Protein AF-0000000066491652 (afdb_homodimer)

Organism: Paracoccidioides lutzii (strain ATCC MYA-826 / Pb01) (NCBI:txid502779)

InterPro domains:
  IPR002347 Short-chain dehydrogenase/reductase SDR [PF00106] (52-243)
  IPR002347 Short-chain dehydrogenase/reductase SDR [PR00080] (127-138)
  IPR002347 Short-chain dehydrogenase/reductase SDR [PR00080] (186-194)
  IPR002347 Short-chain dehydrogenase/reductase SDR [PR00080] (205-224)
  IPR002347 Short-chain dehydrogenase/reductase SDR [PR00081] (51-68)
  IPR002347 Short-chain dehydrogenase/reductase SDR [PR00081] (127-138)
  IPR002347 Short-chain dehydrogenase/reductase SDR [PR00081] (180-196)
  IPR002347 Short-chain dehydrogenase/reductase SDR [PR00081] (205-224)
  IPR036291 NAD(P)-binding domain superfamily [SSF51735] (45-303)
  IPR051019 VLCFA Elongation and Steroid Dehydrogenase [PTHR43899] (6-314)

Nearest PDB structures (foldseek):
  3i1j-assembly1_B  TM=8.616E-01  e=1.661E-14  Pseudomonas syringae pv. tomato
  6jh7-assembly1_B-2  TM=7.502E-01  e=5.080E-13  Microcystis aeruginosa FACHB-905 = DIANCHI905
  6jhb-assembly1_B-2  TM=7.820E-01  e=2.144E-12  Microcystis aeruginosa FACHB-905 = DIANCHI905
  4clo-assembly1_B  TM=7.516E-01  e=6.315E-12  Trypanosoma brucei brucei
  2qq5-assembly1_A  TM=8.591E-01  e=3.519E-10  Homo sapiens

pLDDT: mean 89.42, std 11.62, range [34.72, 98.88]

Solvent-accessible surface area (backbone atoms only — not comparable to full-atom values): 32695 Å² total; per-residue (Å²): 133,60,65,65,58,52,51,48,47,51,20,24,52,47,12,46,53,50,50,51,49,50,50,51,53,50,51,51,50,48,37,50,68,71,64,48,72,46,48,55,66,71,40,54,42,83,86,81,50,21,26,32,38,28,31,39,25,62,49,54,46,22,33,29,39,52,53,53,42,41,72,77,65,31,22,39,33,42,18,34,67,49,69,68,52,43,51,52,48,49,52,55,48,40,71,77,38,72,86,51,53,77,45,76,46,79,53,56,44,57,50,84,65,85,60,46,58,60,53,45,53,75,70,47,66,88,53,52,37,14,34,38,36,46,52,40,54,58,69,53,80,56,87,55,66,77,61,38,52,66,65,71,51,50,74,65,55,53,47,24,30,45,20,25,42,32,50,36,49,52,53,50,51,30,62,41,43,69,55,29,67,74,30,65,44,19,39,37,39,36,63,32,34,65,44,23,67,29,27,50,30,33,23,70,60,13,9,36,26,17,18,48,49,6,29,31,46,2,44,28,47,32,25,55,73,69,69,45,61,45,49,36,29,29,40,38,36,64,61,53,40,34,92,88,35,66,65,61,90,41,97,64,29,48,51,27,56,57,50,29,51,32,42,52,40,39,33,76,64,80,58,52,66,40,50,42,45,65,62,47,33,52,54,50,49,52,55,69,69,44,56,66,70,56,41,52,51,50,50,53,53,52,44,51,52,51,39,52,51,46,52,50,50,54,50,49,58,68,67,49,67,87,120,132,61,66,65,56,52,52,48,48,50,20,25,51,47,13,47,52,51,51,51,50,51,49,50,53,51,51,50,51,50,36,49,68,72,64,48,71,46,46,56,67,70,40,56,41,83,87,81,48,21,27,31,38,28,29,37,25,62,49,55,46,22,34,29,38,52,53,53,41,42,73,77,64,31,21,39,32,43,18,34,67,49,68,66,52,42,50,53,47,49,52,54,48,38,71,76,37,72,85,51,52,75,44,78,45,80,52,58,45,58,50,84,66,87,59,45,58,60,52,45,53,75,71,47,68,90,53,52,36,15,33,37,36,47,51,41,55,60,70,51,78,57,87,54,68,76,62,39,53,67,66,72,49,50,74,65,57,54,47,24,29,45,20,25,41,33,50,37,50,52,53,50,50,31,62,41,43,68,54,30,67,74,32,64,45,17,40,37,38,37,64,31,33,65,44,23,68,30,27,50,29,32,23,70,59,13,8,34,26,18,17,47,50,7,29,30,44,2,46,29,48,33,25,55,74,69,69,45,62,45,48,37,28,30,40,39,36,64,62,52,41,34,92,87,37,66,64,62,90,42,95,66,28,49,51,26,56,58,50,29,53,32,43,52,40,39,32,76,64,80,58,51,66,42,49,41,45,65,64,48,33,52,53,50,49,53,54,69,69,44,56,67,70,56,42,54,51,50,51,53,53,52,45,52,52,51,39,52,51,46,51,49,50,53,49,50,55,69,68,48,66,86,120

Secondary structure (DSSP, 8-state):
--HHHHHHHHHHHHHHHHHHHHHHHHHHHHIIIIIPPP-GGGG--TTTT-EEEESSTTSHHHHHHHHHHHHHT-EEEEEES-HHHHHHHHHHHHHH-TT--EEEEE--TTS--TTHHHHHHHHHTTS-EEEEEE---SSTT-SS-S---GGG--HHHHHHHHIIIIIHHHHHHHHHHHHHHHSSSEEEEEEEEGGGG--TT-HHHHHHHHHHHHHHHHHHHHHHHTT--EEEEEEEE-----SS----S-TT---HHHHHHHHHHTTTSS-SEE--SHHHHHHHHHHHHS-HHHHHHHHHHHHHHHHHHHHHHHHHHHHS---/--HHHHHHHHHHHHHHHHHHHHHHHHHHHHIIIIIPPP-GGGG--TTTT-EEEESSTTSHHHHHHHHHHHHHT-EEEEEES-HHHHHHHHHHHHHH-TT--EEEEE--TTS--TTHHHHHHHHHTTS-EEEEEE---SSSS-SS-S---GGG--HHHHHHHHIIIIIHHHHHHHHHHHHHHHSSSEEEEEEEEGGGG--TT-HHHHHHHHHHHHHHHHHHHHHHHTT--EEEEEEEE-----SS----S-TT---HHHHHHHHHHTTTSS-SEE--SHHHHHHHHHHHHS-HHHHHHHHHHHHHHHHHHHHHHHHHHHHS---

Radius of gyration: 25.83 Å; Cα contacts (8 Å, |Δi|>4): 1169; chains: 2; bounding box: 71×71×79 Å

Structure (mmCIF, N/CA/C/O backbone):
data_AF-0000000066491652-model_v1
#
loop_
_entity.id
_entity.type
_entity.pdbx_description
1 polymer 'Estradiol 17-beta-dehydrogenase 12-A'
#
loop_
_atom_site.group_PDB
_atom_site.id
_atom_site.type_symbol
_atom_site.label_atom_id
_atom_site.label_alt_id
_atom_site.label_comp_id
_atom_site.label_asym_id
_atom_site.label_entity_id
_atom_site.label_seq_id
_atom_site.pdbx_PDB_ins_code
_atom_site.Cartn_x
_atom_site.Cartn_y
_atom_site.Cartn_z
_atom_site.occupancy
_atom_site.B_iso_or_equiv
_atom_site.auth_seq_id
_atom_site.auth_comp_id
_atom_site.auth_asym_id
_atom_site.auth_atom_id
_atom_site.pdbx_PDB_model_num
ATOM 1 N N . MET A 1 1 ? -16.25 13.594 -51.156 1 53.78 1 MET A N 1
ATOM 2 C CA . MET A 1 1 ? -15.414 14.172 -50.094 1 53.78 1 MET A CA 1
ATOM 3 C C . MET A 1 1 ? -14.25 13.25 -49.75 1 53.78 1 MET A C 1
ATOM 5 O O . MET A 1 1 ? -14.438 12.047 -49.562 1 53.78 1 MET A O 1
ATOM 9 N N . ASP A 1 2 ? -12.992 13.602 -50.062 1 73.94 2 ASP A N 1
ATOM 10 C CA . ASP A 1 2 ? -11.719 12.883 -50.156 1 73.94 2 ASP A CA 1
ATOM 11 C C . ASP A 1 2 ? -11.352 12.234 -48.844 1 73.94 2 ASP A C 1
ATOM 13 O O . ASP A 1 2 ? -11.336 12.898 -47.781 1 73.94 2 ASP A O 1
ATOM 17 N N . SER A 1 3 ? -11.609 10.945 -48.75 1 81.69 3 SER A N 1
ATOM 18 C CA . SER A 1 3 ? -11.266 10.094 -47.625 1 81.69 3 SER A CA 1
ATOM 19 C C . SER A 1 3 ? -10.031 10.617 -46.906 1 81.69 3 SER A C 1
ATOM 21 O O . SER A 1 3 ? -9.969 10.578 -45.688 1 81.69 3 SER A O 1
ATOM 23 N N . THR A 1 4 ? -9.188 11.07 -47.594 1 79.25 4 THR A N 1
ATOM 24 C CA . THR A 1 4 ? -7.953 11.609 -47.031 1 79.25 4 THR A CA 1
ATOM 25 C C . THR A 1 4 ? -8.234 12.867 -46.219 1 79.25 4 THR A C 1
ATOM 27 O O . THR A 1 4 ? -7.641 13.055 -45.156 1 79.25 4 THR A O 1
ATOM 30 N N . LYS A 1 5 ? -9.164 13.648 -46.719 1 79.69 5 LYS A N 1
ATOM 31 C CA . LYS A 1 5 ? -9.508 14.875 -46 1 79.69 5 LYS A CA 1
ATOM 32 C C . LYS A 1 5 ? -10.203 14.555 -44.656 1 79.69 5 LYS A C 1
ATOM 34 O O . LYS A 1 5 ? -9.969 15.219 -43.656 1 79.69 5 LYS A O 1
ATOM 39 N N . ILE A 1 6 ? -10.891 13.516 -44.688 1 79.5 6 ILE A N 1
ATOM 40 C CA . ILE A 1 6 ? -11.617 13.109 -43.5 1 79.5 6 ILE A CA 1
ATOM 41 C C . ILE A 1 6 ? -10.625 12.586 -42.469 1 79.5 6 ILE A C 1
ATOM 43 O O . ILE A 1 6 ? -10.703 12.969 -41.281 1 79.5 6 ILE A O 1
ATOM 47 N N . VAL A 1 7 ? -9.742 11.844 -42.875 1 79.25 7 VAL A N 1
ATOM 48 C CA . VAL A 1 7 ? -8.742 11.266 -42 1 79.25 7 VAL A CA 1
ATOM 49 C C . VAL A 1 7 ? -7.895 12.375 -41.375 1 79.25 7 VAL A C 1
ATOM 51 O O . VAL A 1 7 ? -7.66 12.391 -40.156 1 79.25 7 VAL A O 1
ATOM 54 N N . LEU A 1 8 ? -7.551 13.227 -42.125 1 80.69 8 LEU A N 1
ATOM 55 C CA . LEU A 1 8 ? -6.73 14.336 -41.656 1 80.69 8 LEU A CA 1
ATOM 56 C C . LEU A 1 8 ? -7.504 15.203 -40.656 1 80.69 8 LEU A C 1
ATOM 58 O O . LEU A 1 8 ? -6.941 15.695 -39.688 1 80.69 8 LEU A O 1
ATOM 62 N N . SER A 1 9 ? -8.781 15.297 -40.938 1 83.38 9 SER A N 1
ATOM 63 C CA . SER A 1 9 ? -9.625 16.078 -40.031 1 83.38 9 SER A CA 1
ATOM 64 C C . SER A 1 9 ? -9.758 15.391 -38.688 1 83.38 9 SER A C 1
ATOM 66 O O . SER A 1 9 ? -9.766 16.047 -37.625 1 83.38 9 SER A O 1
ATOM 68 N N . VAL A 1 10 ? -9.805 14.125 -38.75 1 83.62 10 VAL A N 1
ATOM 69 C CA . VAL A 1 10 ? -9.906 13.359 -37.5 1 83.62 10 VAL A CA 1
ATOM 70 C C . VAL A 1 10 ? -8.617 13.5 -36.688 1 83.62 10 VAL A C 1
ATOM 72 O O . VAL A 1 10 ? -8.656 13.766 -35.5 1 83.62 10 VAL A O 1
ATOM 75 N N . PHE A 1 11 ? -7.523 13.398 -37.312 1 83.25 11 PHE A N 1
ATOM 76 C CA . PHE A 1 11 ? -6.234 13.57 -36.625 1 83.25 11 PHE A CA 1
ATOM 77 C C . PHE A 1 11 ? -6.105 14.969 -36.062 1 83.25 11 PHE A C 1
ATOM 79 O O . PHE A 1 11 ? -5.609 15.133 -34.938 1 83.25 11 PHE A O 1
ATOM 86 N N . THR A 1 12 ? -6.582 15.891 -36.781 1 83.12 12 THR A N 1
ATOM 87 C CA . THR A 1 12 ? -6.516 17.266 -36.312 1 83.12 12 THR A CA 1
ATOM 88 C C . THR A 1 12 ? -7.379 17.469 -35.062 1 83.12 12 THR A C 1
ATOM 90 O O . THR A 1 12 ? -6.949 18.094 -34.094 1 83.12 12 THR A O 1
ATOM 93 N N . ALA A 1 13 ? -8.539 16.938 -35.188 1 85 13 ALA A N 1
ATOM 94 C CA . ALA A 1 13 ? -9.453 17.062 -34.031 1 85 13 ALA A CA 1
ATOM 95 C C . ALA A 1 13 ? -8.906 16.359 -32.812 1 85 13 ALA A C 1
ATOM 97 O O . ALA A 1 13 ? -8.922 16.922 -31.703 1 85 13 ALA A O 1
ATOM 98 N N . VAL A 1 14 ? -8.391 15.219 -32.969 1 82.62 14 VAL A N 1
ATOM 99 C CA . VAL A 1 14 ? -7.832 14.445 -31.859 1 82.62 14 VAL A CA 1
ATOM 100 C C . VAL A 1 14 ? -6.586 15.141 -31.312 1 82.62 14 VAL A C 1
ATOM 102 O O . VAL A 1 14 ? -6.379 15.188 -30.094 1 82.62 14 VAL A O 1
ATOM 105 N N . GLY A 1 15 ? -5.836 15.648 -32.125 1 82.38 15 GLY A N 1
ATOM 106 C CA . GLY A 1 15 ? -4.648 16.375 -31.719 1 82.38 15 GLY A CA 1
ATOM 107 C C . GLY A 1 15 ? -4.965 17.625 -30.922 1 82.38 15 GLY A C 1
ATOM 108 O O . GLY A 1 15 ? -4.336 17.906 -29.906 1 82.38 15 GLY A O 1
ATOM 109 N N . ALA A 1 16 ? -5.957 18.328 -31.453 1 85.56 16 ALA A N 1
ATOM 110 C CA . ALA A 1 16 ? -6.379 19.547 -30.75 1 85.56 16 ALA A CA 1
ATOM 111 C C . ALA A 1 16 ? -6.922 19.203 -29.359 1 85.56 16 ALA A C 1
ATOM 113 O O . ALA A 1 16 ? -6.59 19.891 -28.375 1 85.56 16 ALA A O 1
ATOM 114 N N . LEU A 1 17 ? -7.684 18.188 -29.281 1 83.5 17 LEU A N 1
ATOM 115 C CA . LEU A 1 17 ? -8.258 17.766 -28 1 83.5 17 LEU A CA 1
ATOM 116 C C . LEU A 1 17 ? -7.168 17.297 -27.047 1 83.5 17 LEU A C 1
ATOM 118 O O . LEU A 1 17 ? -7.219 17.594 -25.844 1 83.5 17 LEU A O 1
ATOM 122 N N . ALA A 1 18 ? -6.199 16.625 -27.547 1 80.62 18 ALA A N 1
ATOM 123 C CA . ALA A 1 18 ? -5.09 16.141 -26.734 1 80.62 18 ALA A CA 1
ATOM 124 C C . ALA A 1 18 ? -4.27 17.297 -26.188 1 80.62 18 ALA A C 1
ATOM 126 O O . ALA A 1 18 ? -3.914 17.312 -25 1 80.62 18 ALA A O 1
ATOM 127 N N . LEU A 1 19 ? -4.02 18.234 -27 1 82.81 19 LEU A N 1
ATOM 128 C CA . LEU A 1 19 ? -3.229 19.375 -26.562 1 82.81 19 LEU A CA 1
ATOM 129 C C . LEU A 1 19 ? -4.008 20.234 -25.562 1 82.81 19 LEU A C 1
ATOM 131 O O . LEU A 1 19 ? -3.432 20.766 -24.609 1 82.81 19 LEU A O 1
ATOM 135 N N . LEU A 1 20 ? -5.281 20.344 -25.812 1 85.56 20 LEU A N 1
ATOM 136 C CA . LEU A 1 20 ? -6.121 21.078 -24.859 1 85.56 20 LEU A CA 1
ATOM 137 C C . LEU A 1 20 ? -6.148 20.375 -23.516 1 85.56 20 LEU A C 1
ATOM 139 O O . LEU A 1 20 ? -6.117 21.031 -22.469 1 85.56 20 LEU A O 1
ATOM 143 N N . HIS A 1 21 ? -6.176 19.094 -23.5 1 81.81 21 HIS A N 1
ATOM 144 C CA . HIS A 1 21 ? -6.148 18.312 -22.281 1 81.81 21 HIS A CA 1
ATOM 145 C C . HIS A 1 21 ? -4.828 18.5 -21.531 1 81.81 21 HIS A C 1
ATOM 147 O O . HIS A 1 21 ? -4.816 18.703 -20.312 1 81.81 21 HIS A O 1
ATOM 153 N N . LEU A 1 22 ? -3.801 18.484 -22.234 1 81.38 22 LEU A N 1
ATOM 154 C CA . LEU A 1 22 ? -2.484 18.672 -21.641 1 81.38 22 LEU A CA 1
ATOM 155 C C . LEU A 1 22 ? -2.348 20.062 -21.047 1 81.38 22 LEU A C 1
ATOM 157 O O . LEU A 1 22 ? -1.773 20.234 -19.969 1 81.38 22 LEU A O 1
ATOM 161 N N . LEU A 1 23 ? -2.84 21 -21.797 1 85.06 23 LEU A N 1
ATOM 162 C CA . LEU A 1 23 ? -2.822 22.359 -21.297 1 85.06 23 LEU A CA 1
ATOM 163 C C . LEU A 1 23 ? -3.658 22.484 -20.031 1 85.06 23 LEU A C 1
ATOM 165 O O . LEU A 1 23 ? -3.262 23.172 -19.078 1 85.06 23 LEU A O 1
ATOM 169 N N . PHE A 1 24 ? -4.773 21.906 -20.031 1 83.62 24 PHE A N 1
ATOM 170 C CA . PHE A 1 24 ? -5.641 21.922 -18.844 1 83.62 24 PHE A CA 1
ATOM 171 C C . PHE A 1 24 ? -4.926 21.328 -17.641 1 83.62 24 PHE A C 1
ATOM 173 O O . PHE A 1 24 ? -4.945 21.891 -16.562 1 83.62 24 PHE A O 1
ATOM 180 N N . ILE A 1 25 ? -4.27 20.219 -17.781 1 80.12 25 ILE A N 1
ATOM 181 C CA . ILE A 1 25 ? -3.535 19.547 -16.703 1 80.12 25 ILE A CA 1
ATOM 182 C C . ILE A 1 25 ? -2.408 20.453 -16.203 1 80.12 25 ILE A C 1
ATOM 184 O O . ILE A 1 25 ? -2.203 20.578 -15 1 80.12 25 ILE A O 1
ATOM 188 N N . ALA A 1 26 ? -1.748 21.031 -17.141 1 83.5 26 ALA A N 1
ATOM 189 C CA . ALA A 1 26 ? -0.657 21.938 -16.766 1 83.5 26 ALA A CA 1
ATOM 190 C C . ALA A 1 26 ? -1.169 23.109 -15.953 1 83.5 26 ALA A C 1
ATOM 192 O O . ALA A 1 26 ? -0.574 23.469 -14.938 1 83.5 26 ALA A O 1
ATOM 193 N N . CYS A 1 27 ? -2.256 23.703 -16.359 1 86.81 27 CYS A N 1
ATOM 194 C CA . CYS A 1 27 ? -2.844 24.828 -15.648 1 86.81 27 CYS A CA 1
ATOM 195 C C . CYS A 1 27 ? -3.312 24.406 -14.258 1 86.81 27 CYS A C 1
ATOM 197 O O . CYS A 1 27 ? -3.174 25.172 -13.297 1 86.81 27 CYS A O 1
ATOM 199 N N . GLN A 1 28 ? -3.799 23.281 -14.148 1 82.38 28 GLN A N 1
ATOM 200 C CA . GLN A 1 28 ? -4.246 22.766 -12.859 1 82.38 28 GLN A CA 1
ATOM 201 C C . GLN A 1 28 ? -3.068 22.594 -11.898 1 82.38 28 GLN A C 1
ATOM 203 O O . GLN A 1 28 ? -3.172 22.906 -10.711 1 82.38 28 GLN A O 1
ATOM 208 N N . HIS A 1 29 ? -2.023 22.109 -12.461 1 83.81 29 HIS A N 1
ATOM 209 C CA . HIS A 1 29 ? -0.823 21.938 -11.648 1 83.81 29 HIS A CA 1
ATOM 210 C C . HIS A 1 29 ? -0.281 23.281 -11.18 1 83.81 29 HIS A C 1
ATOM 212 O O . HIS A 1 29 ? 0.071 23.438 -10.008 1 83.81 29 HIS A O 1
ATOM 218 N N . ILE A 1 30 ? -0.285 24.234 -12.047 1 86.69 30 ILE A N 1
ATOM 219 C CA . ILE A 1 30 ? 0.218 25.562 -11.719 1 86.69 30 ILE A CA 1
ATOM 220 C C . ILE A 1 30 ? -0.691 26.203 -10.68 1 86.69 30 ILE A C 1
ATOM 222 O O . ILE A 1 30 ? -0.213 26.781 -9.695 1 86.69 30 ILE A O 1
ATOM 226 N N . TYR A 1 31 ? -1.913 26.062 -10.844 1 86 31 TYR A N 1
ATOM 227 C CA . TYR A 1 31 ? -2.867 26.625 -9.898 1 86 31 TYR A CA 1
ATOM 228 C C . TYR A 1 31 ? -2.711 26 -8.523 1 86 31 TYR A C 1
ATOM 230 O O . TYR A 1 31 ? -2.623 26.703 -7.512 1 86 31 TYR A O 1
ATOM 238 N N . THR A 1 32 ? -2.613 24.719 -8.477 1 86.44 32 THR A N 1
ATOM 239 C CA . THR A 1 32 ? -2.535 23.984 -7.215 1 86.44 32 THR A CA 1
ATOM 240 C C . THR A 1 32 ? -1.239 24.312 -6.477 1 86.44 32 THR A C 1
ATOM 242 O O . THR A 1 32 ? -1.24 24.5 -5.258 1 86.44 32 THR A O 1
ATOM 245 N N . LEU A 1 33 ? -0.178 24.516 -7.234 1 86.12 33 LEU A N 1
ATOM 246 C CA . LEU A 1 33 ? 1.139 24.656 -6.625 1 86.12 33 LEU A CA 1
ATOM 247 C C . LEU A 1 33 ? 1.381 26.109 -6.207 1 86.12 33 LEU A C 1
ATOM 249 O O . LEU A 1 33 ? 2.041 26.359 -5.195 1 86.12 33 LEU A O 1
ATOM 253 N N . PHE A 1 34 ? 0.709 27.016 -6.949 1 84.69 34 PHE A N 1
ATOM 254 C CA . PHE A 1 34 ? 1.21 28.375 -6.742 1 84.69 34 PHE A CA 1
ATOM 255 C C . PHE A 1 34 ? 0.067 29.328 -6.43 1 84.69 34 PHE A C 1
ATOM 257 O O . PHE A 1 34 ? 0.285 30.406 -5.859 1 84.69 34 PHE A O 1
ATOM 264 N N . LEU A 1 35 ? -1.147 28.969 -6.734 1 83.88 35 LEU A N 1
ATOM 265 C CA . LEU A 1 35 ? -2.18 30 -6.695 1 83.88 35 LEU A CA 1
ATOM 266 C C . LEU A 1 35 ? -3.283 29.641 -5.711 1 83.88 35 LEU A C 1
ATOM 268 O O . LEU A 1 35 ? -4.004 30.5 -5.223 1 83.88 35 LEU A O 1
ATOM 272 N N . HIS A 1 36 ? -3.377 28.422 -5.32 1 86.62 36 HIS A N 1
ATOM 273 C CA . HIS A 1 36 ? -4.453 27.969 -4.445 1 86.62 36 HIS A CA 1
ATOM 274 C C . HIS A 1 36 ? -4.254 28.484 -3.021 1 86.62 36 HIS A C 1
ATOM 276 O O . HIS A 1 36 ? -3.193 28.281 -2.426 1 86.62 36 HIS A O 1
ATOM 282 N N . PRO A 1 37 ? -5.285 29.156 -2.492 1 88 37 PRO A N 1
ATOM 283 C CA . PRO A 1 37 ? -5.203 29.516 -1.075 1 88 37 PRO A CA 1
ATOM 284 C C . PRO A 1 37 ? -5.512 28.344 -0.15 1 88 37 PRO A C 1
ATOM 286 O O . PRO A 1 37 ? -6.461 27.594 -0.395 1 88 37 PRO A O 1
ATOM 289 N N . SER A 1 38 ? -4.766 28.188 0.904 1 93.44 38 SER A N 1
ATOM 290 C CA . SER A 1 38 ? -4.957 27.094 1.85 1 93.44 38 SER A CA 1
ATOM 291 C C . SER A 1 38 ? -6.277 27.234 2.602 1 93.44 38 SER A C 1
ATOM 293 O O . SER A 1 38 ? -6.648 28.344 3.008 1 93.44 38 SER A O 1
ATOM 295 N N . SER A 1 39 ? -7 26.188 2.748 1 95.06 39 SER A N 1
ATOM 296 C CA . SER A 1 39 ? -8.227 26.188 3.541 1 95.06 39 SER A CA 1
ATOM 297 C C . SER A 1 39 ? -7.949 25.766 4.98 1 95.06 39 SER A C 1
ATOM 299 O O . SER A 1 39 ? -8.875 25.469 5.734 1 95.06 39 SER A O 1
ATOM 301 N N . LEU A 1 40 ? -6.715 25.719 5.406 1 96.88 40 LEU A N 1
ATOM 302 C CA . LEU A 1 40 ? -6.32 25.281 6.742 1 96.88 40 LEU A CA 1
ATOM 303 C C . LEU A 1 40 ? -7.047 26.094 7.812 1 96.88 40 LEU A C 1
ATOM 305 O O . LEU A 1 40 ? -7.5 25.547 8.812 1 96.88 40 LEU A O 1
ATOM 309 N N . PRO A 1 41 ? -7.305 27.406 7.621 1 96.38 41 PRO A N 1
ATOM 310 C CA . PRO A 1 41 ? -7.961 28.203 8.656 1 96.38 41 PRO A CA 1
ATOM 311 C C . PRO A 1 41 ? -9.398 27.766 8.93 1 96.38 41 PRO A C 1
ATOM 313 O O . PRO A 1 41 ? -9.961 28.078 9.977 1 96.38 41 PRO A O 1
ATOM 316 N N . THR A 1 42 ? -9.984 27.031 7.977 1 96.38 42 THR A N 1
ATOM 317 C CA . THR A 1 42 ? -11.359 26.578 8.141 1 96.38 42 THR A CA 1
ATOM 318 C C . THR A 1 42 ? -11.461 25.562 9.281 1 96.38 42 THR A C 1
ATOM 320 O O . THR A 1 42 ? -12.547 25.344 9.82 1 96.38 42 THR A O 1
ATOM 323 N N . TYR A 1 43 ? -10.391 25 9.719 1 97.62 43 TYR A N 1
ATOM 324 C CA . TYR A 1 43 ? -10.383 23.969 10.75 1 97.62 43 TYR A CA 1
ATOM 325 C C . TYR A 1 43 ? -10.039 24.547 12.109 1 97.62 43 TYR A C 1
ATOM 327 O O . TYR A 1 43 ? -9.914 23.828 13.102 1 97.62 43 TYR A O 1
ATOM 335 N N . LEU A 1 44 ? -9.797 25.812 12.125 1 97.19 44 LEU A N 1
ATOM 336 C CA . LEU A 1 44 ? -9.445 26.547 13.344 1 97.19 44 LEU A CA 1
ATOM 337 C C . LEU A 1 44 ? -10.672 27.203 13.953 1 97.19 44 LEU A C 1
ATOM 339 O O . LEU A 1 44 ? -11.328 28.016 13.297 1 97.19 44 LEU A O 1
ATOM 343 N N . ASP A 1 45 ? -11 26.828 15.164 1 94.38 45 ASP A N 1
ATOM 344 C CA . ASP A 1 45 ? -11.984 27.531 15.977 1 94.38 45 ASP A CA 1
ATOM 345 C C . ASP A 1 45 ? -11.305 28.422 17.016 1 94.38 45 ASP A C 1
ATOM 347 O O . ASP A 1 45 ? -10.844 27.922 18.047 1 94.38 45 ASP A O 1
ATOM 351 N N . LYS A 1 46 ? -11.336 29.609 16.812 1 86.12 46 LYS A N 1
ATOM 352 C CA . LYS A 1 46 ? -10.625 30.547 17.672 1 86.12 46 LYS A CA 1
ATOM 353 C C . LYS A 1 46 ? -11.281 30.656 19.047 1 86.12 46 LYS A C 1
ATOM 355 O O . LYS A 1 46 ? -10.625 31.016 20.031 1 86.12 46 LYS A O 1
ATOM 360 N N . THR A 1 47 ? -12.516 30.344 19.094 1 89.44 47 THR A N 1
ATOM 361 C CA . THR A 1 47 ? -13.242 30.469 20.344 1 89.44 47 THR A CA 1
ATOM 362 C C . THR A 1 47 ? -12.938 29.281 21.266 1 89.44 47 THR A C 1
ATOM 364 O O . THR A 1 47 ? -12.617 29.453 22.438 1 89.44 47 THR A O 1
ATOM 367 N N . LYS A 1 48 ? -12.891 28.094 20.766 1 88.38 48 LYS A N 1
ATOM 368 C CA . LYS A 1 48 ? -12.703 26.859 21.531 1 88.38 48 LYS A CA 1
ATOM 369 C C . LYS A 1 48 ? -11.219 26.516 21.656 1 88.38 48 LYS A C 1
ATOM 371 O O . LYS A 1 48 ? -10.812 25.812 22.578 1 88.38 48 LYS A O 1
ATOM 376 N N . GLY A 1 49 ? -10.438 27.047 20.734 1 93.81 49 GLY A N 1
ATOM 377 C CA . GLY A 1 49 ? -9.031 26.672 20.703 1 93.81 49 GLY A CA 1
ATOM 378 C C . GLY A 1 49 ? -8.805 25.312 20.078 1 93.81 49 GLY A C 1
ATOM 379 O O . GLY A 1 49 ? -8.633 24.312 20.781 1 93.81 49 GLY A O 1
ATOM 380 N N . SER A 1 50 ? -8.57 25.203 18.859 1 96.94 50 SER A N 1
ATOM 381 C CA . SER A 1 50 ? -8.406 23.953 18.125 1 96.94 50 SER A CA 1
ATOM 382 C C . SER A 1 50 ? -7.012 23.375 18.312 1 96.94 50 SER A C 1
ATOM 384 O O . SER A 1 50 ? -6.023 24.125 18.328 1 96.94 50 SER A O 1
ATOM 386 N N . TYR A 1 51 ? -6.988 22.078 18.484 1 98.62 51 TYR A N 1
ATOM 387 C CA . TYR A 1 51 ? -5.715 21.375 18.609 1 98.62 51 TYR A CA 1
ATOM 388 C C . TYR A 1 51 ? -5.398 20.594 17.328 1 98.62 51 TYR A C 1
ATOM 390 O O . TYR A 1 51 ? -6.301 20.078 16.672 1 98.62 51 TYR A O 1
ATOM 398 N N . ALA A 1 52 ? -4.094 20.562 17.031 1 98.81 52 ALA A N 1
ATOM 399 C CA . ALA A 1 52 ? -3.545 19.672 16 1 98.81 52 ALA A CA 1
ATOM 400 C C . ALA A 1 52 ? -2.584 18.656 16.609 1 98.81 52 ALA A C 1
ATOM 402 O O . ALA A 1 52 ? -1.705 19.016 17.391 1 98.81 52 ALA A O 1
ATOM 403 N N . LEU A 1 53 ? -2.807 17.406 16.328 1 98.88 53 LEU A N 1
ATOM 404 C CA . LEU A 1 53 ? -1.87 16.359 16.719 1 98.88 53 LEU A CA 1
ATOM 405 C C . LEU A 1 53 ? -0.891 16.062 15.586 1 98.88 53 LEU A C 1
ATOM 407 O O . LEU A 1 53 ? -1.306 15.758 14.461 1 98.88 53 LEU A O 1
ATOM 411 N N . VAL A 1 54 ? 0.375 16.188 15.836 1 98.75 54 VAL A N 1
ATOM 412 C CA . VAL A 1 54 ? 1.427 15.828 14.891 1 98.75 54 VAL A CA 1
ATOM 413 C C . VAL A 1 54 ? 2.232 14.648 15.422 1 98.75 54 VAL A C 1
ATOM 415 O O . VAL A 1 54 ? 2.914 14.766 16.438 1 98.75 54 VAL A O 1
ATOM 418 N N . THR A 1 55 ? 2.15 13.547 14.727 1 98.19 55 THR A N 1
ATOM 419 C CA . THR A 1 55 ? 2.914 12.383 15.172 1 98.19 55 THR A CA 1
ATOM 420 C C . THR A 1 55 ? 4.367 12.484 14.719 1 98.19 55 THR A C 1
ATOM 422 O O . THR A 1 55 ? 4.648 12.992 13.633 1 98.19 55 THR A O 1
ATOM 425 N N . GLY A 1 56 ? 5.301 11.945 15.523 1 95.44 56 GLY A N 1
ATOM 426 C CA . GLY A 1 56 ? 6.715 12.07 15.219 1 95.44 56 GLY A CA 1
ATOM 427 C C . GLY A 1 56 ? 7.191 13.516 15.195 1 95.44 56 GLY A C 1
ATOM 428 O O . GLY A 1 56 ? 7.844 13.938 14.234 1 95.44 56 GLY A O 1
ATOM 429 N N . SER A 1 57 ? 6.938 14.266 16.219 1 95.12 57 SER A N 1
ATOM 430 C CA . SER A 1 57 ? 7.133 15.711 16.203 1 95.12 57 SER A CA 1
ATOM 431 C C . SER A 1 57 ? 8.461 16.094 16.844 1 95.12 57 SER A C 1
ATOM 433 O O . SER A 1 57 ? 8.727 17.281 17.078 1 95.12 57 SER A O 1
ATOM 435 N N . THR A 1 58 ? 9.336 15.133 17.125 1 92.25 58 THR A N 1
ATOM 436 C CA . THR A 1 58 ? 10.531 15.438 17.906 1 92.25 58 THR A CA 1
ATOM 437 C C . THR A 1 58 ? 11.688 15.82 17 1 92.25 58 THR A C 1
ATOM 439 O O . THR A 1 58 ? 12.742 16.25 17.469 1 92.25 58 THR A O 1
ATOM 442 N N . GLU A 1 59 ? 11.547 15.633 15.688 1 86.5 59 GLU A N 1
ATOM 443 C CA . GLU A 1 59 ? 12.609 16.016 14.773 1 86.5 59 GLU A CA 1
ATOM 444 C C . GLU A 1 59 ? 12.094 16.172 13.352 1 86.5 59 GLU A C 1
ATOM 446 O O . GLU A 1 59 ? 10.969 15.766 13.047 1 86.5 59 GLU A O 1
ATOM 451 N N . GLY A 1 60 ? 12.812 16.906 12.609 1 89.75 60 GLY A N 1
ATOM 452 C CA . GLY A 1 60 ? 12.633 16.938 11.172 1 89.75 60 GLY A CA 1
ATOM 453 C C . GLY A 1 60 ? 11.312 17.562 10.75 1 89.75 60 GLY A C 1
ATOM 454 O O . GLY A 1 60 ? 10.969 18.656 11.203 1 89.75 60 GLY A O 1
ATOM 455 N N . THR A 1 61 ? 10.711 16.891 9.867 1 92.12 61 THR A N 1
ATOM 456 C CA . THR A 1 61 ? 9.492 17.391 9.25 1 92.12 61 THR A CA 1
ATOM 457 C C . THR A 1 61 ? 8.367 17.516 10.273 1 92.12 61 THR A C 1
ATOM 459 O O . THR A 1 61 ? 7.551 18.422 10.203 1 92.12 61 THR A O 1
ATOM 462 N N . GLY A 1 62 ? 8.375 16.656 11.289 1 95.81 62 GLY A N 1
ATOM 463 C CA . GLY A 1 62 ? 7.344 16.688 12.312 1 95.81 62 GLY A CA 1
ATOM 464 C C . GLY A 1 62 ? 7.375 17.953 13.148 1 95.81 62 GLY A C 1
ATOM 465 O O . GLY A 1 62 ? 6.332 18.562 13.414 1 95.81 62 GLY A O 1
ATOM 466 N N . THR A 1 63 ? 8.562 18.328 13.531 1 96.75 63 THR A N 1
ATOM 467 C CA . THR A 1 63 ? 8.719 19.547 14.305 1 96.75 63 THR A CA 1
ATOM 468 C C . THR A 1 63 ? 8.273 20.766 13.492 1 96.75 63 THR A C 1
ATOM 470 O O . THR A 1 63 ? 7.609 21.656 14.016 1 96.75 63 THR A O 1
ATOM 473 N N . GLU A 1 64 ? 8.609 20.75 12.234 1 97.25 64 GLU A N 1
ATOM 474 C CA . GLU A 1 64 ? 8.289 21.891 11.375 1 97.25 64 GLU A CA 1
ATOM 475 C C . GLU A 1 64 ? 6.789 21.953 11.102 1 97.25 64 GLU A C 1
ATOM 477 O O . GLU A 1 64 ? 6.23 23.047 10.961 1 97.25 64 GLU A O 1
ATOM 482 N N . PHE A 1 65 ? 6.117 20.812 11 1 98.19 65 PHE A N 1
ATOM 483 C CA . PHE A 1 65 ? 4.66 20.812 10.906 1 98.19 65 PHE A CA 1
ATOM 484 C C . PHE A 1 65 ? 4.035 21.469 12.133 1 98.19 65 PHE A C 1
ATOM 486 O O . PHE A 1 65 ? 3.135 22.297 12.016 1 98.19 65 PHE A O 1
ATOM 493 N N . ALA A 1 66 ? 4.539 21.047 13.297 1 98.62 66 ALA A N 1
ATOM 494 C CA . ALA A 1 66 ? 4.031 21.609 14.539 1 98.62 66 ALA A CA 1
ATOM 495 C C . ALA A 1 66 ? 4.23 23.125 14.57 1 98.62 66 ALA A C 1
ATOM 497 O O . ALA A 1 66 ? 3.311 23.875 14.906 1 98.62 66 ALA A O 1
ATOM 498 N N . ARG A 1 67 ? 5.383 23.594 14.18 1 98.56 67 ARG A N 1
ATOM 499 C CA . ARG A 1 67 ? 5.723 25 14.164 1 98.56 67 ARG A CA 1
ATOM 500 C C . ARG A 1 67 ? 4.789 25.781 13.234 1 98.56 67 ARG A C 1
ATOM 502 O O . ARG A 1 67 ? 4.238 26.812 13.617 1 98.56 67 ARG A O 1
ATOM 509 N N . GLU A 1 68 ? 4.633 25.25 12.016 1 98.38 68 GLU A N 1
ATOM 510 C CA . GLU A 1 68 ? 3.797 25.938 11.023 1 98.38 68 GLU A CA 1
ATOM 511 C C . GLU A 1 68 ? 2.34 25.984 11.477 1 98.38 68 GLU A C 1
ATOM 513 O O . GLU A 1 68 ? 1.648 26.984 11.25 1 98.38 68 GLU A O 1
ATOM 518 N N . LEU A 1 69 ? 1.859 24.953 12.117 1 98.56 69 LEU A N 1
ATOM 519 C CA . LEU A 1 69 ? 0.491 24.922 12.625 1 98.56 69 LEU A CA 1
ATOM 520 C C . LEU A 1 69 ? 0.302 25.938 13.742 1 98.56 69 LEU A C 1
ATOM 522 O O . LEU A 1 69 ? -0.748 26.562 13.836 1 98.56 69 LEU A O 1
ATOM 526 N N . CYS A 1 70 ? 1.317 26.125 14.602 1 98 70 CYS A N 1
ATOM 527 C CA . CYS A 1 70 ? 1.289 27.188 15.602 1 98 70 CYS A CA 1
ATOM 528 C C . CYS A 1 70 ? 1.133 28.562 14.953 1 98 70 CYS A C 1
ATOM 530 O O . CYS A 1 70 ? 0.377 29.391 15.445 1 98 70 CYS A O 1
ATOM 532 N N . ARG A 1 71 ? 1.831 28.703 13.875 1 97.44 71 ARG A N 1
ATOM 533 C CA . ARG A 1 71 ? 1.78 29.984 13.164 1 97.44 71 ARG A CA 1
ATOM 534 C C . ARG A 1 71 ? 0.363 30.297 12.695 1 97.44 71 ARG A C 1
ATOM 536 O O . ARG A 1 71 ? -0.047 31.453 12.672 1 97.44 71 ARG A O 1
ATOM 543 N N . TYR A 1 72 ? -0.379 29.266 12.328 1 96.88 72 TYR A N 1
ATOM 544 C CA . TYR A 1 72 ? -1.757 29.438 11.875 1 96.88 72 TYR A CA 1
ATOM 545 C C . TYR A 1 72 ? -2.697 29.625 13.062 1 96.88 72 TYR A C 1
ATOM 547 O O . TYR A 1 72 ? -3.873 29.953 12.875 1 96.88 72 TYR A O 1
ATOM 555 N N . GLY A 1 73 ? -2.203 29.312 14.344 1 97.44 73 GLY A N 1
ATOM 556 C CA . GLY A 1 73 ? -2.998 29.609 15.523 1 97.44 73 GLY A CA 1
ATOM 557 C C . GLY A 1 73 ? -3.471 28.359 16.25 1 97.44 73 GLY A C 1
ATOM 558 O O . GLY A 1 73 ? -4.191 28.453 17.25 1 97.44 73 GLY A O 1
ATOM 559 N N . PHE A 1 74 ? -3.037 27.203 15.828 1 98.44 74 PHE A N 1
ATOM 560 C CA . PHE A 1 74 ? -3.473 25.953 16.469 1 98.44 74 PHE A CA 1
ATOM 561 C C . PHE A 1 74 ? -2.701 25.719 17.75 1 98.44 74 PHE A C 1
ATOM 563 O O . PHE A 1 74 ? -1.522 26.062 17.859 1 98.44 74 PHE A O 1
ATOM 570 N N . ASN A 1 75 ? -3.385 25.156 18.75 1 98.56 75 ASN A N 1
ATOM 571 C CA . ASN A 1 75 ? -2.684 24.438 19.828 1 98.56 75 ASN A CA 1
ATOM 572 C C . ASN A 1 75 ? -2.145 23.094 19.344 1 98.56 75 ASN A C 1
ATOM 57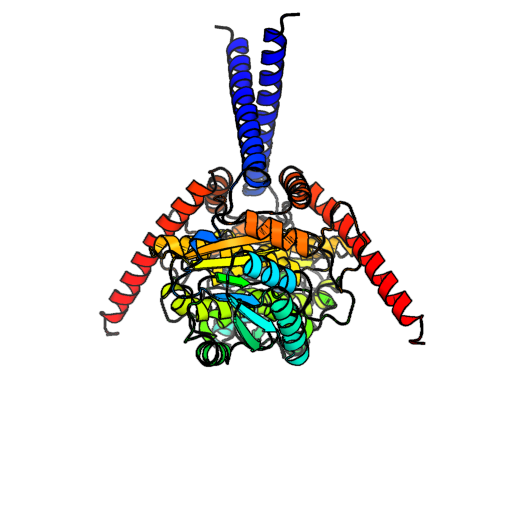4 O O . ASN A 1 75 ? -2.637 22.547 18.359 1 98.56 75 ASN A O 1
ATOM 578 N N . ILE A 1 76 ? -1.094 22.578 20.031 1 98.75 76 ILE A N 1
ATOM 579 C CA . ILE A 1 76 ? -0.413 21.438 19.422 1 98.75 76 ILE A CA 1
ATOM 580 C C . ILE A 1 76 ? -0.336 20.297 20.422 1 98.75 76 ILE A C 1
ATOM 582 O O . ILE A 1 76 ? -0.019 20.5 21.594 1 98.75 76 ILE A O 1
ATOM 586 N N . VAL A 1 77 ? -0.682 19.094 19.984 1 98.88 77 VAL A N 1
ATOM 587 C CA . VAL A 1 77 ? -0.304 17.859 20.656 1 98.88 77 VAL A CA 1
ATOM 588 C C . VAL A 1 77 ? 0.947 17.266 20 1 98.88 77 VAL A C 1
ATOM 590 O O . VAL A 1 77 ? 0.924 16.891 18.828 1 98.88 77 VAL A O 1
ATOM 593 N N . LEU A 1 78 ? 2.035 17.234 20.75 1 98.69 78 LEU A N 1
ATOM 594 C CA . LEU A 1 78 ? 3.307 16.688 20.266 1 98.69 78 LEU A CA 1
ATOM 595 C C . LEU A 1 78 ? 3.406 15.203 20.578 1 98.69 78 LEU A C 1
ATOM 597 O O . LEU A 1 78 ? 3.252 14.789 21.734 1 98.69 78 LEU A O 1
ATOM 601 N N . HIS A 1 79 ? 3.656 14.414 19.578 1 98.38 79 HIS A N 1
ATOM 602 C CA . HIS A 1 79 ? 3.785 12.977 19.781 1 98.38 79 HIS A CA 1
ATOM 603 C C . HIS A 1 79 ? 5.23 12.516 19.594 1 98.38 79 HIS A C 1
ATOM 605 O O . HIS A 1 79 ? 5.926 12.992 18.703 1 98.38 79 HIS A O 1
ATOM 611 N N . GLY A 1 80 ? 5.664 11.586 20.359 1 96 80 GLY A N 1
ATOM 612 C CA . GLY A 1 80 ? 6.945 10.906 20.281 1 96 80 GLY A CA 1
ATOM 613 C C . GLY A 1 80 ? 7.094 9.812 21.328 1 96 80 GLY A C 1
ATOM 614 O O . GLY A 1 80 ? 6.176 9.562 22.109 1 96 80 GLY A O 1
ATOM 615 N N . ARG A 1 81 ? 8.234 9.195 21.328 1 94.31 81 ARG A N 1
ATOM 616 C CA . ARG A 1 81 ? 8.453 8.109 22.266 1 94.31 81 ARG A CA 1
ATOM 617 C C . ARG A 1 81 ? 9.359 8.555 23.406 1 94.31 81 ARG A C 1
ATOM 619 O O . ARG A 1 81 ? 9.383 7.922 24.469 1 94.31 81 ARG A O 1
ATOM 626 N N . ASN A 1 82 ? 10.094 9.648 23.25 1 95 82 ASN A N 1
ATOM 627 C CA . ASN A 1 82 ? 11.062 10.141 24.234 1 95 82 ASN A CA 1
ATOM 628 C C . ASN A 1 82 ? 10.562 11.414 24.922 1 95 82 ASN A C 1
ATOM 630 O O . ASN A 1 82 ? 10.508 12.477 24.297 1 95 82 ASN A O 1
ATOM 634 N N . PRO A 1 83 ? 10.312 11.305 26.156 1 96.69 83 PRO A N 1
ATOM 635 C CA . PRO A 1 83 ? 9.75 12.461 26.844 1 96.69 83 PRO A CA 1
ATOM 636 C C . PRO A 1 83 ? 10.703 13.656 26.891 1 96.69 83 PRO A C 1
ATOM 638 O O . PRO A 1 83 ? 10.266 14.805 26.797 1 96.69 83 PRO A O 1
ATOM 641 N N . GLU A 1 84 ? 11.969 13.406 26.984 1 97.31 84 GLU A N 1
ATOM 642 C CA . GLU A 1 84 ? 12.945 14.492 27.047 1 97.31 84 GLU A CA 1
ATOM 643 C C . GLU A 1 84 ? 13 15.258 25.734 1 97.31 84 GLU A C 1
ATOM 645 O O . GLU A 1 84 ? 13.023 16.484 25.734 1 97.31 84 GLU A O 1
ATOM 650 N N . LYS A 1 85 ? 13.023 14.547 24.641 1 96.38 85 LYS A N 1
ATOM 651 C CA . LYS A 1 85 ? 13.031 15.195 23.344 1 96.38 85 LYS A CA 1
ATOM 652 C C . LYS A 1 85 ? 11.75 15.992 23.109 1 96.38 85 LYS A C 1
ATOM 654 O O . LYS A 1 85 ? 11.789 17.094 22.562 1 96.38 85 LYS A O 1
ATOM 659 N N . LEU A 1 86 ? 10.664 15.469 23.562 1 97.75 86 LEU A N 1
ATOM 660 C CA . LEU A 1 86 ? 9.383 16.156 23.438 1 97.75 86 LEU A CA 1
ATOM 661 C C . LEU A 1 86 ? 9.375 17.453 24.234 1 97.75 86 LEU A C 1
ATOM 663 O O . LEU A 1 86 ? 8.93 18.484 23.734 1 97.75 86 LEU A O 1
ATOM 667 N N . SER A 1 87 ? 9.883 17.438 25.406 1 97.88 87 SER A N 1
ATOM 668 C CA . SER A 1 87 ? 9.922 18.609 26.266 1 97.88 87 SER A CA 1
ATOM 669 C C . SER A 1 87 ? 10.805 19.703 25.672 1 97.88 87 SER A C 1
ATOM 671 O O . SER A 1 87 ? 10.484 20.891 25.766 1 97.88 87 SER A O 1
ATOM 673 N N . ASN A 1 88 ? 11.867 19.234 25.078 1 97.88 88 ASN A N 1
ATOM 674 C CA . ASN A 1 88 ? 12.766 20.203 24.438 1 97.88 88 ASN A CA 1
ATOM 675 C C . ASN A 1 88 ? 12.086 20.891 23.266 1 97.88 88 ASN A C 1
ATOM 677 O O . ASN A 1 88 ? 12.195 22.109 23.109 1 97.88 88 ASN A O 1
ATOM 681 N N . VAL A 1 89 ? 11.414 20.141 22.453 1 98 89 VAL A N 1
ATOM 682 C CA . VAL A 1 89 ? 10.703 20.688 21.297 1 98 89 VAL A CA 1
ATOM 683 C C . VAL A 1 89 ? 9.586 21.609 21.781 1 98 89 VAL A C 1
ATOM 685 O O . VAL A 1 89 ? 9.398 22.703 21.25 1 98 89 VAL A O 1
ATOM 688 N N . GLU A 1 90 ? 8.883 21.172 22.766 1 98.5 90 GLU A N 1
ATOM 689 C CA . GLU A 1 90 ? 7.809 21.984 23.328 1 98.5 90 GLU A CA 1
ATOM 690 C C . GLU A 1 90 ? 8.328 23.312 23.844 1 98.5 90 GLU A C 1
ATOM 692 O O . GLU A 1 90 ? 7.73 24.359 23.594 1 98.5 90 GLU A O 1
ATOM 697 N N . ALA A 1 91 ? 9.438 23.281 24.547 1 98.31 91 ALA A N 1
ATOM 698 C CA . ALA A 1 91 ? 10.023 24.5 25.094 1 98.31 91 ALA A CA 1
ATOM 699 C C . ALA A 1 91 ? 10.414 25.469 23.984 1 98.31 91 ALA A C 1
ATOM 701 O O . ALA A 1 91 ? 10.172 26.688 24.109 1 98.31 91 ALA A O 1
ATOM 702 N N . SER A 1 92 ? 10.992 24.922 23.016 1 97.94 92 SER A N 1
ATOM 703 C CA . SER A 1 92 ? 11.391 25.75 21.875 1 97.94 92 SER A CA 1
ATOM 704 C C . SER A 1 92 ? 10.188 26.391 21.203 1 97.94 92 SER A C 1
ATOM 706 O O . SER A 1 92 ? 10.203 27.594 20.922 1 97.94 92 SER A O 1
ATOM 708 N N . LEU A 1 93 ? 9.133 25.688 21 1 98.38 93 LEU A N 1
ATOM 709 C CA . LEU A 1 93 ? 7.93 26.188 20.344 1 98.38 93 LEU A CA 1
ATOM 710 C C . LEU A 1 93 ? 7.211 27.203 21.234 1 98.38 93 LEU A C 1
ATOM 712 O O . LEU A 1 93 ? 6.664 28.188 20.75 1 98.38 93 LEU A O 1
ATOM 716 N N . ARG A 1 94 ? 7.234 26.984 22.547 1 98.12 94 ARG A N 1
ATOM 717 C CA . ARG A 1 94 ? 6.598 27.891 23.484 1 98.12 94 ARG A CA 1
ATOM 718 C C . ARG A 1 94 ? 7.262 29.266 23.453 1 98.12 94 ARG A C 1
ATOM 720 O O . ARG A 1 94 ? 6.598 30.297 23.625 1 98.12 94 ARG A O 1
ATOM 727 N N . ARG A 1 95 ? 8.531 29.25 23.281 1 98.19 95 ARG A N 1
ATOM 728 C CA . ARG A 1 95 ? 9.258 30.5 23.172 1 98.19 95 ARG A CA 1
ATOM 729 C C . ARG A 1 95 ? 8.844 31.281 21.922 1 98.19 95 ARG A C 1
ATOM 731 O O . ARG A 1 95 ? 8.719 32.5 21.969 1 98.19 95 ARG A O 1
ATOM 738 N N . GLU A 1 96 ? 8.656 30.562 20.875 1 98 96 GLU A N 1
ATOM 739 C CA . GLU A 1 96 ? 8.305 31.172 19.609 1 98 96 GLU A CA 1
ATOM 740 C C . GLU A 1 96 ? 6.832 31.562 19.562 1 98 96 GLU A C 1
ATOM 742 O O . GLU A 1 96 ? 6.469 32.562 18.953 1 98 96 GLU A O 1
ATOM 747 N N . PHE A 1 97 ? 6.008 30.75 20.219 1 98.19 97 PHE A N 1
ATOM 748 C CA . PHE A 1 97 ? 4.562 30.938 20.203 1 98.19 97 PHE A CA 1
ATOM 749 C C . PHE A 1 97 ? 4 30.906 21.625 1 98.19 97 PHE A C 1
ATOM 751 O O . PHE A 1 97 ? 3.324 29.953 22 1 98.19 97 PHE A O 1
ATOM 758 N N . PRO A 1 98 ? 4.031 31.938 22.359 1 97.25 98 PRO A N 1
ATOM 759 C CA . PRO A 1 98 ? 3.703 31.953 23.797 1 97.25 98 PRO A CA 1
ATOM 760 C C . PRO A 1 98 ? 2.211 31.766 24.062 1 97.25 98 PRO A C 1
ATOM 762 O O . PRO A 1 98 ? 1.821 31.359 25.156 1 97.25 98 PRO A O 1
ATOM 765 N N . LEU A 1 99 ? 1.382 32.031 23.141 1 96.06 99 LEU A N 1
ATOM 766 C CA . LEU A 1 99 ? -0.059 31.938 23.344 1 96.06 99 LEU A CA 1
ATOM 767 C C . LEU A 1 99 ? -0.57 30.531 23.016 1 96.06 99 LEU A C 1
ATOM 769 O O . LEU A 1 99 ? -1.698 30.188 23.359 1 96.06 99 LEU A O 1
ATOM 773 N N . ALA A 1 100 ? 0.219 29.766 22.344 1 97.38 100 ALA A N 1
ATOM 774 C CA . ALA A 1 100 ? -0.185 28.406 21.953 1 97.38 100 ALA A CA 1
ATOM 775 C C . ALA A 1 100 ? -0.134 27.469 23.156 1 97.38 100 ALA A C 1
ATOM 777 O O . ALA A 1 100 ? 0.759 27.562 24 1 97.38 100 ALA A O 1
ATOM 778 N N . LYS A 1 101 ? -1.049 26.562 23.266 1 98.12 101 LYS A N 1
ATOM 779 C CA . LYS A 1 101 ? -1.035 25.5 24.281 1 98.12 101 LYS A CA 1
ATOM 780 C C . LYS A 1 101 ? -0.469 24.203 23.703 1 98.12 101 LYS A C 1
ATOM 782 O O . LYS A 1 101 ? -0.626 23.922 22.516 1 98.12 101 LYS A O 1
ATOM 787 N N . PHE A 1 102 ? 0.195 23.484 24.531 1 98.38 102 PHE A N 1
ATOM 788 C CA . PHE A 1 102 ? 0.846 22.266 24.094 1 98.38 102 PHE A CA 1
ATOM 789 C C . PHE A 1 102 ? 0.449 21.094 24.984 1 98.38 102 PHE A C 1
ATOM 791 O O . PHE A 1 102 ? 0.205 21.266 26.188 1 98.38 102 PHE A O 1
ATOM 798 N N . ARG A 1 103 ? 0.334 19.953 24.469 1 98.06 103 ARG A N 1
ATOM 799 C CA . ARG A 1 103 ? 0.16 18.656 25.125 1 98.06 103 ARG A CA 1
ATOM 800 C C . ARG A 1 103 ? 1.09 17.609 24.531 1 98.06 103 ARG A C 1
ATOM 802 O O . ARG A 1 103 ? 1.418 17.672 23.344 1 98.06 103 ARG A O 1
ATOM 809 N N . GLN A 1 104 ? 1.54 16.719 25.406 1 98.5 104 GLN A N 1
ATOM 810 C CA . GLN A 1 104 ? 2.404 15.641 24.938 1 98.5 104 GLN A CA 1
ATOM 811 C C . GLN A 1 104 ? 1.648 14.312 24.875 1 98.5 104 GLN A C 1
ATOM 813 O O . GLN A 1 104 ? 0.908 13.969 25.797 1 98.5 104 GLN A O 1
ATOM 818 N N . PHE A 1 105 ? 1.758 13.625 23.812 1 98.44 105 PHE A N 1
ATOM 819 C CA . PHE A 1 105 ? 1.24 12.281 23.625 1 98.44 105 PHE A CA 1
ATOM 820 C C . PHE A 1 105 ? 2.379 11.281 23.438 1 98.44 105 PHE A C 1
ATOM 822 O O . PHE A 1 105 ? 2.967 11.195 22.359 1 98.44 105 PHE A O 1
ATOM 829 N N . ILE A 1 106 ? 2.682 10.547 24.5 1 97.75 106 ILE A N 1
ATOM 830 C CA . ILE A 1 106 ? 3.826 9.641 24.5 1 97.75 106 ILE A CA 1
ATOM 831 C C . ILE A 1 106 ? 3.371 8.234 24.125 1 97.75 106 ILE A C 1
ATOM 833 O O . ILE A 1 106 ? 2.609 7.609 24.875 1 97.75 106 ILE A O 1
ATOM 837 N N . PHE A 1 107 ? 3.844 7.742 23 1 97 107 PHE A N 1
ATOM 838 C CA . PHE A 1 107 ? 3.541 6.398 22.516 1 97 107 PHE A CA 1
ATOM 839 C C . PHE A 1 107 ? 4.594 5.93 21.516 1 97 107 PHE A C 1
ATOM 841 O O . PHE A 1 107 ? 4.957 6.664 20.594 1 97 107 PHE A O 1
ATOM 848 N N . ASP A 1 108 ? 5.129 4.793 21.703 1 96 108 ASP A N 1
ATOM 849 C CA . ASP A 1 108 ? 6.094 4.227 20.766 1 96 108 ASP A CA 1
ATOM 850 C C . ASP A 1 108 ? 5.391 3.604 19.562 1 96 108 ASP A C 1
ATOM 852 O O . ASP A 1 108 ? 4.816 2.518 19.672 1 96 108 ASP A O 1
ATOM 856 N N . ALA A 1 109 ? 5.531 4.246 18.391 1 95.44 109 ALA A N 1
ATOM 857 C CA . ALA A 1 109 ? 4.82 3.857 17.188 1 95.44 109 ALA A CA 1
ATOM 858 C C . ALA A 1 109 ? 5.289 2.494 16.688 1 95.44 109 ALA A C 1
ATOM 860 O O . ALA A 1 109 ? 4.629 1.871 15.852 1 95.44 109 ALA A O 1
ATOM 861 N N . SER A 1 110 ? 6.441 2.006 17.125 1 93.19 110 SER A N 1
ATOM 862 C CA . SER A 1 110 ? 6.984 0.734 16.656 1 93.19 110 SER A CA 1
ATOM 863 C C . SER A 1 110 ? 6.367 -0.439 17.422 1 93.19 110 SER A C 1
ATOM 865 O O . SER A 1 110 ? 6.523 -1.594 17.016 1 93.19 110 SER A O 1
ATOM 867 N N . GLN A 1 111 ? 5.629 -0.153 18.453 1 90.88 111 GLN A N 1
ATOM 868 C CA . GLN A 1 111 ? 5.105 -1.188 19.344 1 90.88 111 GLN A CA 1
ATOM 869 C C . GLN A 1 111 ? 3.676 -1.562 18.969 1 90.88 111 GLN A C 1
ATOM 871 O O . GLN A 1 111 ? 3.02 -0.843 18.203 1 90.88 111 GLN A O 1
ATOM 876 N N . PRO A 1 112 ? 3.207 -2.717 19.531 1 91.12 112 PRO A N 1
ATOM 877 C CA . PRO A 1 112 ? 1.799 -3.061 19.312 1 91.12 112 PRO A CA 1
ATOM 878 C C . PRO A 1 112 ? 0.848 -1.967 19.797 1 91.12 112 PRO A C 1
ATOM 880 O O . PRO A 1 112 ? 1.178 -1.219 20.719 1 91.12 112 PRO A O 1
ATOM 883 N N . THR A 1 113 ? -0.317 -1.903 19.203 1 95.31 113 THR A N 1
ATOM 884 C CA . THR A 1 113 ? -1.21 -0.766 19.391 1 95.31 113 THR A CA 1
ATOM 885 C C . THR A 1 113 ? -2.365 -1.139 20.328 1 95.31 113 THR A C 1
ATOM 887 O O . THR A 1 113 ? -3.383 -0.442 20.359 1 95.31 113 THR A O 1
ATOM 890 N N . HIS A 1 114 ? -2.242 -2.176 21.125 1 94.62 114 HIS A N 1
ATOM 891 C CA . HIS A 1 114 ? -3.336 -2.646 21.953 1 94.62 114 HIS A CA 1
ATOM 892 C C . HIS A 1 114 ? -3.713 -1.606 23 1 94.62 114 HIS A C 1
ATOM 894 O O . HIS A 1 114 ? -4.875 -1.511 23.406 1 94.62 114 HIS A O 1
ATOM 900 N N . SER A 1 115 ? -2.779 -0.789 23.453 1 96.19 115 SER A N 1
ATOM 901 C CA . SER A 1 115 ? -3.027 0.182 24.516 1 96.19 115 SER A CA 1
ATOM 902 C C . SER A 1 115 ? -3.301 1.569 23.938 1 96.19 115 SER A C 1
ATOM 904 O O . SER A 1 115 ? -3.436 2.539 24.688 1 96.19 115 SER A O 1
ATOM 906 N N . LEU A 1 116 ? -3.395 1.662 22.672 1 97.06 116 LEU A N 1
ATOM 907 C CA . LEU A 1 116 ? -3.465 2.957 22 1 97.06 116 LEU A CA 1
ATOM 908 C C . LEU A 1 116 ? -4.77 3.672 22.344 1 97.06 116 LEU A C 1
ATOM 910 O O . LEU A 1 116 ? -4.77 4.875 22.609 1 97.06 116 LEU A O 1
ATOM 914 N N . GLU A 1 117 ? -5.859 2.973 22.328 1 96.88 117 GLU A N 1
ATOM 915 C CA . GLU A 1 117 ? -7.156 3.576 22.594 1 96.88 117 GLU A CA 1
ATOM 916 C C . GLU A 1 117 ? -7.195 4.18 24 1 96.88 117 GLU A C 1
ATOM 918 O O . GLU A 1 117 ? -7.691 5.293 24.188 1 96.88 117 GLU A O 1
ATOM 923 N N . GLU A 1 118 ? -6.719 3.461 24.922 1 97.12 118 GLU A N 1
ATOM 924 C CA . GLU A 1 118 ? -6.656 3.961 26.281 1 97.12 118 GLU A CA 1
ATOM 925 C C . GLU A 1 118 ? -5.758 5.191 26.391 1 97.12 118 GLU A C 1
ATOM 927 O O . GLU A 1 118 ? -6.094 6.156 27.078 1 97.12 118 GLU A O 1
ATOM 932 N N . ALA A 1 119 ? -4.633 5.137 25.766 1 97.62 119 ALA A N 1
ATOM 933 C CA . ALA A 1 119 ? -3.699 6.258 25.781 1 97.62 119 ALA A CA 1
ATOM 934 C C . ALA A 1 119 ? -4.344 7.516 25.203 1 97.62 119 ALA A C 1
ATOM 936 O O . ALA A 1 119 ? -4.195 8.609 25.75 1 97.62 119 ALA A O 1
ATOM 937 N N . VAL A 1 120 ? -5.066 7.359 24.109 1 97.94 120 VAL A N 1
ATOM 938 C CA . VAL A 1 120 ? -5.742 8.469 23.453 1 97.94 120 VAL A CA 1
ATOM 939 C C . VAL A 1 120 ? -6.824 9.039 24.359 1 97.94 120 VAL A C 1
ATOM 941 O O . VAL A 1 120 ? -6.902 10.258 24.547 1 97.94 120 VAL A O 1
ATOM 944 N N . THR A 1 121 ? -7.602 8.203 24.938 1 96.62 121 THR A N 1
ATOM 945 C CA . THR A 1 121 ? -8.68 8.641 25.812 1 96.62 121 THR A CA 1
ATOM 946 C C . THR A 1 121 ? -8.133 9.422 27 1 96.62 121 THR A C 1
ATOM 948 O O . THR A 1 121 ? -8.656 10.477 27.359 1 96.62 121 THR A O 1
ATOM 951 N N . ARG A 1 122 ? -7.113 8.93 27.531 1 97 122 ARG A N 1
ATOM 952 C CA . ARG A 1 122 ? -6.512 9.547 28.703 1 97 122 ARG A CA 1
ATOM 953 C C . ARG A 1 122 ? -5.902 10.906 28.375 1 97 122 ARG A C 1
ATOM 955 O O . ARG A 1 122 ? -5.957 11.828 29.188 1 97 122 ARG A O 1
ATOM 962 N N . THR A 1 123 ? -5.422 11.062 27.188 1 97.56 123 THR A N 1
ATOM 963 C CA . THR A 1 123 ? -4.578 12.219 26.891 1 97.56 123 THR A CA 1
ATOM 964 C C . THR A 1 123 ? -5.34 13.242 26.062 1 97.56 123 THR A C 1
ATOM 966 O O . THR A 1 123 ? -5.09 14.445 26.172 1 97.56 123 THR A O 1
ATOM 969 N N . LEU A 1 124 ? -6.367 12.82 25.266 1 97.88 124 LEU A N 1
ATOM 970 C CA . LEU A 1 124 ? -6.832 13.711 24.203 1 97.88 124 LEU A CA 1
ATOM 971 C C . LEU A 1 124 ? -8.336 13.922 24.297 1 97.88 124 LEU A C 1
ATOM 973 O O . LEU A 1 124 ? -8.891 14.781 23.609 1 97.88 124 LEU A O 1
ATOM 977 N N . ASN A 1 125 ? -8.984 13.25 25.156 1 96.12 125 ASN A N 1
ATOM 978 C CA . ASN A 1 125 ? -10.445 13.25 25.141 1 96.12 125 ASN A CA 1
ATOM 979 C C . ASN A 1 125 ? -11.008 14.609 25.562 1 96.12 125 ASN A C 1
ATOM 981 O O . ASN A 1 125 ? -12.156 14.93 25.25 1 96.12 125 ASN A O 1
ATOM 985 N N . ASP A 1 126 ? -10.281 15.453 26.234 1 96.38 126 ASP A N 1
ATOM 986 C CA . ASP A 1 126 ? -10.797 16.688 26.812 1 96.38 126 ASP A CA 1
ATOM 987 C C . ASP A 1 126 ? -10.406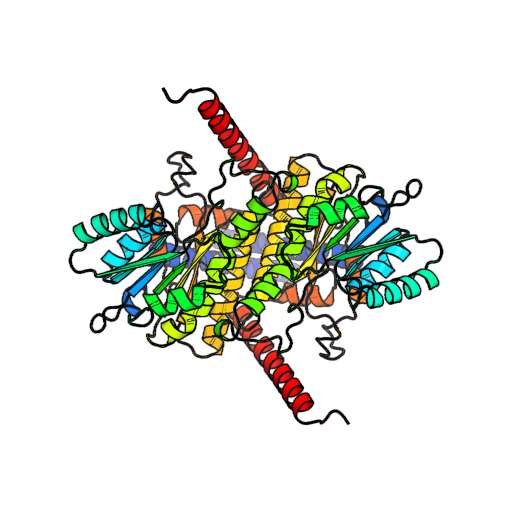 17.891 25.969 1 96.38 126 ASP A C 1
ATOM 989 O O . ASP A 1 126 ? -10.633 19.031 26.375 1 96.38 126 ASP A O 1
ATOM 993 N N . ILE A 1 127 ? -9.828 17.672 24.844 1 97.25 127 ILE A N 1
ATOM 994 C CA . ILE A 1 127 ? -9.414 18.812 24.031 1 97.25 127 ILE A CA 1
ATOM 995 C C . ILE A 1 127 ? -10.133 18.781 22.688 1 97.25 127 ILE A C 1
ATOM 997 O O . ILE A 1 127 ? -10.508 17.703 22.203 1 97.25 127 ILE A O 1
ATOM 1001 N N . PRO A 1 128 ? -10.336 19.906 22.094 1 97.62 128 PRO A N 1
ATOM 1002 C CA . PRO A 1 128 ? -10.984 19.984 20.797 1 97.62 128 PRO A CA 1
ATOM 1003 C C . PRO A 1 128 ? -10.023 19.719 19.641 1 97.62 128 PRO A C 1
ATOM 1005 O O . PRO A 1 128 ? -9.578 20.656 18.969 1 97.62 128 PRO A O 1
ATOM 1008 N N . LEU A 1 129 ? -9.82 18.469 19.344 1 98.31 129 LEU A N 1
ATOM 1009 C CA . LEU A 1 129 ? -8.938 18.062 18.266 1 98.31 129 LEU A CA 1
ATOM 1010 C C . LEU A 1 129 ? -9.617 18.234 16.922 1 98.31 129 LEU A C 1
ATOM 1012 O O . LEU A 1 129 ? -10.711 17.703 16.688 1 98.31 129 LEU A O 1
ATOM 1016 N N . SER A 1 130 ? -8.922 18.984 15.992 1 98.44 130 SER A N 1
ATOM 1017 C CA . SER A 1 130 ? -9.547 19.203 14.688 1 98.44 130 SER A CA 1
ATOM 1018 C C . SER A 1 130 ? -8.594 18.844 13.555 1 98.44 130 SER A C 1
ATOM 1020 O O . SER A 1 130 ? -9.016 18.703 12.406 1 98.44 130 SER A O 1
ATOM 1022 N N . VAL A 1 131 ? -7.277 18.641 13.852 1 98.81 131 VAL A N 1
ATOM 1023 C CA . VAL A 1 131 ? -6.312 18.297 12.812 1 98.81 131 VAL A CA 1
ATOM 1024 C C . VAL A 1 131 ? -5.426 17.141 13.289 1 98.81 131 VAL A C 1
ATOM 1026 O O . VAL A 1 131 ? -4.957 17.141 14.43 1 98.81 131 VAL A O 1
ATOM 1029 N N . LEU A 1 132 ? -5.273 16.172 12.508 1 98.88 132 LEU A N 1
ATOM 1030 C CA . LEU A 1 132 ? -4.32 15.086 12.703 1 98.88 132 LEU A CA 1
ATOM 1031 C C . LEU A 1 132 ? -3.314 15.031 11.555 1 98.88 132 LEU A C 1
ATOM 1033 O O . LEU A 1 132 ? -3.697 14.922 10.391 1 98.88 132 LEU A O 1
ATOM 1037 N N . VAL A 1 133 ? -2.035 15.219 11.875 1 98.75 133 VAL A N 1
ATOM 1038 C CA . VAL A 1 133 ? -0.958 15.008 10.914 1 98.75 133 VAL A CA 1
ATOM 1039 C C . VAL A 1 133 ? -0.206 13.727 11.242 1 98.75 133 VAL A C 1
ATOM 1041 O O . VAL A 1 133 ? 0.609 13.695 12.172 1 98.75 133 VAL A O 1
ATOM 1044 N N . ASN A 1 134 ? -0.508 12.695 10.508 1 98.44 134 ASN A N 1
ATOM 1045 C CA . ASN A 1 134 ? 0.251 11.453 10.594 1 98.44 134 ASN A CA 1
ATOM 1046 C C . ASN A 1 134 ? 1.591 11.562 9.875 1 98.44 134 ASN A C 1
ATOM 1048 O O . ASN A 1 134 ? 1.685 11.266 8.68 1 98.44 134 ASN A O 1
ATOM 1052 N N . ASN A 1 135 ? 2.619 11.883 10.648 1 96.25 135 ASN A N 1
ATOM 1053 C CA . ASN A 1 135 ? 3.924 12.18 10.062 1 96.25 135 ASN A CA 1
ATOM 1054 C C . ASN A 1 135 ? 4.957 11.125 10.43 1 96.25 135 ASN A C 1
ATOM 1056 O O . ASN A 1 135 ? 5.949 10.945 9.727 1 96.25 135 ASN A O 1
ATOM 1060 N N . VAL A 1 136 ? 4.684 10.453 11.578 1 92.38 136 VAL A N 1
ATOM 1061 C CA . VAL A 1 136 ? 5.695 9.523 12.062 1 92.38 136 VAL A CA 1
ATOM 1062 C C . VAL A 1 136 ? 5.961 8.453 11.008 1 92.38 136 VAL A C 1
ATOM 1064 O O . VAL A 1 136 ? 5.031 7.961 10.367 1 92.38 136 VAL A O 1
ATOM 1067 N N . GLY A 1 137 ? 7.125 8.211 10.672 1 87.31 137 GLY A N 1
ATOM 1068 C CA . GLY A 1 137 ? 7.531 7.199 9.711 1 87.31 137 GLY A CA 1
ATOM 1069 C C . GLY A 1 137 ? 9.039 7.051 9.602 1 87.31 137 GLY A C 1
ATOM 1070 O O . GLY A 1 137 ? 9.781 7.527 10.469 1 87.31 137 GLY A O 1
ATOM 1071 N N . GLY A 1 138 ? 9.43 6.402 8.57 1 76.75 138 GLY A N 1
ATOM 1072 C CA . GLY A 1 138 ? 10.852 6.195 8.312 1 76.75 138 GLY A CA 1
ATOM 1073 C C . GLY A 1 138 ? 11.289 4.754 8.5 1 76.75 138 GLY A C 1
ATOM 1074 O O . GLY A 1 138 ? 10.453 3.855 8.602 1 76.75 138 GLY A O 1
ATOM 1075 N N . THR A 1 139 ? 12.547 4.609 8.289 1 62.44 139 THR A N 1
ATOM 1076 C CA . THR A 1 139 ? 13.07 3.248 8.297 1 62.44 139 THR A CA 1
ATOM 1077 C C . THR A 1 139 ? 13.258 2.75 9.727 1 62.44 139 THR A C 1
ATOM 1079 O O . THR A 1 139 ? 13.914 1.732 9.953 1 62.44 139 THR A O 1
ATOM 1082 N N . GLY A 1 140 ? 12.266 3.252 10.742 1 51.88 140 GLY A N 1
ATOM 1083 C CA . GLY A 1 140 ? 11.969 2.684 12.047 1 51.88 140 GLY A CA 1
ATOM 1084 C C . GLY A 1 140 ? 13.18 2.611 12.961 1 51.88 140 GLY A C 1
ATOM 1085 O O . GLY A 1 140 ? 13.344 1.65 13.711 1 51.88 140 GLY A O 1
ATOM 1086 N N . GLY A 1 141 ? 14.062 3.588 12.812 1 49.69 141 GLY A N 1
ATOM 1087 C CA . GLY A 1 141 ? 15.203 3.453 13.703 1 49.69 141 GLY A CA 1
ATOM 1088 C C . GLY A 1 141 ? 16.234 2.461 13.195 1 49.69 141 GLY A C 1
ATOM 1089 O O . GLY A 1 141 ? 16.969 1.857 13.992 1 49.69 141 GLY A O 1
ATOM 1090 N N . GLN A 1 142 ? 16.109 2.08 11.922 1 51.25 142 GLN A N 1
ATOM 1091 C CA . GLN A 1 142 ? 17.047 1.1 11.367 1 51.25 142 GLN A CA 1
ATOM 1092 C C . GLN A 1 142 ? 18.484 1.508 11.617 1 51.25 142 GLN A C 1
ATOM 1094 O O . GLN A 1 142 ? 18.844 2.674 11.445 1 51.25 142 GLN A O 1
ATOM 1099 N N . ILE A 1 143 ? 19.172 0.782 12.445 1 47.56 143 ILE A N 1
ATOM 1100 C CA . ILE A 1 143 ? 20.562 0.902 12.875 1 47.56 143 ILE A CA 1
ATOM 1101 C C . ILE A 1 143 ? 21.484 0.791 11.664 1 47.56 143 ILE A C 1
ATOM 1103 O O . ILE A 1 143 ? 22.641 1.21 11.719 1 47.56 143 ILE A O 1
ATOM 1107 N N . ARG A 1 144 ? 21.047 0.005 10.758 1 56.59 144 ARG A N 1
ATOM 1108 C CA . ARG A 1 144 ? 21.891 -0.221 9.586 1 56.59 144 ARG A CA 1
ATOM 1109 C C . ARG A 1 144 ? 21.391 0.584 8.391 1 56.59 144 ARG A C 1
ATOM 1111 O O . ARG A 1 144 ? 20.391 1.311 8.492 1 56.59 144 ARG A O 1
ATOM 1118 N N . SER A 1 145 ? 22.125 0.467 7.309 1 62.28 145 SER A N 1
ATOM 1119 C CA . SER A 1 145 ? 21.766 1.12 6.055 1 62.28 145 SER A CA 1
ATOM 1120 C C . SER A 1 145 ? 20.266 0.959 5.758 1 62.28 145 SER A C 1
ATOM 1122 O O . SER A 1 145 ? 19.703 -0.113 5.973 1 62.28 145 SER A O 1
ATOM 1124 N N . GLN A 1 146 ? 19.719 2.057 5.387 1 72.25 146 GLN A N 1
ATOM 1125 C CA . GLN A 1 146 ? 18.281 2.086 5.074 1 72.25 146 GLN A CA 1
ATOM 1126 C C . GLN A 1 146 ? 17.969 1.233 3.848 1 72.25 146 GLN A C 1
ATOM 1128 O O . GLN A 1 146 ? 16.859 0.729 3.705 1 72.25 146 GLN A O 1
ATOM 1133 N N . TYR A 1 147 ? 19.016 1.082 3.031 1 83.5 147 TYR A N 1
ATOM 1134 C CA . TYR A 1 147 ? 18.844 0.297 1.817 1 83.5 147 TYR A CA 1
ATOM 1135 C C . TYR A 1 147 ? 19.281 -1.146 2.025 1 83.5 147 TYR A C 1
ATOM 1137 O O . TYR A 1 147 ? 20.484 -1.441 2.018 1 83.5 147 TYR A O 1
ATOM 1145 N N . THR A 1 148 ? 18.406 -2.021 2.227 1 89.31 148 THR A N 1
ATOM 1146 C CA . THR A 1 148 ? 18.656 -3.428 2.531 1 89.31 148 THR A CA 1
ATOM 1147 C C . THR A 1 148 ? 17.766 -4.328 1.677 1 89.31 148 THR A C 1
ATOM 1149 O O . THR A 1 148 ? 16.594 -4.016 1.447 1 89.31 148 THR A O 1
ATOM 1152 N N . THR A 1 149 ? 18.422 -5.383 1.168 1 93.31 149 THR A N 1
ATOM 1153 C CA . THR A 1 149 ? 17.609 -6.359 0.451 1 93.31 149 THR A CA 1
ATOM 1154 C C . THR A 1 149 ? 16.516 -6.93 1.356 1 93.31 149 THR A C 1
ATOM 1156 O O . THR A 1 149 ? 16.672 -6.934 2.58 1 93.31 149 THR A O 1
ATOM 1159 N N . LEU A 1 150 ? 15.398 -7.406 0.812 1 95.56 150 LEU A N 1
ATOM 1160 C CA . LEU A 1 150 ? 14.32 -7.98 1.607 1 95.56 150 LEU A CA 1
ATOM 1161 C C . LEU A 1 150 ? 14.828 -9.141 2.461 1 95.56 150 LEU A C 1
ATOM 1163 O O . LEU A 1 150 ? 14.523 -9.219 3.65 1 95.56 150 LEU A O 1
ATOM 1167 N N . LYS A 1 151 ? 15.664 -10.023 1.867 1 94.81 151 LYS A N 1
ATOM 1168 C CA . LYS A 1 151 ? 16.156 -11.195 2.58 1 94.81 151 LYS A CA 1
ATOM 1169 C C . LYS A 1 151 ? 17.125 -10.797 3.691 1 94.81 151 LYS A C 1
ATOM 1171 O O . LYS A 1 151 ? 17.406 -11.594 4.594 1 94.81 151 LYS A O 1
ATOM 1176 N N . GLY A 1 152 ? 17.609 -9.617 3.623 1 92.81 152 GLY A N 1
ATOM 1177 C CA . GLY A 1 152 ? 18.578 -9.148 4.605 1 92.81 152 GLY A CA 1
ATOM 1178 C C . GLY A 1 152 ? 17.922 -8.633 5.879 1 92.81 152 GLY A C 1
ATOM 1179 O O . GLY A 1 152 ? 18.594 -8.461 6.898 1 92.81 152 GLY A O 1
ATOM 1180 N N . HIS A 1 153 ? 16.641 -8.438 5.879 1 93.31 153 HIS A N 1
ATOM 1181 C CA . HIS A 1 153 ? 15.922 -7.98 7.059 1 93.31 153 HIS A CA 1
ATOM 1182 C C . HIS A 1 153 ? 15.695 -9.125 8.039 1 93.31 153 HIS A C 1
ATOM 1184 O O . HIS A 1 153 ? 15.508 -10.273 7.633 1 93.31 153 HIS A O 1
ATOM 1190 N N . THR A 1 154 ? 15.773 -8.781 9.344 1 93.12 154 THR A N 1
ATOM 1191 C CA . THR A 1 154 ? 15.219 -9.688 10.344 1 93.12 154 THR A CA 1
ATOM 1192 C C . THR A 1 154 ? 13.703 -9.508 10.445 1 93.12 154 THR A C 1
ATOM 1194 O O . THR A 1 154 ? 13.148 -8.539 9.922 1 93.12 154 THR A O 1
ATOM 1197 N N . ASN A 1 155 ? 13.078 -10.508 11.102 1 94.94 155 ASN A N 1
ATOM 1198 C CA . ASN A 1 155 ? 11.648 -10.391 11.352 1 94.94 155 ASN A CA 1
ATOM 1199 C C . ASN A 1 155 ? 11.305 -9.086 12.062 1 94.94 155 ASN A C 1
ATOM 1201 O O . ASN A 1 155 ? 10.398 -8.359 11.648 1 94.94 155 ASN A O 1
ATOM 1205 N N . ASP A 1 156 ? 12.078 -8.773 13.023 1 93.19 156 ASP A N 1
ATOM 1206 C CA . ASP A 1 156 ? 11.812 -7.602 13.852 1 93.19 156 ASP A CA 1
ATOM 1207 C C . ASP A 1 156 ? 12.023 -6.312 13.055 1 93.19 156 ASP A C 1
ATOM 1209 O O . ASP A 1 156 ? 11.273 -5.348 13.234 1 93.19 156 ASP A O 1
ATOM 1213 N N . GLU A 1 157 ? 13 -6.281 12.227 1 91.69 157 GLU A N 1
ATOM 1214 C CA . GLU A 1 157 ? 13.273 -5.09 11.43 1 91.69 157 GLU A CA 1
ATOM 1215 C C . GLU A 1 157 ? 12.133 -4.797 10.461 1 91.69 157 GLU A C 1
ATOM 1217 O O . GLU A 1 157 ? 11.664 -3.658 10.375 1 91.69 157 GLU A O 1
ATOM 1222 N N . ALA A 1 158 ? 11.711 -5.816 9.734 1 94.25 158 ALA A N 1
ATOM 1223 C CA . ALA A 1 158 ? 10.602 -5.641 8.805 1 94.25 158 ALA A CA 1
ATOM 1224 C C . ALA A 1 158 ? 9.328 -5.23 9.547 1 94.25 158 ALA A C 1
ATOM 1226 O O . ALA A 1 158 ? 8.602 -4.344 9.094 1 94.25 158 ALA A O 1
ATOM 1227 N N . ASP A 1 159 ? 9.102 -5.824 10.688 1 94.12 159 ASP A N 1
ATOM 1228 C CA . ASP A 1 159 ? 7.922 -5.508 11.484 1 94.12 159 ASP A CA 1
ATOM 1229 C C . ASP A 1 159 ? 7.965 -4.066 11.984 1 94.12 159 ASP A C 1
ATOM 1231 O O . ASP A 1 159 ? 6.934 -3.395 12.047 1 94.12 159 ASP A O 1
ATOM 1235 N N . ARG A 1 160 ? 9.078 -3.688 12.383 1 93.06 160 ARG A N 1
ATOM 1236 C CA . ARG A 1 160 ? 9.234 -2.322 12.875 1 93.06 160 ARG A CA 1
ATOM 1237 C C . ARG A 1 160 ? 8.875 -1.31 11.789 1 93.06 160 ARG A C 1
ATOM 1239 O O . ARG A 1 160 ? 8.203 -0.314 12.062 1 93.06 160 ARG A O 1
ATOM 1246 N N . ILE A 1 161 ? 9.32 -1.526 10.555 1 93.69 161 ILE A N 1
ATOM 1247 C CA . ILE A 1 161 ? 9 -0.647 9.438 1 93.69 161 ILE A CA 1
ATOM 1248 C C . ILE A 1 161 ? 7.488 -0.614 9.219 1 93.69 161 ILE A C 1
ATOM 1250 O O . ILE A 1 161 ? 6.902 0.459 9.062 1 93.69 161 ILE A O 1
ATOM 1254 N N . ILE A 1 162 ? 6.875 -1.771 9.305 1 95.5 162 ILE A N 1
ATOM 1255 C CA . ILE A 1 162 ? 5.438 -1.894 9.102 1 95.5 162 ILE A CA 1
ATOM 1256 C C . ILE A 1 162 ? 4.691 -1.182 10.227 1 95.5 162 ILE A C 1
ATOM 1258 O O . ILE A 1 162 ? 3.742 -0.437 9.984 1 95.5 162 ILE A O 1
ATOM 1262 N N . ASN A 1 163 ? 5.145 -1.357 11.422 1 95.31 163 ASN A N 1
ATOM 1263 C CA . ASN A 1 163 ? 4.465 -0.789 12.586 1 95.31 163 ASN A CA 1
ATOM 1264 C C . ASN A 1 163 ? 4.559 0.734 12.594 1 95.31 163 ASN A C 1
ATOM 1266 O O . ASN A 1 163 ? 3.541 1.422 12.711 1 95.31 163 ASN A O 1
ATOM 1270 N N . VAL A 1 164 ? 5.695 1.256 12.383 1 94.81 164 VAL A N 1
ATOM 1271 C CA . VAL A 1 164 ? 5.941 2.686 12.547 1 94.81 164 VAL A CA 1
ATOM 1272 C C . VAL A 1 164 ? 5.273 3.455 11.406 1 94.81 164 VAL A C 1
ATOM 1274 O O . VAL A 1 164 ? 4.715 4.531 11.625 1 94.81 164 VAL A O 1
ATOM 1277 N N . ASN A 1 165 ? 5.277 2.885 10.227 1 94.69 165 ASN A N 1
ATOM 1278 C CA . ASN A 1 165 ? 4.863 3.652 9.055 1 94.69 165 ASN A CA 1
ATOM 1279 C C . ASN A 1 165 ? 3.371 3.484 8.781 1 94.69 165 ASN A C 1
ATOM 1281 O O . ASN A 1 165 ? 2.742 4.363 8.188 1 94.69 165 ASN A O 1
ATOM 1285 N N . MET A 1 166 ? 2.832 2.398 9.18 1 95 166 MET A N 1
ATOM 1286 C CA . MET A 1 166 ? 1.485 2.191 8.656 1 95 166 MET A CA 1
ATOM 1287 C C . MET A 1 166 ? 0.541 1.714 9.758 1 95 166 MET A C 1
ATOM 1289 O O . MET A 1 166 ? -0.572 2.225 9.891 1 95 166 MET A O 1
ATOM 1293 N N . ARG A 1 167 ? 0.954 0.629 10.547 1 96.69 167 ARG A N 1
ATOM 1294 C CA . ARG A 1 167 ? 0.046 0.089 11.555 1 96.69 167 ARG A CA 1
ATOM 1295 C C . ARG A 1 167 ? -0.348 1.16 12.562 1 96.69 167 ARG A C 1
ATOM 1297 O O . ARG A 1 167 ? -1.532 1.335 12.859 1 96.69 167 ARG A O 1
ATOM 1304 N N . PHE A 1 168 ? 0.592 1.838 13.133 1 97.5 168 PHE A N 1
ATOM 1305 C CA . PHE A 1 168 ? 0.34 2.887 14.117 1 97.5 168 PHE A CA 1
ATOM 1306 C C . PHE A 1 168 ? -0.591 3.949 13.547 1 97.5 168 PHE A C 1
ATOM 1308 O O . PHE A 1 168 ? -1.591 4.309 14.172 1 97.5 168 PHE A O 1
ATOM 1315 N N . MET A 1 169 ? -0.298 4.445 12.352 1 97.88 169 MET A N 1
ATOM 1316 C CA . MET A 1 169 ? -1.123 5.457 11.695 1 97.88 169 MET A CA 1
ATOM 1317 C C . MET A 1 169 ? -2.559 4.973 11.539 1 97.88 169 MET A C 1
ATOM 1319 O O . MET A 1 169 ? -3.504 5.719 11.805 1 97.88 169 MET A O 1
ATOM 1323 N N . THR A 1 170 ? -2.727 3.734 11.086 1 98.44 170 THR A N 1
ATOM 1324 C CA . THR A 1 170 ? -4.043 3.15 10.867 1 98.44 170 THR A CA 1
ATOM 1325 C C . THR A 1 170 ? -4.848 3.123 12.164 1 98.44 170 THR A C 1
ATOM 1327 O O . THR A 1 170 ? -5.977 3.617 12.211 1 98.44 170 THR A O 1
ATOM 1330 N N . GLN A 1 171 ? -4.238 2.582 13.188 1 98.56 171 GLN A N 1
ATOM 1331 C CA . GLN A 1 171 ? -4.922 2.4 14.461 1 98.56 171 GLN A CA 1
ATOM 1332 C C . GLN A 1 171 ? -5.168 3.74 15.148 1 98.56 171 GLN A C 1
ATOM 1334 O O . GLN A 1 171 ? -6.227 3.953 15.742 1 98.56 171 GLN A O 1
ATOM 1339 N N . LEU A 1 172 ? -4.215 4.637 15.078 1 98.62 172 LEU A N 1
ATOM 1340 C CA . LEU A 1 172 ? -4.391 5.957 15.664 1 98.62 172 LEU A CA 1
ATOM 1341 C C . LEU A 1 172 ? -5.555 6.695 15.008 1 98.62 172 LEU A C 1
ATOM 1343 O O . LEU A 1 172 ? -6.391 7.281 15.695 1 98.62 172 LEU A O 1
ATOM 1347 N N . THR A 1 173 ? -5.566 6.703 13.656 1 98.75 173 THR A N 1
ATOM 1348 C CA . THR A 1 173 ? -6.648 7.348 12.922 1 98.75 173 THR A CA 1
ATOM 1349 C C . THR A 1 173 ? -7.996 6.754 13.305 1 98.75 173 THR A C 1
ATOM 1351 O O . THR A 1 173 ? -8.953 7.488 13.562 1 98.75 173 THR A O 1
ATOM 1354 N N . ARG A 1 174 ? -8.023 5.426 13.375 1 98.19 174 ARG A N 1
ATOM 1355 C CA . ARG A 1 174 ? -9.242 4.723 13.766 1 98.19 174 ARG A CA 1
ATOM 1356 C C . ARG A 1 174 ? -9.75 5.223 15.117 1 98.19 174 ARG A C 1
ATOM 1358 O O . ARG A 1 174 ? -10.93 5.562 15.25 1 98.19 174 ARG A O 1
ATOM 1365 N N . VAL A 1 175 ? -8.891 5.301 16.109 1 98.19 175 VAL A N 1
ATOM 1366 C CA . VAL A 1 175 ? -9.25 5.621 17.484 1 98.19 175 VAL A CA 1
ATOM 1367 C C . VAL A 1 175 ? -9.602 7.105 17.594 1 98.19 175 VAL A C 1
ATOM 1369 O O . VAL A 1 175 ? -10.422 7.492 18.422 1 98.19 175 VAL A O 1
ATOM 1372 N N . LEU A 1 176 ? -9.07 7.977 16.75 1 98.56 176 LEU A N 1
ATOM 1373 C CA . LEU A 1 176 ? -9.234 9.422 16.875 1 98.56 176 LEU A CA 1
ATOM 1374 C C . LEU A 1 176 ? -10.469 9.891 16.109 1 98.56 176 LEU A C 1
ATOM 1376 O O . LEU A 1 176 ? -10.922 11.023 16.297 1 98.56 176 LEU A O 1
ATOM 1380 N N . LEU A 1 177 ? -11.008 9.062 15.195 1 98.44 177 LEU A N 1
ATOM 1381 C CA . LEU A 1 177 ? -12.102 9.484 14.336 1 98.44 177 LEU A CA 1
ATOM 1382 C C . LEU A 1 177 ? -13.281 9.977 15.172 1 98.44 177 LEU A C 1
ATOM 1384 O O . LEU A 1 177 ? -13.82 11.055 14.914 1 98.44 177 LEU A O 1
ATOM 1388 N N . PRO A 1 178 ? -13.68 9.25 16.266 1 97.31 178 PRO A N 1
ATOM 1389 C CA . PRO A 1 178 ? -14.789 9.758 17.078 1 97.31 178 PRO A CA 1
ATOM 1390 C C . PRO A 1 178 ? -14.492 11.117 17.703 1 97.31 178 PRO A C 1
ATOM 1392 O O . PRO A 1 178 ? -15.391 11.953 17.828 1 97.31 178 PRO A O 1
ATOM 1395 N N . LEU A 1 179 ? -13.281 11.336 18.094 1 97.31 179 LEU A N 1
ATOM 1396 C CA . LEU A 1 179 ? -12.883 12.617 18.672 1 97.31 179 LEU A CA 1
ATOM 1397 C C . LEU A 1 179 ? -12.914 13.719 17.625 1 97.31 179 LEU A C 1
ATOM 1399 O O . LEU A 1 179 ? -13.391 14.82 17.891 1 97.31 179 LEU A O 1
ATOM 1403 N N . LEU A 1 180 ? -12.438 13.43 16.422 1 98.25 180 LEU A N 1
ATOM 1404 C CA . LEU A 1 180 ? -12.43 14.391 15.32 1 98.25 180 LEU A CA 1
ATOM 1405 C C . LEU A 1 180 ? -13.852 14.75 14.898 1 98.25 180 LEU A C 1
ATOM 1407 O O . LEU A 1 180 ? -14.125 15.891 14.523 1 98.25 180 LEU A O 1
ATOM 1411 N N . GLU A 1 181 ? -14.727 13.812 15.008 1 97.31 181 GLU A N 1
ATOM 1412 C CA . GLU A 1 181 ? -16.125 14.016 14.633 1 97.31 181 GLU A CA 1
ATOM 1413 C C . GLU A 1 181 ? -16.812 14.992 15.578 1 97.31 181 GLU A C 1
ATOM 1415 O O . GLU A 1 181 ? -17.797 15.641 15.203 1 97.31 181 GLU A O 1
ATOM 1420 N N . ARG A 1 182 ? -16.328 15.125 16.781 1 95.62 182 ARG A N 1
ATOM 1421 C CA . ARG A 1 182 ? -16.906 16.016 17.781 1 95.62 182 ARG A CA 1
ATOM 1422 C C . ARG A 1 182 ? -16.578 17.469 17.484 1 95.62 182 ARG A C 1
ATOM 1424 O O . ARG A 1 182 ? -17.25 18.391 17.953 1 95.62 182 ARG A O 1
ATOM 1431 N N . HIS A 1 183 ? -15.562 17.672 16.719 1 95.25 183 HIS A N 1
ATOM 1432 C CA . HIS A 1 183 ? -15.094 19.031 16.422 1 95.25 183 HIS A CA 1
ATOM 1433 C C . HIS A 1 183 ? -14.875 19.219 14.93 1 95.25 183 HIS A C 1
ATOM 1435 O O . HIS A 1 183 ? -13.727 19.266 14.469 1 95.25 183 HIS A O 1
ATOM 1441 N N . THR A 1 184 ? -15.93 19.375 14.234 1 95.94 184 THR A N 1
ATOM 1442 C CA . THR A 1 184 ? -15.867 19.5 12.781 1 95.94 184 THR A CA 1
ATOM 1443 C C . THR A 1 184 ? -16.016 20.953 12.352 1 95.94 184 THR A C 1
ATOM 1445 O O . THR A 1 184 ? -16.641 21.75 13.062 1 95.94 184 THR A O 1
ATOM 1448 N N . PRO A 1 185 ? -15.461 21.359 11.234 1 97.56 185 PRO A N 1
ATOM 1449 C CA . PRO A 1 185 ? -14.734 20.516 10.281 1 97.56 185 PRO A CA 1
ATOM 1450 C C . PRO A 1 185 ? -13.367 20.078 10.805 1 97.56 185 PRO A C 1
ATOM 1452 O O . PRO A 1 185 ? -12.727 20.797 11.562 1 97.56 185 PRO A O 1
ATOM 1455 N N . ALA A 1 186 ? -12.961 18.844 10.422 1 98.5 186 ALA A N 1
ATOM 1456 C CA . ALA A 1 186 ? -11.672 18.312 10.836 1 98.5 186 ALA A CA 1
ATOM 1457 C C . ALA A 1 186 ? -10.844 17.875 9.625 1 98.5 186 ALA A C 1
ATOM 1459 O O . ALA A 1 186 ? -11.367 17.766 8.516 1 98.5 186 ALA A O 1
ATOM 1460 N N . LEU A 1 187 ? -9.508 17.734 9.859 1 98.62 187 LEU A N 1
ATOM 1461 C CA . LEU A 1 187 ? -8.555 17.438 8.789 1 98.62 187 LEU A CA 1
ATOM 1462 C C . LEU A 1 187 ? -7.57 16.359 9.219 1 98.62 187 LEU A C 1
ATOM 1464 O O . LEU A 1 187 ? -7.055 16.391 10.344 1 98.62 187 LEU A O 1
ATOM 1468 N N . ILE A 1 188 ? -7.445 15.383 8.391 1 98.81 188 ILE A N 1
ATOM 1469 C CA . ILE A 1 188 ? -6.398 14.383 8.555 1 98.81 188 ILE A CA 1
ATOM 1470 C C . ILE A 1 188 ? -5.398 14.484 7.402 1 98.81 188 ILE A C 1
ATOM 1472 O O . ILE A 1 188 ? -5.785 14.445 6.23 1 98.81 188 ILE A O 1
ATOM 1476 N N . ILE A 1 189 ? -4.129 14.664 7.707 1 98.69 189 ILE A N 1
ATOM 1477 C CA . ILE A 1 189 ? -3.045 14.672 6.73 1 98.69 189 ILE A CA 1
ATOM 1478 C C . ILE A 1 189 ? -2.146 13.453 6.945 1 98.69 189 ILE A C 1
ATOM 1480 O O . ILE A 1 189 ? -1.592 13.273 8.031 1 98.69 189 ILE A O 1
ATOM 1484 N N . ASN A 1 190 ? -2.041 12.602 6 1 98.38 190 ASN A N 1
ATOM 1485 C CA . ASN A 1 190 ? -1.126 11.461 5.996 1 98.38 190 ASN A CA 1
ATOM 1486 C C . ASN A 1 190 ? 0.093 11.727 5.117 1 98.38 190 ASN A C 1
ATOM 1488 O O . ASN A 1 190 ? -0.045 12.125 3.961 1 98.38 190 ASN A O 1
ATOM 1492 N N . ILE A 1 191 ? 1.249 11.5 5.605 1 96.5 191 ILE A N 1
ATOM 1493 C CA . ILE A 1 191 ? 2.463 11.734 4.832 1 96.5 191 ILE A CA 1
ATOM 1494 C C . ILE A 1 191 ? 2.84 10.477 4.062 1 96.5 191 ILE A C 1
ATOM 1496 O O . ILE A 1 191 ? 3.107 9.43 4.664 1 96.5 191 ILE A O 1
ATOM 1500 N N . SER A 1 192 ? 2.789 10.547 2.795 1 95 192 SER A N 1
ATOM 1501 C CA . SER A 1 192 ? 3.201 9.469 1.9 1 95 192 SER A CA 1
ATOM 1502 C C . SER A 1 192 ? 4.461 9.852 1.124 1 95 192 SER A C 1
ATOM 1504 O O . SER A 1 192 ? 5.207 10.734 1.537 1 95 192 SER A O 1
ATOM 1506 N N . SER A 1 193 ? 4.789 9.039 0.071 1 90.81 193 SER A N 1
ATOM 1507 C CA . SER A 1 193 ? 6.039 9.227 -0.66 1 90.81 193 SER A CA 1
ATOM 1508 C C . SER A 1 193 ? 5.895 8.797 -2.117 1 90.81 193 SER A C 1
ATOM 1510 O O . SER A 1 193 ? 5.047 7.969 -2.447 1 90.81 193 SER A O 1
ATOM 1512 N N . VAL A 1 194 ? 6.781 9.344 -2.885 1 88.75 194 VAL A N 1
ATOM 1513 C CA . VAL A 1 194 ? 6.863 8.938 -4.285 1 88.75 194 VAL A CA 1
ATOM 1514 C C . VAL A 1 194 ? 7.332 7.484 -4.375 1 88.75 194 VAL A C 1
ATOM 1516 O O . VAL A 1 194 ? 7.156 6.832 -5.406 1 88.75 194 VAL A O 1
ATOM 1519 N N . THR A 1 195 ? 7.875 6.977 -3.357 1 87.25 195 THR A N 1
ATOM 1520 C CA . THR A 1 195 ? 8.383 5.609 -3.332 1 87.25 195 THR A CA 1
ATOM 1521 C C . THR A 1 195 ? 7.234 4.602 -3.377 1 87.25 195 THR A C 1
ATOM 1523 O O . THR A 1 195 ? 7.457 3.404 -3.553 1 87.25 195 THR A O 1
ATOM 1526 N N . SER A 1 196 ? 6.023 5.059 -3.334 1 90.31 196 SER A N 1
ATOM 1527 C CA . SER A 1 196 ? 4.852 4.188 -3.301 1 90.31 196 SER A CA 1
ATOM 1528 C C . SER A 1 196 ? 4.758 3.342 -4.566 1 90.31 196 SER A C 1
ATOM 1530 O O . SER A 1 196 ? 4.047 2.334 -4.594 1 90.31 196 SER A O 1
ATOM 1532 N N . VAL A 1 197 ? 5.496 3.721 -5.547 1 87.81 197 VAL A N 1
ATOM 1533 C CA . VAL A 1 197 ? 5.484 2.986 -6.809 1 87.81 197 VAL A CA 1
ATOM 1534 C C . VAL A 1 197 ? 6.254 1.679 -6.652 1 87.81 197 VAL A C 1
ATOM 1536 O O . VAL A 1 197 ? 6.145 0.782 -7.492 1 87.81 197 VAL A O 1
ATOM 1539 N N . GLY A 1 198 ? 7 1.565 -5.648 1 92.38 198 GLY A N 1
ATOM 1540 C CA . GLY A 1 198 ? 7.902 0.446 -5.434 1 92.38 198 GLY A CA 1
ATOM 1541 C C . GLY A 1 198 ? 9.367 0.815 -5.602 1 92.38 198 GLY A C 1
ATOM 1542 O O . GLY A 1 198 ? 9.727 1.551 -6.523 1 92.38 198 GLY A O 1
ATOM 1543 N N . MET A 1 199 ? 10.164 0.347 -4.668 1 92.44 199 MET A N 1
ATOM 1544 C CA . MET A 1 199 ? 11.594 0.657 -4.699 1 92.44 199 MET A CA 1
ATOM 1545 C C . MET A 1 199 ? 12.422 -0.56 -4.297 1 92.44 199 MET A C 1
ATOM 1547 O O . MET A 1 199 ? 12.141 -1.203 -3.285 1 92.44 199 MET A O 1
ATOM 1551 N N . PRO A 1 200 ? 13.445 -0.828 -5.121 1 95.06 200 PRO A N 1
ATOM 1552 C CA . PRO A 1 200 ? 14.367 -1.865 -4.652 1 95.06 200 PRO A CA 1
ATOM 1553 C C . PRO A 1 200 ? 15.117 -1.457 -3.389 1 95.06 200 PRO A C 1
ATOM 1555 O O . PRO A 1 200 ? 15.414 -0.275 -3.197 1 95.06 200 PRO A O 1
ATOM 1558 N N . TYR A 1 201 ? 15.398 -2.398 -2.443 1 92.81 201 TYR A N 1
ATOM 1559 C CA . TYR A 1 201 ? 16.156 -2.23 -1.21 1 92.81 201 TYR A CA 1
ATOM 1560 C C . TYR A 1 201 ? 15.352 -1.46 -0.172 1 92.81 201 TYR A C 1
ATOM 1562 O O . TYR A 1 201 ? 15.797 -1.283 0.964 1 92.81 201 TYR A O 1
ATOM 1570 N N . LEU A 1 202 ? 14.211 -0.97 -0.572 1 93.12 202 LEU A N 1
ATOM 1571 C CA . LEU A 1 202 ? 13.242 -0.325 0.303 1 93.12 202 LEU A CA 1
ATOM 1572 C C . LEU A 1 202 ? 11.852 -0.93 0.113 1 93.12 202 LEU A C 1
ATOM 1574 O O . LEU A 1 202 ? 10.844 -0.217 0.159 1 93.12 202 LEU A O 1
ATOM 1578 N N . THR A 1 203 ? 11.883 -2.162 -0.162 1 95.5 203 THR A N 1
ATOM 1579 C CA . THR A 1 203 ? 10.68 -2.855 -0.61 1 95.5 203 THR A CA 1
ATOM 1580 C C . THR A 1 203 ? 9.562 -2.734 0.427 1 95.5 203 THR A C 1
ATOM 1582 O O . THR A 1 203 ? 8.438 -2.371 0.093 1 95.5 203 THR A O 1
ATOM 1585 N N . VAL A 1 204 ? 9.867 -3 1.738 1 96.12 204 VAL A N 1
ATOM 1586 C CA . VAL A 1 204 ? 8.867 -2.945 2.799 1 96.12 204 VAL A CA 1
ATOM 1587 C C . VAL A 1 204 ? 8.43 -1.499 3.023 1 96.12 204 VAL A C 1
ATOM 1589 O O . VAL A 1 204 ? 7.23 -1.205 3.07 1 96.12 204 VAL A O 1
ATOM 1592 N N . TYR A 1 205 ? 9.336 -0.579 3.061 1 94.12 205 TYR A N 1
ATOM 1593 C CA . TYR A 1 205 ? 9.055 0.837 3.271 1 94.12 205 TYR A CA 1
ATOM 1594 C C . TYR A 1 205 ? 8.156 1.385 2.17 1 94.12 205 TYR A C 1
ATOM 1596 O O . TYR A 1 205 ? 7.133 2.016 2.449 1 94.12 205 TYR A O 1
ATOM 1604 N N . ALA A 1 206 ? 8.57 1.117 0.909 1 95.06 206 ALA A N 1
ATOM 1605 C CA . ALA A 1 206 ? 7.789 1.576 -0.235 1 95.06 206 ALA A CA 1
ATOM 1606 C C . ALA A 1 206 ? 6.371 1.019 -0.188 1 95.06 206 ALA A C 1
ATOM 1608 O O . ALA A 1 206 ? 5.41 1.725 -0.498 1 95.06 206 ALA A O 1
ATOM 1609 N N . GLY A 1 207 ? 6.285 -0.241 0.203 1 97.19 207 GLY A N 1
ATOM 1610 C CA . GLY A 1 207 ? 4.969 -0.835 0.377 1 97.19 207 GLY A CA 1
ATOM 1611 C C . GLY A 1 207 ? 4.098 -0.079 1.363 1 97.19 207 GLY A C 1
ATOM 1612 O O . GLY A 1 207 ? 2.914 0.147 1.108 1 97.19 207 GLY A O 1
ATOM 1613 N N . THR A 1 208 ? 4.633 0.345 2.479 1 97.06 208 THR A N 1
ATOM 1614 C CA . THR A 1 208 ? 3.865 1.062 3.49 1 97.06 208 THR A CA 1
ATOM 1615 C C . THR A 1 208 ? 3.385 2.406 2.953 1 97.06 208 THR A C 1
ATOM 1617 O O . THR A 1 208 ? 2.287 2.859 3.289 1 97.06 208 THR A O 1
ATOM 1620 N N . LYS A 1 209 ? 4.18 3.033 2.156 1 96.31 209 LYS A N 1
ATOM 1621 C CA . LYS A 1 209 ? 3.789 4.324 1.603 1 96.31 209 LYS A CA 1
ATOM 1622 C C . LYS A 1 209 ? 2.662 4.168 0.586 1 96.31 209 LYS A C 1
ATOM 1624 O O . LYS A 1 209 ? 1.79 5.035 0.479 1 96.31 209 LYS A O 1
ATOM 1629 N N . ALA A 1 210 ? 2.682 3.082 -0.153 1 97.44 210 ALA A N 1
ATOM 1630 C CA . ALA A 1 210 ? 1.553 2.775 -1.029 1 97.44 210 ALA A CA 1
ATOM 1631 C C . ALA A 1 210 ? 0.286 2.51 -0.219 1 97.44 210 ALA A C 1
ATOM 1633 O O . ALA A 1 210 ?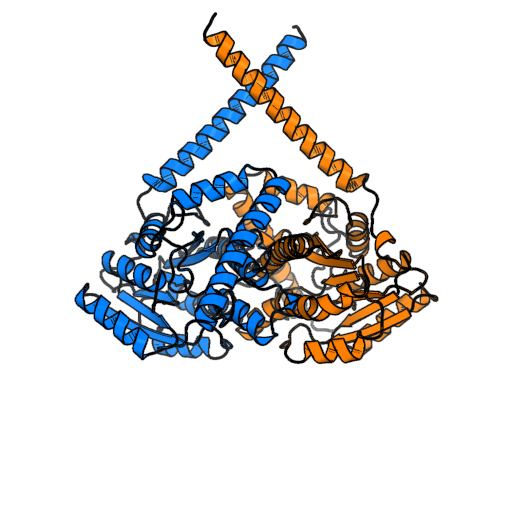 -0.803 2.943 -0.6 1 97.44 210 ALA A O 1
ATOM 1634 N N . TYR A 1 211 ? 0.461 1.78 0.898 1 98.06 211 TYR A N 1
ATOM 1635 C CA . TYR A 1 211 ? -0.649 1.552 1.815 1 98.06 211 TYR A CA 1
ATOM 1636 C C . TYR A 1 211 ? -1.277 2.871 2.252 1 98.06 211 TYR A C 1
ATOM 1638 O O . TYR A 1 211 ? -2.5 3.021 2.225 1 98.06 211 TYR A O 1
ATOM 1646 N N . ILE A 1 212 ? -0.499 3.818 2.57 1 98.25 212 ILE A N 1
ATOM 1647 C CA . ILE A 1 212 ? -0.941 5.109 3.084 1 98.25 212 ILE A CA 1
ATOM 1648 C C . ILE A 1 212 ? -1.777 5.828 2.025 1 98.25 212 ILE A C 1
ATOM 1650 O O . ILE A 1 212 ? -2.82 6.406 2.338 1 98.25 212 ILE A O 1
ATOM 1654 N N . GLN A 1 213 ? -1.365 5.773 0.833 1 96.88 213 GLN A N 1
ATOM 1655 C CA . GLN A 1 213 ? -2.094 6.445 -0.238 1 96.88 213 GLN A CA 1
ATOM 1656 C C . GLN A 1 213 ? -3.475 5.828 -0.436 1 96.88 213 GLN A C 1
ATOM 1658 O O . GLN A 1 213 ? -4.477 6.543 -0.508 1 96.88 213 GLN A O 1
ATOM 1663 N N . SER A 1 214 ? -3.521 4.531 -0.536 1 97.12 214 SER A N 1
ATOM 1664 C CA . SER A 1 214 ? -4.793 3.832 -0.704 1 97.12 214 SER A CA 1
ATOM 1665 C C . SER A 1 214 ? -5.711 4.059 0.494 1 97.12 214 SER A C 1
ATOM 1667 O O . SER A 1 214 ? -6.898 4.336 0.327 1 97.12 214 SER A O 1
ATOM 1669 N N . PHE A 1 215 ? -5.125 3.943 1.723 1 98.19 215 PHE A N 1
ATOM 1670 C CA . PHE A 1 215 ? -5.848 4.191 2.967 1 98.19 215 PHE A CA 1
ATOM 1671 C C . PHE A 1 215 ? -6.461 5.586 2.967 1 98.19 215 PHE A C 1
ATOM 1673 O O . PHE A 1 215 ? -7.629 5.754 3.328 1 98.19 215 PHE A O 1
ATOM 1680 N N . THR A 1 216 ? -5.699 6.562 2.49 1 98.31 216 THR A N 1
ATOM 1681 C CA . THR A 1 216 ? -6.145 7.949 2.438 1 98.31 216 THR A CA 1
ATOM 1682 C C . THR A 1 216 ? -7.332 8.102 1.491 1 98.31 216 THR A C 1
ATOM 1684 O O . THR A 1 216 ? -8.352 8.688 1.86 1 98.31 216 THR A O 1
ATOM 1687 N N . ASN A 1 217 ? -7.191 7.559 0.313 1 96.44 217 ASN A N 1
ATOM 1688 C CA . ASN A 1 217 ? -8.266 7.637 -0.676 1 96.44 217 ASN A CA 1
ATOM 1689 C C . ASN A 1 217 ? -9.547 6.977 -0.168 1 96.44 217 ASN A C 1
ATOM 1691 O O . ASN A 1 217 ? -10.625 7.555 -0.271 1 96.44 217 ASN A O 1
ATOM 1695 N N . GLY A 1 218 ? -9.367 5.781 0.378 1 96.88 218 GLY A N 1
ATOM 1696 C CA . GLY A 1 218 ? -10.516 5.051 0.898 1 96.88 218 GLY A CA 1
ATOM 1697 C C . GLY A 1 218 ? -11.211 5.77 2.037 1 96.88 218 GLY A C 1
ATOM 1698 O O . GLY A 1 218 ? -12.445 5.859 2.061 1 96.88 218 GLY A O 1
ATOM 1699 N N . LEU A 1 219 ? -10.461 6.277 2.943 1 98.06 219 LEU A N 1
ATOM 1700 C CA . LEU A 1 219 ? -11.039 6.953 4.102 1 98.06 219 LEU A CA 1
ATOM 1701 C C . LEU A 1 219 ? -11.727 8.258 3.688 1 98.06 219 LEU A C 1
ATOM 1703 O O . LEU A 1 219 ? -12.781 8.602 4.219 1 98.06 219 LEU A O 1
ATOM 1707 N N . ASN A 1 220 ? -11.078 9.016 2.762 1 97.44 220 ASN A N 1
ATOM 1708 C CA . ASN A 1 220 ? -11.711 10.227 2.25 1 97.44 220 ASN A CA 1
ATOM 1709 C C . ASN A 1 220 ? -13.094 9.93 1.662 1 97.44 220 ASN A C 1
ATOM 1711 O O . ASN A 1 220 ? -14.062 10.625 1.962 1 97.44 220 ASN A O 1
ATOM 1715 N N . MET A 1 221 ? -13.188 8.906 0.852 1 96.44 221 MET A N 1
ATOM 1716 C CA . MET A 1 221 ? -14.461 8.516 0.255 1 96.44 221 MET A CA 1
ATOM 1717 C C . MET A 1 221 ? -15.453 8.078 1.328 1 96.44 221 MET A C 1
ATOM 1719 O O . MET A 1 221 ? -16.641 8.367 1.23 1 96.44 221 MET A O 1
ATOM 1723 N N . GLU A 1 222 ? -14.938 7.367 2.32 1 96.56 222 GLU A N 1
ATOM 1724 C CA . GLU A 1 222 ? -15.797 6.91 3.412 1 96.56 222 GLU A CA 1
ATOM 1725 C C . GLU A 1 222 ? -16.391 8.086 4.18 1 96.56 222 GLU A C 1
ATOM 1727 O O . GLU A 1 222 ? -17.594 8.094 4.48 1 96.56 222 GLU A O 1
ATOM 1732 N N . MET A 1 223 ? -15.539 9.07 4.488 1 96.75 223 MET A N 1
ATOM 1733 C CA . MET A 1 223 ? -16.031 10.25 5.188 1 96.75 223 MET A CA 1
ATOM 1734 C C . MET A 1 223 ? -17.125 10.945 4.383 1 96.75 223 MET A C 1
ATOM 1736 O O . MET A 1 223 ? -18.141 11.359 4.938 1 96.75 223 MET A O 1
ATOM 1740 N N . LYS A 1 224 ? -16.906 11.039 3.117 1 93.56 224 LYS A N 1
ATOM 1741 C CA . LYS A 1 224 ? -17.891 11.672 2.244 1 93.56 224 LYS A CA 1
ATOM 1742 C C . LYS A 1 224 ? -19.172 10.844 2.174 1 93.56 224 LYS A C 1
ATOM 1744 O O . LYS A 1 224 ? -20.281 11.391 2.266 1 93.56 224 LYS A O 1
ATOM 1749 N N . ALA A 1 225 ? -19.016 9.586 2.039 1 93.12 225 ALA A N 1
ATOM 1750 C CA . ALA A 1 225 ? -20.156 8.688 1.943 1 93.12 225 ALA A CA 1
ATOM 1751 C C . ALA A 1 225 ? -20.984 8.727 3.221 1 93.12 225 ALA A C 1
ATOM 1753 O O . ALA A 1 225 ? -22.219 8.602 3.172 1 93.12 225 ALA A O 1
ATOM 1754 N N . GLU A 1 226 ? -20.328 8.93 4.359 1 94.38 226 GLU A N 1
ATOM 1755 C CA . GLU A 1 226 ? -21 8.945 5.66 1 94.38 226 GLU A CA 1
ATOM 1756 C C . GLU A 1 226 ? -21.5 10.344 5.996 1 94.38 226 GLU A C 1
ATOM 1758 O O . GLU A 1 226 ? -22.094 10.555 7.055 1 94.38 226 GLU A O 1
ATOM 1763 N N . GLY A 1 227 ? -21.188 11.312 5.156 1 94.81 227 GLY A N 1
ATOM 1764 C CA . GLY A 1 227 ? -21.625 12.688 5.383 1 94.81 227 GLY A CA 1
ATOM 1765 C C . GLY A 1 227 ? -20.859 13.375 6.504 1 94.81 227 GLY A C 1
ATOM 1766 O O . GLY A 1 227 ? -21.406 14.25 7.18 1 94.81 227 GLY A O 1
ATOM 1767 N N . LYS A 1 228 ? -19.672 12.852 6.781 1 97.12 228 LYS A N 1
ATOM 1768 C CA . LYS A 1 228 ? -18.844 13.461 7.82 1 97.12 228 LYS A CA 1
ATOM 1769 C C . LYS A 1 228 ? -18.016 14.625 7.258 1 97.12 228 LYS A C 1
ATOM 1771 O O . LYS A 1 228 ? -17.531 14.555 6.129 1 97.12 228 LYS A O 1
ATOM 1776 N N . LYS A 1 229 ? -17.891 15.688 8.008 1 97.5 229 LYS A N 1
ATOM 1777 C CA . LYS A 1 229 ? -17.094 16.844 7.605 1 97.5 229 LYS A CA 1
ATOM 1778 C C . LYS A 1 229 ? -15.641 16.688 8.031 1 97.5 229 LYS A C 1
ATOM 1780 O O . LYS A 1 229 ? -15.102 17.547 8.719 1 97.5 229 LYS A O 1
ATOM 1785 N N . ILE A 1 230 ? -15.07 15.648 7.676 1 98.19 230 ILE A N 1
ATOM 1786 C CA . ILE A 1 230 ? -13.656 15.352 7.891 1 98.19 230 ILE A CA 1
ATOM 1787 C C . ILE A 1 230 ? -12.953 15.18 6.547 1 98.19 230 ILE A C 1
ATOM 1789 O O . ILE A 1 230 ? -13.289 14.273 5.777 1 98.19 230 ILE A O 1
ATOM 1793 N N . ASP A 1 231 ? -12 16.062 6.242 1 97.88 231 ASP A N 1
ATOM 1794 C CA . ASP A 1 231 ? -11.188 15.938 5.035 1 97.88 231 ASP A CA 1
ATOM 1795 C C . ASP A 1 231 ? -9.953 15.078 5.293 1 97.88 231 ASP A C 1
ATOM 1797 O O . ASP A 1 231 ? -9.328 15.18 6.352 1 97.88 231 ASP A O 1
ATOM 1801 N N . VAL A 1 232 ? -9.703 14.18 4.426 1 98.19 232 VAL A N 1
ATOM 1802 C CA . VAL A 1 232 ? -8.539 13.305 4.512 1 98.19 232 VAL A CA 1
ATOM 1803 C C . VAL A 1 232 ? -7.66 13.484 3.275 1 98.19 232 VAL A C 1
ATOM 1805 O O . VAL A 1 232 ? -8.141 13.375 2.145 1 98.19 232 VAL A O 1
ATOM 1808 N N . MET A 1 233 ? -6.363 13.789 3.48 1 97.31 233 MET A N 1
ATOM 1809 C CA . MET A 1 233 ? -5.453 14.016 2.365 1 97.31 233 MET A CA 1
ATOM 1810 C C . MET A 1 233 ? -4.098 13.367 2.629 1 97.31 233 MET A C 1
ATOM 1812 O O . MET A 1 233 ? -3.762 13.062 3.775 1 97.31 233 MET A O 1
ATOM 1816 N N . SER A 1 234 ? -3.418 13.117 1.569 1 97.38 234 SER A N 1
ATOM 1817 C CA . SER A 1 234 ? -2.035 12.672 1.693 1 97.38 234 SER A CA 1
ATOM 1818 C C . SER A 1 234 ? -1.078 13.633 1.003 1 97.38 234 SER A C 1
ATOM 1820 O O . SER A 1 234 ? -1.422 14.234 -0.018 1 97.38 234 SER A O 1
ATOM 1822 N N . MET A 1 235 ? 0.041 13.891 1.597 1 97.06 235 MET A N 1
ATOM 1823 C CA . MET A 1 235 ? 1.15 14.641 1.009 1 97.06 235 MET A CA 1
ATOM 1824 C C . MET A 1 235 ? 2.238 13.688 0.511 1 97.06 235 MET A C 1
ATOM 1826 O O . MET A 1 235 ? 2.842 12.961 1.3 1 97.06 235 MET A O 1
ATOM 1830 N N . VAL A 1 236 ? 2.455 13.664 -0.746 1 95.5 236 VAL A N 1
ATOM 1831 C CA . VAL A 1 236 ? 3.422 12.773 -1.377 1 95.5 236 VAL A CA 1
ATOM 1832 C C . VAL A 1 236 ? 4.777 13.469 -1.473 1 95.5 236 VAL A C 1
ATOM 1834 O O . VAL A 1 236 ? 4.949 14.414 -2.252 1 95.5 236 VAL A O 1
ATOM 1837 N N . LEU A 1 237 ? 5.699 12.961 -0.701 1 92.56 237 LEU A N 1
ATOM 1838 C CA . LEU A 1 237 ? 7.02 13.578 -0.627 1 92.56 237 LEU A CA 1
ATOM 1839 C C . LEU A 1 237 ? 8.062 12.719 -1.34 1 92.56 237 LEU A C 1
ATOM 1841 O O . LEU A 1 237 ? 7.863 11.516 -1.513 1 92.56 237 LEU A O 1
ATOM 1845 N N . ALA A 1 238 ? 9.055 13.375 -1.809 1 88.88 238 ALA A N 1
ATOM 1846 C CA . ALA A 1 238 ? 10.281 12.688 -2.217 1 88.88 238 ALA A CA 1
ATOM 1847 C C . ALA A 1 238 ? 11.367 12.836 -1.16 1 88.88 238 ALA A C 1
ATOM 1849 O O . ALA A 1 238 ? 11.102 12.742 0.039 1 88.88 238 ALA A O 1
ATOM 1850 N N . SER A 1 239 ? 12.602 12.93 -1.554 1 82.31 239 SER A N 1
ATOM 1851 C CA . SER A 1 239 ? 13.703 13.023 -0.597 1 82.31 239 SER A CA 1
ATOM 1852 C C . SER A 1 239 ? 13.664 14.344 0.161 1 82.31 239 SER A C 1
ATOM 1854 O O . SER A 1 239 ? 13.5 15.406 -0.442 1 82.31 239 SER A O 1
ATOM 1856 N N . VAL A 1 240 ? 13.672 14.211 1.42 1 81 240 VAL A N 1
ATOM 1857 C CA . VAL A 1 240 ? 13.711 15.375 2.301 1 81 240 VAL A CA 1
ATOM 1858 C C . VAL A 1 240 ? 14.953 15.32 3.18 1 81 240 VAL A C 1
ATOM 1860 O O . VAL A 1 240 ? 15.414 14.242 3.557 1 81 240 VAL A O 1
ATOM 1863 N N . GLN A 1 241 ? 15.445 16.391 3.504 1 76.88 241 GLN A N 1
ATOM 1864 C CA . GLN A 1 241 ? 16.609 16.453 4.391 1 76.88 241 GLN A CA 1
ATOM 1865 C C . GLN A 1 241 ? 16.234 15.984 5.797 1 76.88 241 GLN A C 1
ATOM 1867 O O . GLN A 1 241 ? 15.227 16.406 6.359 1 76.88 241 GLN A O 1
ATOM 1872 N N . THR A 1 242 ? 16.844 14.922 6.215 1 68 242 THR A N 1
ATOM 1873 C CA . THR A 1 242 ? 16.625 14.445 7.574 1 68 242 THR A CA 1
ATOM 1874 C C . THR A 1 242 ? 17.953 14.148 8.258 1 68 242 THR A C 1
ATOM 1876 O O . THR A 1 242 ? 19.016 14.227 7.633 1 68 242 THR A O 1
ATOM 1879 N N . ALA A 1 243 ? 17.859 14.047 9.578 1 58.06 243 ALA A N 1
ATOM 1880 C CA . ALA A 1 243 ? 19.062 13.625 10.289 1 58.06 243 ALA A CA 1
ATOM 1881 C C . ALA A 1 243 ? 19.641 12.352 9.688 1 58.06 243 ALA A C 1
ATOM 1883 O O . ALA A 1 243 ? 20.859 12.18 9.617 1 58.06 243 ALA A O 1
ATOM 1884 N N . GLY A 1 244 ? 18.781 11.461 9.266 1 54.78 244 GLY A N 1
ATOM 1885 C CA . GLY A 1 244 ? 19.219 10.18 8.727 1 54.78 244 GLY A CA 1
ATOM 1886 C C . GLY A 1 244 ? 19.594 10.242 7.258 1 54.78 244 GLY A C 1
ATOM 1887 O O . GLY A 1 244 ? 20.156 9.289 6.715 1 54.78 244 GLY A O 1
ATOM 1888 N N . ASN A 1 245 ? 19.156 11.227 6.547 1 57.03 245 ASN A N 1
ATOM 1889 C CA . ASN A 1 245 ? 19.469 11.406 5.133 1 57.03 245 ASN A CA 1
ATOM 1890 C C . ASN A 1 245 ? 20.266 12.688 4.895 1 57.03 245 ASN A C 1
ATOM 1892 O O . ASN A 1 245 ? 19.719 13.688 4.422 1 57.03 245 ASN A O 1
ATOM 1896 N N . PRO A 1 246 ? 21.516 12.57 5.387 1 50.69 246 PRO A N 1
ATOM 1897 C CA . PRO A 1 246 ? 22.312 13.781 5.148 1 50.69 246 PRO A CA 1
ATOM 1898 C C . PRO A 1 246 ? 22.516 14.07 3.664 1 50.69 246 PRO A C 1
ATOM 1900 O O . PRO A 1 246 ? 23.453 14.789 3.297 1 50.69 246 PRO A O 1
ATOM 1903 N N . LEU A 1 247 ? 21.844 13.203 2.871 1 54.41 247 LEU A N 1
ATOM 1904 C CA . LEU A 1 247 ? 22.156 13.57 1.493 1 54.41 247 LEU A CA 1
ATOM 1905 C C . LEU A 1 247 ? 22.016 15.07 1.279 1 54.41 247 LEU A C 1
ATOM 1907 O O . LEU A 1 247 ? 21.094 15.695 1.825 1 54.41 247 LEU A O 1
ATOM 1911 N N . GLY A 1 248 ? 23.062 15.68 1.155 1 55.97 248 GLY A N 1
ATOM 1912 C CA . GLY A 1 248 ? 23.266 17.109 1.006 1 55.97 248 GLY A CA 1
ATOM 1913 C C . GLY A 1 248 ? 22.109 17.812 0.314 1 55.97 248 GLY A C 1
ATOM 1914 O O . GLY A 1 248 ? 21.188 17.156 -0.185 1 55.97 248 GLY A O 1
ATOM 1915 N N . ARG A 1 249 ? 22.094 19.125 0.48 1 62.38 249 ARG A N 1
ATOM 1916 C CA . ARG A 1 249 ? 21.297 20.203 -0.115 1 62.38 249 ARG A CA 1
ATOM 1917 C C . ARG A 1 249 ? 21.297 20.109 -1.637 1 62.38 249 ARG A C 1
ATOM 1919 O O . ARG A 1 249 ? 22.359 20.203 -2.271 1 62.38 249 ARG A O 1
ATOM 1926 N N . GLY A 1 250 ? 20.438 19.094 -2.143 1 67.44 250 GLY A N 1
ATOM 1927 C CA . GLY A 1 250 ? 20.344 19.094 -3.594 1 67.44 250 GLY A CA 1
ATOM 1928 C C . GLY A 1 250 ? 19.062 19.719 -4.113 1 67.44 250 GLY A C 1
ATOM 1929 O O . GLY A 1 250 ? 18.188 20.078 -3.33 1 67.44 250 GLY A O 1
ATOM 1930 N N . PHE A 1 251 ? 19.094 20.047 -5.316 1 77.44 251 PHE A N 1
ATOM 1931 C CA . PHE A 1 251 ? 18 20.703 -6.02 1 77.44 251 PHE A CA 1
ATOM 1932 C C . PHE A 1 251 ? 16.672 20 -5.734 1 77.44 251 PHE A C 1
ATOM 1934 O O . PHE A 1 251 ? 15.633 20.656 -5.59 1 77.44 251 PHE A O 1
ATOM 1941 N N . PHE A 1 252 ? 16.688 18.766 -5.371 1 81.81 252 PHE A N 1
ATOM 1942 C CA . PHE A 1 252 ? 15.461 18 -5.199 1 81.81 252 PHE A CA 1
ATOM 1943 C C . PHE A 1 252 ? 15.281 17.594 -3.744 1 81.81 252 PHE A C 1
ATOM 1945 O O . PHE A 1 252 ? 14.391 16.797 -3.426 1 81.81 252 PHE A O 1
ATOM 1952 N N . VAL A 1 253 ? 16.094 18.141 -2.818 1 85.81 253 VAL A N 1
ATOM 1953 C CA . VAL A 1 253 ? 16 17.75 -1.415 1 85.81 253 VAL A CA 1
ATOM 1954 C C . VAL A 1 253 ? 15.703 18.984 -0.558 1 85.81 253 VAL A C 1
ATOM 1956 O O . VAL A 1 253 ? 16.609 19.625 -0.055 1 85.81 253 VAL A O 1
ATOM 1959 N N . PRO A 1 254 ? 14.477 19.297 -0.35 1 88.75 254 PRO A N 1
ATOM 1960 C CA . PRO A 1 254 ? 14.094 20.453 0.461 1 88.75 254 PRO A CA 1
ATOM 1961 C C . PRO A 1 254 ? 14.328 20.234 1.953 1 88.75 254 PRO A C 1
ATOM 1963 O O . PRO A 1 254 ? 14.523 19.094 2.391 1 88.75 254 PRO A O 1
ATOM 1966 N N . THR A 1 255 ? 14.391 21.359 2.627 1 90.56 255 THR A N 1
ATOM 1967 C CA . THR A 1 255 ? 14.445 21.312 4.086 1 90.56 255 THR A CA 1
ATOM 1968 C C . THR A 1 255 ? 13.078 20.969 4.668 1 90.56 255 THR A C 1
ATOM 1970 O O . THR A 1 255 ? 12.047 21.172 4.012 1 90.56 255 THR A O 1
ATOM 1973 N N . PRO A 1 256 ? 13.07 20.484 5.891 1 92.88 256 PRO A N 1
ATOM 1974 C CA . PRO A 1 256 ? 11.812 20.125 6.535 1 92.88 256 PRO A CA 1
ATOM 1975 C C . PRO A 1 256 ? 10.828 21.281 6.621 1 92.88 256 PRO A C 1
ATOM 1977 O O . PRO A 1 256 ? 9.617 21.094 6.449 1 92.88 256 PRO A O 1
ATOM 1980 N N . ASP A 1 257 ? 11.312 22.484 6.84 1 94.5 257 ASP A N 1
ATOM 1981 C CA . ASP A 1 257 ? 10.445 23.656 6.961 1 94.5 257 ASP A CA 1
ATOM 1982 C C . ASP A 1 257 ? 9.719 23.938 5.648 1 94.5 257 ASP A C 1
ATOM 1984 O O . ASP A 1 257 ? 8.531 24.281 5.648 1 94.5 257 ASP A O 1
ATOM 1988 N N . LYS A 1 258 ? 10.43 23.766 4.543 1 93.94 258 LYS A N 1
ATOM 1989 C CA . LYS A 1 258 ? 9.82 23.984 3.232 1 93.94 258 LYS A CA 1
ATOM 1990 C C . LYS A 1 258 ? 8.719 22.969 2.957 1 93.94 258 LYS A C 1
ATOM 1992 O O . LYS A 1 258 ? 7.68 23.297 2.387 1 93.94 258 LYS A O 1
ATOM 1997 N N . ILE A 1 259 ? 8.93 21.75 3.391 1 94 259 ILE A N 1
ATOM 1998 C CA . ILE A 1 259 ? 7.957 20.688 3.182 1 94 259 ILE A CA 1
ATOM 1999 C C . ILE A 1 259 ? 6.703 20.953 4.016 1 94 259 ILE A C 1
ATOM 2001 O O . ILE A 1 259 ? 5.582 20.875 3.506 1 94 259 ILE A O 1
ATOM 2005 N N . ALA A 1 260 ? 6.898 21.281 5.273 1 96.75 260 ALA A N 1
ATOM 2006 C CA . ALA A 1 260 ? 5.762 21.562 6.145 1 96.75 260 ALA A CA 1
ATOM 2007 C C . ALA A 1 260 ? 4.93 22.719 5.617 1 96.75 260 ALA A C 1
ATOM 2009 O O . ALA A 1 260 ? 3.703 22.625 5.508 1 96.75 260 ALA A O 1
ATOM 2010 N N . ARG A 1 261 ? 5.594 23.797 5.207 1 96.12 261 ARG A N 1
ATOM 2011 C CA . ARG A 1 261 ? 4.914 24.984 4.695 1 96.12 261 ARG A CA 1
ATOM 2012 C C . ARG A 1 261 ? 4.176 24.672 3.398 1 96.12 261 ARG A C 1
ATOM 2014 O O . ARG A 1 261 ? 3.004 25.031 3.244 1 96.12 261 ARG A O 1
ATOM 2021 N N . SER A 1 262 ? 4.898 24.031 2.494 1 95.5 262 SER A N 1
ATOM 2022 C CA . SER A 1 262 ? 4.281 23.719 1.21 1 95.5 262 SER A CA 1
ATOM 2023 C C . SER A 1 262 ? 3.098 22.766 1.384 1 95.5 262 SER A C 1
ATOM 2025 O O . SER A 1 262 ? 2.09 22.891 0.683 1 95.5 262 SER A O 1
ATOM 2027 N N . SER A 1 263 ? 3.174 21.812 2.275 1 96.69 263 SER A N 1
ATOM 2028 C CA . SER A 1 263 ? 2.104 20.859 2.525 1 96.69 263 SER A CA 1
ATOM 2029 C C . SER A 1 263 ? 0.854 21.547 3.061 1 96.69 263 SER A C 1
ATOM 2031 O O . SER A 1 263 ? -0.24 21.375 2.52 1 96.69 263 SER A O 1
ATOM 2033 N N . LEU A 1 264 ? 1.015 22.406 4.066 1 97.69 264 LEU A N 1
ATOM 2034 C CA . LEU A 1 264 ? -0.128 23.047 4.703 1 97.69 264 LEU A CA 1
ATOM 2035 C C . LEU A 1 264 ? -0.762 24.078 3.771 1 97.69 264 LEU A C 1
ATOM 2037 O O . LEU A 1 264 ? -1.967 24.328 3.844 1 97.69 264 LEU A O 1
ATOM 2041 N N . ARG A 1 265 ? 0.019 24.594 2.85 1 96 265 ARG A N 1
ATOM 2042 C CA . ARG A 1 265 ? -0.499 25.547 1.873 1 96 265 ARG A CA 1
ATOM 2043 C C . ARG A 1 265 ? -1.383 24.859 0.844 1 96 265 ARG A C 1
ATOM 2045 O O . ARG A 1 265 ? -2.152 25.516 0.137 1 96 265 ARG A O 1
ATOM 2052 N N . ARG A 1 266 ? -1.27 23.531 0.735 1 95.88 266 ARG A N 1
ATOM 2053 C CA . ARG A 1 266 ? -2.027 22.812 -0.283 1 95.88 266 ARG A CA 1
ATOM 2054 C C . ARG A 1 266 ? -3.344 22.297 0.281 1 95.88 266 ARG A C 1
ATOM 2056 O O . ARG A 1 266 ? -4.145 21.703 -0.446 1 95.88 266 ARG A O 1
ATOM 2063 N N . VAL A 1 267 ? -3.537 22.469 1.573 1 96.44 267 VAL A N 1
ATOM 2064 C CA . VAL A 1 267 ? -4.773 22 2.188 1 96.44 267 VAL A CA 1
ATOM 2065 C C . VAL A 1 267 ? -5.973 22.609 1.474 1 96.44 267 VAL A C 1
ATOM 2067 O O . VAL A 1 267 ? -6.02 23.828 1.258 1 96.44 267 VAL A O 1
ATOM 2070 N N . GLY A 1 268 ? -6.938 21.75 1.005 1 92.44 268 GLY A N 1
ATOM 2071 C CA . GLY A 1 268 ? -8.156 22.234 0.374 1 92.44 268 GLY A CA 1
ATOM 2072 C C . GLY A 1 268 ? -8.016 22.438 -1.122 1 92.44 268 GLY A C 1
ATOM 2073 O O . GLY A 1 268 ? -8.883 23.047 -1.756 1 92.44 268 GLY A O 1
ATOM 2074 N N . CYS A 1 269 ? -6.949 21.938 -1.763 1 89.88 269 CYS A N 1
ATOM 2075 C CA . CYS A 1 269 ? -6.68 22.156 -3.178 1 89.88 269 CYS A CA 1
ATOM 2076 C C . CYS A 1 269 ? -7.582 21.297 -4.051 1 89.88 269 CYS A C 1
ATOM 2078 O O . CYS A 1 269 ? -7.523 21.375 -5.281 1 89.88 269 CYS A O 1
ATOM 2080 N N . GLY A 1 270 ? -8.383 20.484 -3.447 1 86.38 270 GLY A N 1
ATOM 2081 C CA . GLY A 1 270 ? -9.297 19.641 -4.207 1 86.38 270 GLY A CA 1
ATOM 2082 C C . GLY A 1 270 ? -8.727 18.281 -4.535 1 86.38 270 GLY A C 1
ATOM 2083 O O . GLY A 1 270 ? -9.414 17.438 -5.109 1 86.38 270 GLY A O 1
ATOM 2084 N N . CYS A 1 271 ? -7.523 18.062 -4.176 1 88.94 271 CYS A N 1
ATOM 2085 C CA . CYS A 1 271 ? -6.875 16.766 -4.398 1 88.94 271 CYS A CA 1
ATOM 2086 C C . CYS A 1 271 ? -6.836 15.953 -3.115 1 88.94 271 CYS A C 1
ATOM 2088 O O . CYS A 1 271 ? -6.625 16.5 -2.031 1 88.94 271 CYS A O 1
ATOM 2090 N N . VAL A 1 272 ? -7.055 14.68 -3.26 1 92.62 272 VAL A N 1
ATOM 2091 C CA . VAL A 1 272 ? -6.941 13.797 -2.107 1 92.62 272 VAL A CA 1
ATOM 2092 C C . VAL A 1 272 ? -5.473 13.492 -1.832 1 92.62 272 VAL A C 1
ATOM 2094 O O . VAL A 1 272 ? -5.059 13.383 -0.674 1 92.62 272 VAL A O 1
ATOM 2097 N N . SER A 1 273 ? -4.73 13.344 -2.891 1 93.12 273 SER A N 1
ATOM 2098 C CA . SER A 1 273 ? -3.283 13.172 -2.816 1 93.12 273 SER A CA 1
ATOM 2099 C C . SER A 1 273 ? -2.557 14.25 -3.613 1 93.12 273 SER A C 1
ATOM 2101 O O . SER A 1 273 ? -2.863 14.477 -4.785 1 93.12 273 SER A O 1
ATOM 2103 N N . VAL A 1 274 ? -1.516 14.898 -2.947 1 93.5 274 VAL A N 1
ATOM 2104 C CA . VAL A 1 274 ? -0.85 16 -3.635 1 93.5 274 VAL A CA 1
ATOM 2105 C C . VAL A 1 274 ? 0.646 15.969 -3.332 1 93.5 274 VAL A C 1
ATOM 2107 O O . VAL A 1 274 ? 1.055 15.602 -2.229 1 93.5 274 VAL A O 1
ATOM 2110 N N . THR A 1 275 ? 1.439 16.172 -4.332 1 94.25 275 THR A N 1
ATOM 2111 C CA . THR A 1 275 ? 2.854 16.469 -4.141 1 94.25 275 THR A CA 1
ATOM 2112 C C . THR A 1 275 ? 3.059 17.969 -3.891 1 94.25 275 THR A C 1
ATOM 2114 O O . THR A 1 275 ? 3.123 18.75 -4.836 1 94.25 275 THR A O 1
ATOM 2117 N N . PRO A 1 276 ? 3.248 18.312 -2.668 1 94.19 276 PRO A N 1
ATOM 2118 C CA . PRO A 1 276 ? 3.09 19.734 -2.309 1 94.19 276 PRO A CA 1
ATOM 2119 C C . PRO A 1 276 ? 4.289 20.578 -2.717 1 94.19 276 PRO A C 1
ATOM 2121 O O . PRO A 1 276 ? 4.16 21.797 -2.883 1 94.19 276 PRO A O 1
ATOM 2124 N N . TYR A 1 277 ? 5.441 20 -2.787 1 93.06 277 TYR A N 1
ATOM 2125 C CA . TYR A 1 277 ? 6.648 20.734 -3.16 1 93.06 277 TYR A CA 1
ATOM 2126 C C . TYR A 1 277 ? 6.863 20.688 -4.668 1 93.06 277 TYR A C 1
ATOM 2128 O O . TYR A 1 277 ? 6.918 19.609 -5.266 1 93.06 277 TYR A O 1
ATOM 2136 N N . TRP A 1 278 ? 7.066 21.781 -5.281 1 91.12 278 TRP A N 1
ATOM 2137 C CA . TRP A 1 278 ? 6.988 21.891 -6.734 1 91.12 278 TRP A CA 1
ATOM 2138 C C . TRP A 1 278 ? 8.109 21.094 -7.398 1 91.12 278 TRP A C 1
ATOM 2140 O O . TRP A 1 278 ? 7.914 20.516 -8.469 1 91.12 278 TRP A O 1
ATOM 2150 N N . ARG A 1 279 ? 9.297 21.109 -6.805 1 89.88 279 ARG A N 1
ATOM 2151 C CA . ARG A 1 279 ? 10.375 20.328 -7.414 1 89.88 279 ARG A CA 1
ATOM 2152 C C . ARG A 1 279 ? 10.086 18.844 -7.352 1 89.88 279 ARG A C 1
ATOM 2154 O O . ARG A 1 279 ? 10.43 18.094 -8.273 1 89.88 279 ARG A O 1
ATOM 2161 N N . HIS A 1 280 ? 9.492 18.375 -6.215 1 91.31 280 HIS A N 1
ATOM 2162 C CA . HIS A 1 280 ? 9.047 17 -6.113 1 91.31 280 HIS A CA 1
ATOM 2163 C C . HIS A 1 280 ? 7.969 16.688 -7.152 1 91.31 280 HIS A C 1
ATOM 2165 O O . HIS A 1 280 ? 7.934 15.586 -7.707 1 91.31 280 HIS A O 1
ATOM 2171 N N . ARG A 1 281 ? 7.148 17.641 -7.367 1 90 281 ARG A N 1
ATOM 2172 C CA . ARG A 1 281 ? 6.07 17.469 -8.336 1 90 281 ARG A CA 1
ATOM 2173 C C . ARG A 1 281 ? 6.625 17.266 -9.742 1 90 281 ARG A C 1
ATOM 2175 O O . ARG A 1 281 ? 6.09 16.469 -10.516 1 90 281 ARG A O 1
ATOM 2182 N N . MET A 1 282 ? 7.645 17.984 -10.078 1 86.06 282 MET A N 1
ATOM 2183 C CA . MET A 1 282 ? 8.297 17.797 -11.375 1 86.06 282 MET A CA 1
ATOM 2184 C C . MET A 1 282 ? 8.82 16.375 -11.531 1 86.06 282 MET A C 1
ATOM 2186 O O . MET A 1 282 ? 8.672 15.773 -12.594 1 86.06 282 MET A O 1
ATOM 2190 N N . GLN A 1 283 ? 9.398 15.906 -10.492 1 86.69 283 GLN A N 1
ATOM 2191 C CA . GLN A 1 283 ? 9.891 14.531 -10.508 1 86.69 283 GLN A CA 1
ATOM 2192 C C . GLN A 1 283 ? 8.742 13.547 -10.703 1 86.69 283 GLN A C 1
ATOM 2194 O O . GLN A 1 283 ? 8.844 12.625 -11.516 1 86.69 283 GLN A O 1
ATOM 2199 N N . LYS A 1 284 ? 7.75 13.766 -9.969 1 87 284 LYS A N 1
ATOM 2200 C CA . LYS A 1 284 ? 6.59 12.883 -10.062 1 87 284 LYS A CA 1
ATOM 2201 C C . LYS A 1 284 ? 5.98 12.922 -11.461 1 87 284 LYS A C 1
ATOM 2203 O O . LYS A 1 284 ? 5.59 11.883 -12 1 87 284 LYS A O 1
ATOM 2208 N N . LEU A 1 285 ? 5.891 14.109 -12.016 1 83.06 285 LEU A N 1
ATOM 2209 C CA . LEU A 1 285 ? 5.344 14.266 -13.359 1 83.06 285 LEU A CA 1
ATOM 2210 C C . LEU A 1 285 ? 6.184 13.5 -14.375 1 83.06 285 LEU A C 1
ATOM 2212 O O . LEU A 1 285 ? 5.641 12.836 -15.266 1 83.06 285 LEU A O 1
ATOM 2216 N N . ALA A 1 286 ? 7.426 13.609 -14.242 1 82.25 286 ALA A N 1
ATOM 2217 C CA . ALA A 1 286 ? 8.32 12.875 -15.133 1 82.25 286 ALA A CA 1
ATOM 2218 C C . ALA A 1 286 ? 8.078 11.367 -15.039 1 82.25 286 ALA A C 1
ATOM 2220 O O . ALA A 1 286 ? 7.992 10.68 -16.062 1 82.25 286 ALA A O 1
ATOM 2221 N N . MET A 1 287 ? 7.875 10.875 -13.852 1 83.31 287 MET A N 1
ATOM 2222 C CA . MET A 1 287 ? 7.637 9.453 -13.625 1 83.31 287 MET A CA 1
ATOM 2223 C C . MET A 1 287 ? 6.289 9.023 -14.203 1 83.31 287 MET A C 1
ATOM 2225 O O . MET A 1 287 ? 6.129 7.895 -14.656 1 83.31 287 MET A O 1
ATOM 2229 N N . ASP A 1 288 ? 5.367 9.953 -14.195 1 78.75 288 ASP A N 1
ATOM 2230 C CA . ASP A 1 288 ? 4.02 9.648 -14.656 1 78.75 288 ASP A CA 1
ATOM 2231 C C . ASP A 1 288 ? 3.963 9.594 -16.188 1 78.75 288 ASP A C 1
ATOM 2233 O O . ASP A 1 288 ? 3.131 8.883 -16.75 1 78.75 288 ASP A O 1
ATOM 2237 N N . ILE A 1 289 ? 4.84 10.281 -16.828 1 77.06 289 ILE A N 1
ATOM 2238 C CA . ILE A 1 289 ? 4.77 10.43 -18.281 1 77.06 289 ILE A CA 1
ATOM 2239 C C . ILE A 1 289 ? 5.648 9.375 -18.953 1 77.06 289 ILE A C 1
ATOM 2241 O O . ILE A 1 289 ? 5.316 8.875 -20.031 1 77.06 289 ILE A O 1
ATOM 2245 N N . LEU A 1 290 ? 6.684 8.945 -18.328 1 81.12 290 LEU A N 1
ATOM 2246 C CA . LEU A 1 290 ? 7.629 8 -18.922 1 81.12 290 LEU A CA 1
ATOM 2247 C C . LEU A 1 290 ? 7.059 6.59 -18.922 1 81.12 290 LEU A C 1
ATOM 2249 O O . LEU A 1 290 ? 6.27 6.23 -18.047 1 81.12 290 LEU A O 1
ATOM 2253 N N . PRO A 1 291 ? 7.422 5.832 -19.969 1 78.62 291 PRO A N 1
ATOM 2254 C CA . PRO A 1 291 ? 7.031 4.418 -19.953 1 78.62 291 PRO A CA 1
ATOM 2255 C C . PRO A 1 291 ? 7.492 3.693 -18.703 1 78.62 291 PRO A C 1
ATOM 2257 O O . PRO A 1 291 ? 8.586 3.957 -18.188 1 78.62 291 PRO A O 1
ATOM 2260 N N . ALA A 1 292 ? 6.668 2.83 -18.25 1 80.5 292 ALA A N 1
ATOM 2261 C CA . ALA A 1 292 ? 6.891 2.131 -16.984 1 80.5 292 ALA A CA 1
ATOM 2262 C C . ALA A 1 292 ? 8.258 1.454 -16.969 1 80.5 292 ALA A C 1
ATOM 2264 O O . ALA A 1 292 ? 8.938 1.45 -15.945 1 80.5 292 ALA A O 1
ATOM 2265 N N . ALA A 1 293 ? 8.664 0.861 -18.078 1 82.94 293 ALA A N 1
ATOM 2266 C CA . ALA A 1 293 ? 9.945 0.169 -18.141 1 82.94 293 ALA A CA 1
ATOM 2267 C C . ALA A 1 293 ? 11.102 1.135 -17.906 1 82.94 293 ALA A C 1
ATOM 2269 O O . ALA A 1 293 ? 12.086 0.787 -17.25 1 82.94 293 ALA A O 1
ATOM 2270 N N . LEU A 1 294 ? 10.945 2.34 -18.438 1 85.31 294 LEU A N 1
ATOM 2271 C CA . LEU A 1 294 ? 11.984 3.348 -18.266 1 85.31 294 LEU A CA 1
ATOM 2272 C C . LEU A 1 294 ? 12.008 3.852 -16.828 1 85.31 294 LEU A C 1
ATOM 2274 O O . LEU A 1 294 ? 13.086 4.055 -16.25 1 85.31 294 LEU A O 1
ATOM 2278 N N . VAL A 1 295 ? 10.859 4.008 -16.281 1 86.38 295 VAL A N 1
ATOM 2279 C CA . VAL A 1 295 ? 10.766 4.434 -14.883 1 86.38 295 VAL A CA 1
ATOM 2280 C C . VAL A 1 295 ? 11.453 3.408 -13.984 1 86.38 295 VAL A C 1
ATOM 2282 O O . VAL A 1 295 ? 12.25 3.771 -13.117 1 86.38 295 VAL A O 1
ATOM 2285 N N . ARG A 1 296 ? 11.18 2.148 -14.211 1 88.25 296 ARG A N 1
ATOM 2286 C CA . ARG A 1 296 ? 11.781 1.092 -13.406 1 88.25 296 ARG A CA 1
ATOM 2287 C C . ARG A 1 296 ? 13.305 1.115 -13.523 1 88.25 296 ARG A C 1
ATOM 2289 O O . ARG A 1 296 ? 14.008 0.953 -12.523 1 88.25 296 ARG A O 1
ATOM 2296 N N . ARG A 1 297 ? 13.797 1.368 -14.703 1 87.31 297 ARG A N 1
ATOM 2297 C CA . ARG A 1 297 ? 15.242 1.432 -14.914 1 87.31 297 ARG A CA 1
ATOM 2298 C C . ARG A 1 297 ? 15.852 2.611 -14.164 1 87.31 297 ARG A C 1
ATOM 2300 O O . ARG A 1 297 ? 16.922 2.486 -13.562 1 87.31 297 ARG A O 1
ATOM 2307 N N . LEU A 1 298 ? 15.148 3.703 -14.273 1 86.31 298 LEU A N 1
ATOM 2308 C CA . LEU A 1 298 ? 15.633 4.91 -13.609 1 86.31 298 LEU A CA 1
ATOM 2309 C C . LEU A 1 298 ? 15.617 4.746 -12.094 1 86.31 298 LEU A C 1
ATOM 2311 O O . LEU A 1 298 ? 16.531 5.199 -11.406 1 86.31 298 LEU A O 1
ATOM 2315 N N . VAL A 1 299 ? 14.617 4.109 -11.586 1 88.25 299 VAL A N 1
ATOM 2316 C CA . VAL A 1 299 ? 14.508 3.867 -10.156 1 88.25 299 VAL A CA 1
ATOM 2317 C C . VAL A 1 299 ? 15.664 2.98 -9.688 1 88.25 299 VAL A C 1
ATOM 2319 O O . VAL A 1 299 ? 16.328 3.291 -8.703 1 88.25 299 VAL A O 1
ATOM 2322 N N . VAL A 1 300 ? 15.93 1.926 -10.406 1 88.88 300 VAL A N 1
ATOM 2323 C CA . VAL A 1 300 ? 17 1.002 -10.047 1 88.88 300 VAL A CA 1
ATOM 2324 C C . VAL A 1 300 ? 18.344 1.733 -10.07 1 88.88 300 VAL A C 1
ATOM 2326 O O . VAL A 1 300 ? 19.156 1.586 -9.156 1 88.88 300 VAL A O 1
ATOM 2329 N N . TYR A 1 301 ? 18.484 2.555 -11.086 1 84.75 301 TYR A N 1
ATOM 2330 C CA . TYR A 1 301 ? 19.734 3.311 -11.219 1 84.75 301 TYR A CA 1
ATOM 2331 C C . TYR A 1 301 ? 19.922 4.262 -10.047 1 84.75 301 TYR A C 1
ATOM 2333 O O . TYR A 1 301 ? 20.984 4.277 -9.422 1 84.75 301 TYR A O 1
ATOM 2341 N N . ASN A 1 302 ? 18.938 4.984 -9.719 1 82.5 302 ASN A N 1
ATOM 2342 C CA . ASN A 1 302 ? 19 5.977 -8.656 1 82.5 302 ASN A CA 1
ATOM 2343 C C . ASN A 1 302 ? 19.219 5.32 -7.293 1 82.5 302 ASN A C 1
ATOM 2345 O O . ASN A 1 302 ? 20.016 5.797 -6.484 1 82.5 302 ASN A O 1
ATOM 2349 N N . VAL A 1 303 ? 18.594 4.273 -7.066 1 84.25 303 VAL A N 1
ATOM 2350 C CA . VAL A 1 303 ? 18.672 3.643 -5.754 1 84.25 303 VAL A CA 1
ATOM 2351 C C . VAL A 1 303 ? 20.031 2.98 -5.57 1 84.25 303 VAL A C 1
ATOM 2353 O O . VAL A 1 303 ? 20.562 2.939 -4.457 1 84.25 303 VAL A O 1
ATOM 2356 N N . LYS A 1 304 ? 20.562 2.428 -6.625 1 82.62 304 LYS A N 1
ATOM 2357 C CA . LYS A 1 304 ? 21.891 1.852 -6.539 1 82.62 304 LYS A CA 1
ATOM 2358 C C . LYS A 1 304 ? 22.922 2.902 -6.129 1 82.62 304 LYS A C 1
ATOM 2360 O O . LYS A 1 304 ? 23.828 2.621 -5.336 1 82.62 304 LYS A O 1
ATOM 2365 N N . PHE A 1 305 ? 22.719 4.023 -6.695 1 79.62 305 PHE A N 1
ATOM 2366 C CA . PHE A 1 305 ? 23.609 5.125 -6.348 1 79.62 305 PHE A CA 1
ATOM 2367 C C . PHE A 1 305 ? 23.438 5.52 -4.887 1 79.62 305 PHE A C 1
ATOM 2369 O O . PHE A 1 305 ? 24.438 5.688 -4.168 1 79.62 305 PHE A O 1
ATOM 2376 N N . LEU A 1 306 ? 22.25 5.598 -4.449 1 78.12 306 LEU A N 1
ATOM 2377 C CA . LEU A 1 306 ? 21.953 5.973 -3.068 1 78.12 306 LEU A CA 1
ATOM 2378 C C . LEU A 1 306 ? 22.438 4.898 -2.1 1 78.12 306 LEU A C 1
ATOM 2380 O O . LEU A 1 306 ? 22.984 5.219 -1.036 1 78.12 306 LEU A O 1
ATOM 2384 N N . LYS A 1 307 ? 22.25 3.727 -2.539 1 81.88 307 LYS A N 1
ATOM 2385 C CA . LYS A 1 307 ? 22.719 2.615 -1.722 1 81.88 307 LYS A CA 1
ATOM 2386 C C . LYS A 1 307 ? 24.25 2.637 -1.593 1 81.88 307 LYS A C 1
ATOM 2388 O O . LYS A 1 307 ? 24.781 2.432 -0.503 1 81.88 307 LYS A O 1
ATOM 2393 N N . ALA A 1 308 ? 24.953 2.875 -2.635 1 81.94 308 ALA A N 1
ATOM 2394 C CA . ALA A 1 308 ? 26.406 2.945 -2.621 1 81.94 308 ALA A CA 1
ATOM 2395 C C . ALA A 1 308 ? 26.891 4.066 -1.709 1 81.94 308 ALA A C 1
ATOM 2397 O O . ALA A 1 308 ? 27.859 3.889 -0.954 1 81.94 308 ALA A O 1
ATOM 2398 N N . GLU A 1 309 ? 26.188 5.121 -1.792 1 77.19 309 GLU A N 1
ATOM 2399 C CA . GLU A 1 309 ? 26.531 6.254 -0.941 1 77.19 309 GLU A CA 1
ATOM 2400 C C . GLU A 1 309 ? 26.297 5.934 0.532 1 77.19 309 GLU A C 1
ATOM 2402 O O . GLU A 1 309 ? 27.109 6.277 1.387 1 77.19 309 GLU A O 1
ATOM 2407 N N . ALA A 1 310 ? 25.203 5.301 0.804 1 77.31 310 ALA A N 1
ATOM 2408 C CA . ALA A 1 310 ? 24.875 4.934 2.178 1 77.31 310 ALA A CA 1
ATOM 2409 C C . ALA A 1 310 ? 25.875 3.92 2.732 1 77.31 310 ALA A C 1
ATOM 2411 O O . ALA A 1 310 ? 26.281 4.016 3.889 1 77.31 310 ALA A O 1
ATOM 2412 N N . ASP A 1 311 ? 26.234 3.016 1.885 1 79.56 311 ASP A N 1
ATOM 2413 C CA . ASP A 1 311 ? 27.203 2.004 2.283 1 79.56 311 ASP A CA 1
ATOM 2414 C C . ASP A 1 311 ? 28.562 2.635 2.568 1 79.56 311 ASP A C 1
ATOM 2416 O O . ASP A 1 311 ? 29.266 2.229 3.5 1 79.56 311 ASP A O 1
ATOM 2420 N N . GLU A 1 312 ? 28.922 3.574 1.771 1 79.69 312 GLU A N 1
ATOM 2421 C CA . GLU A 1 312 ? 30.188 4.277 1.956 1 79.69 312 GLU A CA 1
ATOM 2422 C C . GLU A 1 312 ? 30.188 5.086 3.252 1 79.69 312 GLU A C 1
ATOM 2424 O O . GLU A 1 312 ? 31.203 5.125 3.967 1 79.69 312 GLU A O 1
ATOM 2429 N N . GLN A 1 313 ? 29.078 5.648 3.537 1 75 313 GLN A N 1
ATOM 2430 C CA . GLN A 1 313 ? 28.969 6.418 4.773 1 75 313 GLN A CA 1
ATOM 2431 C C . GLN A 1 313 ? 29.062 5.508 5.996 1 75 313 GLN A C 1
ATOM 2433 O O . GLN A 1 313 ? 29.688 5.879 6.996 1 75 313 GLN A O 1
ATOM 2438 N N . GLU A 1 314 ? 28.453 4.363 5.922 1 75.19 314 GLU A N 1
ATOM 2439 C CA . GLU A 1 314 ? 28.531 3.398 7.016 1 75.19 314 GLU A CA 1
ATOM 2440 C C . GLU A 1 314 ? 29.953 2.902 7.223 1 75.19 314 GLU A C 1
ATOM 2442 O O . GLU A 1 314 ? 30.391 2.711 8.359 1 75.19 314 GLU A O 1
ATOM 2447 N N . ARG A 1 315 ? 30.641 2.697 6.133 1 77 315 ARG A N 1
ATOM 2448 C CA . ARG A 1 315 ? 32.031 2.268 6.203 1 77 315 ARG A CA 1
ATOM 2449 C C . ARG A 1 315 ? 32.906 3.359 6.805 1 77 315 ARG A C 1
ATOM 2451 O O . ARG A 1 315 ? 33.812 3.074 7.609 1 77 315 ARG A O 1
ATOM 2458 N N . ARG A 1 316 ? 32.656 4.555 6.461 1 72.62 316 ARG A N 1
ATOM 2459 C CA . ARG A 1 316 ? 33.406 5.688 6.977 1 72.62 316 ARG A CA 1
ATOM 2460 C C . ARG A 1 316 ? 33.188 5.867 8.477 1 72.62 316 ARG A C 1
ATOM 2462 O O . ARG A 1 316 ? 34.125 6.164 9.219 1 72.62 316 ARG A O 1
ATOM 2469 N N . LYS A 1 317 ? 31.984 5.719 8.938 1 66.38 317 LYS A N 1
ATOM 2470 C CA . LYS A 1 317 ? 31.656 5.816 10.359 1 66.38 317 LYS A CA 1
ATOM 2471 C C . LYS A 1 317 ? 32.344 4.699 11.156 1 66.38 317 LYS A C 1
ATOM 2473 O O . LYS A 1 317 ? 32.719 4.902 12.297 1 66.38 317 LYS A O 1
ATOM 2478 N N . ALA A 1 318 ? 32.438 3.559 10.453 1 66.12 318 ALA A N 1
ATOM 2479 C CA . ALA A 1 318 ? 33.031 2.404 11.125 1 66.12 318 ALA A CA 1
ATOM 2480 C C . ALA A 1 318 ? 34.531 2.547 11.242 1 66.12 318 ALA A C 1
ATOM 2482 O O . ALA A 1 318 ? 35.156 2.037 12.18 1 66.12 318 ALA A O 1
ATOM 2483 N N . THR A 1 319 ? 35.156 3.123 10.281 1 65.5 319 THR A N 1
ATOM 2484 C CA . THR A 1 319 ? 36.594 3.316 10.305 1 65.5 319 THR A CA 1
ATOM 2485 C C . THR A 1 319 ? 36.969 4.543 11.133 1 65.5 319 THR A C 1
ATOM 2487 O O . THR A 1 319 ? 38.094 4.699 11.539 1 65.5 319 THR A O 1
ATOM 2490 N N . LYS A 1 320 ? 36.281 5.645 11.258 1 58 320 LYS A N 1
ATOM 2491 C CA . LYS A 1 320 ? 36.625 6.766 12.117 1 58 320 LYS A CA 1
ATOM 2492 C C . LYS A 1 320 ? 36.281 6.492 13.57 1 58 320 LYS A C 1
ATOM 2494 O O . LYS A 1 320 ? 35.094 6.527 13.93 1 58 320 LYS A O 1
ATOM 2499 N N . PRO A 1 321 ? 37.156 5.969 14.359 1 49.16 321 PRO A N 1
ATOM 2500 C CA . PRO A 1 321 ? 36.938 5.793 15.805 1 49.16 321 PRO A CA 1
ATOM 2501 C C . PRO A 1 321 ? 36.406 7.047 16.469 1 49.16 321 PRO A C 1
ATOM 2503 O O . PRO A 1 321 ? 36.625 8.164 16 1 49.16 321 PRO A O 1
ATOM 2506 N N . SER A 1 322 ? 35.062 7.008 17.078 1 44.41 322 SER A N 1
ATOM 2507 C CA . SER A 1 322 ? 34.75 8.094 17.984 1 44.41 322 SER A CA 1
ATOM 2508 C C . SER A 1 322 ? 36.031 8.633 18.656 1 44.41 322 SER A C 1
ATOM 2510 O O . SER A 1 322 ? 36.719 7.902 19.359 1 44.41 322 SER A O 1
ATOM 2512 N N . GLU A 1 323 ? 36.75 9.453 17.984 1 34.72 323 GLU A N 1
ATOM 2513 C CA . GLU A 1 323 ? 37.562 10.211 18.922 1 34.72 323 GLU A CA 1
ATOM 2514 C C . GLU A 1 323 ? 36.719 11 19.891 1 34.72 323 GLU A C 1
ATOM 2516 O O . GLU A 1 323 ? 35.656 11.539 19.516 1 34.72 323 GLU A O 1
ATOM 2521 N N . MET B 1 1 ? 4.445 30.953 -45.625 1 54.25 1 MET B N 1
ATOM 2522 C CA . MET B 1 1 ? 3.789 29.703 -45.25 1 54.25 1 MET B CA 1
ATOM 2523 C C . MET B 1 1 ? 2.775 29.938 -44.125 1 54.25 1 MET B C 1
ATOM 2525 O O . MET B 1 1 ? 3.088 30.578 -43.125 1 54.25 1 MET B O 1
ATOM 2529 N N . ASP B 1 2 ? 1.484 29.828 -44.344 1 74.88 2 ASP B N 1
ATOM 2530 C CA . ASP B 1 2 ? 0.302 30.266 -43.625 1 74.88 2 ASP B CA 1
ATOM 2531 C C . ASP B 1 2 ? 0.255 29.625 -42.219 1 74.88 2 ASP B C 1
ATOM 2533 O O . ASP B 1 2 ? 0.381 28.406 -42.094 1 74.88 2 ASP B O 1
ATOM 2537 N N . SER B 1 3 ? 0.598 30.406 -41.219 1 81.38 3 SER B N 1
ATOM 2538 C CA . SER B 1 3 ? 0.561 30.062 -39.812 1 81.38 3 SER B CA 1
ATOM 2539 C C . SER B 1 3 ? -0.554 29.062 -39.5 1 81.38 3 SER B C 1
ATOM 2541 O O . SER B 1 3 ? -0.38 28.156 -38.688 1 81.38 3 SER B O 1
ATOM 2543 N N . THR B 1 4 ? -1.556 29.219 -40.094 1 80.06 4 THR B N 1
ATOM 2544 C CA . THR B 1 4 ? -2.705 28.344 -39.906 1 80.06 4 THR B CA 1
ATOM 2545 C C . THR B 1 4 ? -2.389 26.922 -40.375 1 80.06 4 THR B C 1
ATOM 2547 O O . THR B 1 4 ? -2.781 25.938 -39.75 1 80.06 4 THR B O 1
ATOM 2550 N N . LYS B 1 5 ? -1.644 26.844 -41.469 1 79.12 5 LYS B N 1
ATOM 2551 C CA . LYS B 1 5 ? -1.287 25.531 -42 1 79.12 5 LYS B CA 1
ATOM 2552 C C . LYS B 1 5 ? -0.323 24.812 -41.062 1 79.12 5 LYS B C 1
ATOM 2554 O O . LYS B 1 5 ? -0.427 23.594 -40.875 1 79.12 5 LYS B O 1
ATOM 2559 N N . ILE B 1 6 ? 0.421 25.562 -40.5 1 81.56 6 ILE B N 1
ATOM 2560 C CA . ILE B 1 6 ? 1.398 24.984 -39.562 1 81.56 6 ILE B CA 1
ATOM 2561 C C . ILE B 1 6 ? 0.687 24.453 -38.312 1 81.56 6 ILE B C 1
ATOM 2563 O O . ILE B 1 6 ? 0.95 23.328 -37.875 1 81.56 6 ILE B O 1
ATOM 2567 N N . VAL B 1 7 ? -0.19 25.203 -37.844 1 79.56 7 VAL B N 1
ATOM 2568 C CA . VAL B 1 7 ? -0.942 24.812 -36.656 1 79.56 7 VAL B CA 1
ATOM 2569 C C . VAL B 1 7 ? -1.752 23.562 -36.938 1 79.56 7 VAL B C 1
ATOM 2571 O O . VAL B 1 7 ? -1.745 22.609 -36.125 1 79.56 7 VAL B O 1
ATOM 2574 N N . LEU B 1 8 ? -2.32 23.531 -37.969 1 80.62 8 LEU B N 1
ATOM 2575 C CA . LEU B 1 8 ? -3.131 22.375 -38.375 1 80.62 8 LEU B CA 1
ATOM 2576 C C . LEU B 1 8 ? -2.26 21.141 -38.562 1 80.62 8 LEU B C 1
ATOM 2578 O O . LEU B 1 8 ? -2.664 20.031 -38.188 1 80.62 8 LEU B O 1
ATOM 2582 N N . SER B 1 9 ? -1.071 21.422 -39.062 1 83.5 9 SER B N 1
ATOM 2583 C CA . SER B 1 9 ? -0.142 20.312 -39.25 1 83.5 9 SER B CA 1
ATOM 2584 C C . SER B 1 9 ? 0.319 19.75 -37.906 1 83.5 9 SER B C 1
ATOM 2586 O O . SER B 1 9 ? 0.475 18.531 -37.75 1 83.5 9 SER B O 1
ATOM 2588 N N . VAL B 1 10 ? 0.457 20.625 -37 1 83.62 10 VAL B N 1
ATOM 2589 C CA . VAL B 1 10 ? 0.869 20.203 -35.656 1 83.62 10 VAL B CA 1
ATOM 2590 C C . VAL B 1 10 ? -0.247 19.391 -35 1 83.62 10 VAL B C 1
ATOM 2592 O O . VAL B 1 10 ? 0.001 18.312 -34.438 1 83.62 10 VAL B O 1
ATOM 2595 N N . PHE B 1 11 ? -1.426 19.797 -35.094 1 83.5 11 PHE B N 1
ATOM 2596 C CA . PHE B 1 11 ? -2.566 19.078 -34.562 1 83.5 11 PHE B CA 1
ATOM 2597 C C . PHE B 1 11 ? -2.707 17.703 -35.219 1 83.5 11 PHE B C 1
ATOM 2599 O O . PHE B 1 11 ? -2.986 16.719 -34.531 1 83.5 11 PHE B O 1
ATOM 2606 N N . THR B 1 12 ? -2.479 17.688 -36.469 1 83.19 12 THR B N 1
ATOM 2607 C CA . THR B 1 12 ? -2.578 16.422 -37.188 1 83.19 12 THR B CA 1
ATOM 2608 C C . THR B 1 12 ? -1.504 15.453 -36.719 1 83.19 12 THR B C 1
ATOM 2610 O O . THR B 1 12 ? -1.788 14.273 -36.5 1 83.19 12 THR B O 1
ATOM 2613 N N . ALA B 1 13 ? -0.35 15.984 -36.594 1 85.38 13 ALA B N 1
ATOM 2614 C CA . ALA B 1 13 ? 0.755 15.133 -36.156 1 85.38 13 ALA B CA 1
ATOM 2615 C C . ALA B 1 13 ? 0.531 14.617 -34.75 1 85.38 13 ALA B C 1
ATOM 2617 O O . ALA B 1 13 ? 0.711 13.43 -34.469 1 85.38 13 ALA B O 1
ATOM 2618 N N . VAL B 1 14 ? 0.108 15.438 -33.906 1 82.62 14 VAL B N 1
ATOM 2619 C CA . VAL B 1 14 ? -0.148 15.07 -32.5 1 82.62 14 VAL B CA 1
ATOM 2620 C C . VAL B 1 14 ? -1.316 14.086 -32.438 1 82.62 14 VAL B C 1
ATOM 2622 O O . VAL B 1 14 ? -1.28 13.125 -31.672 1 82.62 14 VAL B O 1
ATOM 2625 N N . GLY B 1 15 ? -2.262 14.312 -33.188 1 82.69 15 GLY B N 1
ATOM 2626 C CA . GLY B 1 15 ? -3.404 13.414 -33.219 1 82.69 15 GLY B CA 1
ATOM 2627 C C . GLY B 1 15 ? -3.053 12.031 -33.75 1 82.69 15 GLY B C 1
ATOM 2628 O O . GLY B 1 15 ? -3.49 11.023 -33.188 1 82.69 15 GLY B O 1
ATOM 2629 N N . ALA B 1 16 ? -2.25 12.039 -34.781 1 85.75 16 ALA B N 1
ATOM 2630 C CA . ALA B 1 16 ? -1.811 10.766 -35.344 1 85.75 16 ALA B CA 1
ATOM 2631 C C . ALA B 1 16 ? -0.972 9.984 -34.344 1 85.75 16 ALA B C 1
ATOM 2633 O O . ALA B 1 16 ? -1.159 8.781 -34.156 1 85.75 16 ALA B O 1
ATOM 2634 N N . LEU B 1 17 ? -0.125 10.68 -33.656 1 83.69 17 LEU B N 1
ATOM 2635 C CA . LEU B 1 17 ? 0.73 10.047 -32.656 1 83.69 17 LEU B CA 1
ATOM 2636 C C . LEU B 1 17 ? -0.095 9.531 -31.484 1 83.69 17 LEU B C 1
ATOM 2638 O O . LEU B 1 17 ? 0.169 8.445 -30.969 1 83.69 17 LEU B O 1
ATOM 2642 N N . ALA B 1 18 ? -1.081 10.266 -31.109 1 80.88 18 ALA B N 1
ATOM 2643 C CA . ALA B 1 18 ? -1.954 9.867 -30.016 1 80.88 18 ALA B CA 1
ATOM 2644 C C . ALA B 1 18 ? -2.754 8.617 -30.375 1 80.88 18 ALA B C 1
ATOM 2646 O O . ALA B 1 18 ? -2.861 7.688 -29.562 1 80.88 18 ALA B O 1
ATOM 2647 N N . LEU B 1 19 ? -3.248 8.602 -31.531 1 82.75 19 LEU B N 1
ATOM 2648 C CA . LEU B 1 19 ? -4.043 7.453 -31.953 1 82.75 19 LEU B CA 1
ATOM 2649 C C . LEU B 1 19 ? -3.162 6.219 -32.125 1 82.75 19 LEU B C 1
ATOM 2651 O O . LEU B 1 19 ? -3.58 5.105 -31.812 1 82.75 19 LEU B O 1
ATOM 2655 N N . LEU B 1 20 ? -1.98 6.441 -32.625 1 85.62 20 LEU B N 1
ATOM 2656 C CA . LEU B 1 20 ? -1.039 5.336 -32.75 1 85.62 20 LEU B CA 1
ATOM 2657 C C . LEU B 1 20 ? -0.674 4.773 -31.391 1 85.62 20 LEU B C 1
ATOM 2659 O O . LEU B 1 20 ? -0.555 3.559 -31.219 1 85.62 20 LEU B O 1
ATOM 2663 N N . HIS B 1 21 ? -0.537 5.613 -30.438 1 81.88 21 HIS B N 1
ATOM 2664 C CA . HIS B 1 21 ? -0.239 5.188 -29.062 1 81.88 21 HIS B CA 1
ATOM 2665 C C . HIS B 1 21 ? -1.394 4.391 -28.469 1 81.88 21 HIS B C 1
ATOM 2667 O O . HIS B 1 21 ? -1.177 3.346 -27.859 1 81.88 21 HIS B O 1
ATOM 2673 N N . LEU B 1 22 ? -2.535 4.84 -28.688 1 81.38 22 LEU B N 1
ATOM 2674 C CA . LEU B 1 22 ? -3.715 4.141 -28.188 1 81.38 22 LEU B CA 1
ATOM 2675 C C . LEU B 1 22 ? -3.859 2.773 -28.844 1 81.38 22 LEU B C 1
ATOM 2677 O O . LEU B 1 22 ? -4.219 1.797 -28.188 1 81.38 22 LEU B O 1
ATOM 2681 N N . LEU B 1 23 ? -3.607 2.775 -30.109 1 85 23 LEU B N 1
ATOM 2682 C CA . LEU B 1 23 ? -3.652 1.504 -30.812 1 85 23 LEU B CA 1
ATOM 2683 C C . LEU B 1 23 ? -2.594 0.543 -30.281 1 85 23 LEU B C 1
ATOM 2685 O O . LEU B 1 23 ? -2.859 -0.65 -30.125 1 85 23 LEU B O 1
ATOM 2689 N N . PHE B 1 24 ? -1.459 1.018 -30.062 1 83.81 24 PHE B N 1
ATOM 2690 C CA . PHE B 1 24 ? -0.381 0.206 -29.516 1 83.81 24 PHE B CA 1
ATOM 2691 C C . PHE B 1 24 ? -0.777 -0.374 -28.172 1 83.81 24 PHE B C 1
ATOM 2693 O O . PHE B 1 24 ? -0.592 -1.567 -27.922 1 83.81 24 PHE B O 1
ATOM 2700 N N . ILE B 1 25 ? -1.346 0.385 -27.297 1 80.19 25 ILE B N 1
ATOM 2701 C CA . ILE B 1 25 ? -1.783 -0.051 -25.969 1 80.19 25 ILE B CA 1
ATOM 2702 C C . ILE B 1 25 ? -2.863 -1.12 -26.109 1 80.19 25 ILE B C 1
ATOM 2704 O O . ILE B 1 25 ? -2.83 -2.141 -25.422 1 80.19 25 ILE B O 1
ATOM 2708 N N . ALA B 1 26 ? -3.748 -0.863 -27 1 83.69 26 ALA B N 1
ATOM 2709 C CA . ALA B 1 26 ? -4.82 -1.827 -27.219 1 83.69 26 ALA B CA 1
ATOM 2710 C C . ALA B 1 26 ? -4.262 -3.164 -27.703 1 83.69 26 ALA B C 1
ATOM 2712 O O . ALA B 1 26 ? -4.668 -4.223 -27.219 1 83.69 26 ALA B O 1
ATOM 2713 N N . CYS B 1 27 ? -3.34 -3.139 -28.625 1 87 27 CYS B N 1
ATOM 2714 C CA . CYS B 1 27 ? -2.725 -4.355 -29.141 1 87 27 CYS B CA 1
ATOM 2715 C C . CYS B 1 27 ? -1.942 -5.078 -28.047 1 87 27 CYS B C 1
ATOM 2717 O O . CYS B 1 27 ? -1.955 -6.309 -27.984 1 87 27 CYS B O 1
ATOM 2719 N N . GLN B 1 28 ? -1.336 -4.398 -27.234 1 82.5 28 GLN B N 1
ATOM 2720 C CA . GLN B 1 28 ? -0.587 -4.988 -26.125 1 82.5 28 GLN B CA 1
ATOM 2721 C C . GLN B 1 28 ? -1.519 -5.699 -25.156 1 82.5 28 GLN B C 1
ATOM 2723 O O . GLN B 1 28 ? -1.202 -6.785 -24.656 1 82.5 28 GLN B O 1
ATOM 2728 N N . HIS B 1 29 ? -2.609 -5.07 -24.922 1 84.12 29 HIS B N 1
ATOM 2729 C CA . HIS B 1 29 ? -3.594 -5.684 -24.047 1 84.12 29 HIS B CA 1
ATOM 2730 C C . HIS B 1 29 ? -4.152 -6.969 -24.641 1 84.12 29 HIS B C 1
ATOM 2732 O O . HIS B 1 29 ? -4.266 -7.984 -23.969 1 84.12 29 HIS B O 1
ATOM 2738 N N . ILE B 1 30 ? -4.418 -6.922 -25.906 1 87.06 30 ILE B N 1
ATOM 2739 C CA . ILE B 1 30 ? -4.965 -8.086 -26.594 1 87.06 30 ILE B CA 1
ATOM 2740 C C . ILE B 1 30 ? -3.926 -9.203 -26.625 1 87.06 30 ILE B C 1
ATOM 2742 O O . ILE B 1 30 ? -4.246 -10.367 -26.344 1 87.06 30 ILE B O 1
ATOM 2746 N N . TYR B 1 31 ? -2.756 -8.875 -26.859 1 86.38 31 TYR B N 1
ATOM 2747 C CA . TYR B 1 31 ? -1.686 -9.859 -26.891 1 86.38 31 TYR B CA 1
ATOM 2748 C C . TYR B 1 31 ? -1.492 -10.5 -25.516 1 86.38 31 TYR B C 1
ATOM 2750 O O . TYR B 1 31 ? -1.433 -11.719 -25.406 1 86.38 31 TYR B O 1
ATOM 2758 N N . THR B 1 32 ? -1.453 -9.719 -24.516 1 86.75 32 THR B N 1
ATOM 2759 C CA . THR B 1 32 ? -1.201 -10.188 -23.156 1 86.75 32 THR B CA 1
ATOM 2760 C C . THR B 1 32 ? -2.34 -11.086 -22.672 1 86.75 32 THR B C 1
ATOM 2762 O O . THR B 1 32 ? -2.102 -12.117 -22.047 1 86.75 32 THR B O 1
ATOM 2765 N N . LEU B 1 33 ? -3.562 -10.734 -23.078 1 86.25 33 LEU B N 1
ATOM 2766 C CA . LEU B 1 33 ? -4.73 -11.414 -22.531 1 86.25 33 LEU B CA 1
ATOM 2767 C C . LEU B 1 33 ? -5.023 -12.695 -23.312 1 86.25 33 LEU B C 1
ATOM 2769 O O . LEU B 1 33 ? -5.477 -13.688 -22.734 1 86.25 33 LEU B O 1
ATOM 2773 N N . PHE B 1 34 ? -4.602 -12.664 -24.609 1 84.94 34 PHE B N 1
ATOM 2774 C CA . PHE B 1 34 ? -5.18 -13.75 -25.391 1 84.94 34 PHE B CA 1
ATOM 2775 C C . PHE B 1 34 ? -4.094 -14.5 -26.156 1 84.94 34 PHE B C 1
ATOM 2777 O O . PHE B 1 34 ? -4.289 -15.648 -26.547 1 84.94 34 PHE B O 1
ATOM 2784 N N . LEU B 1 35 ? -2.943 -13.93 -26.312 1 84.19 35 LEU B N 1
ATOM 2785 C CA . LEU B 1 35 ? -2.029 -14.539 -27.281 1 84.19 35 LEU B CA 1
ATOM 2786 C C . LEU B 1 35 ? -0.716 -14.93 -26.609 1 84.19 35 LEU B C 1
ATOM 2788 O O . LEU B 1 35 ? -0.005 -15.812 -27.094 1 84.19 35 LEU B O 1
ATOM 2792 N N . HIS B 1 36 ? -0.406 -14.406 -25.484 1 86.94 36 HIS B N 1
ATOM 2793 C CA . HIS B 1 36 ? 0.866 -14.664 -24.828 1 86.94 36 HIS B CA 1
ATOM 2794 C C . HIS B 1 36 ? 0.914 -16.078 -24.266 1 86.94 36 HIS B C 1
ATOM 2796 O O . HIS B 1 36 ? 0.023 -16.5 -23.516 1 86.94 36 HIS B O 1
ATOM 2802 N N . PRO B 1 37 ? 1.952 -16.828 -24.656 1 88.25 37 PRO B N 1
ATOM 2803 C CA . PRO B 1 37 ? 2.125 -18.141 -24.016 1 88.25 37 PRO B CA 1
ATOM 2804 C C . PRO B 1 37 ? 2.729 -18.031 -22.609 1 88.25 37 PRO B C 1
ATOM 2806 O O . PRO B 1 37 ? 3.66 -17.25 -22.391 1 88.25 37 PRO B O 1
ATOM 2809 N N . SER B 1 38 ? 2.238 -18.797 -21.688 1 93.56 38 SER B N 1
ATOM 2810 C CA . SER B 1 38 ? 2.727 -18.781 -20.312 1 93.56 38 SER B CA 1
ATOM 2811 C C . SER B 1 38 ? 4.152 -19.312 -20.219 1 93.56 38 SER B C 1
ATOM 2813 O O . SER B 1 38 ? 4.492 -20.297 -20.875 1 93.56 38 SER B O 1
ATOM 2815 N N . SER B 1 39 ? 4.992 -18.672 -19.484 1 95.12 39 SER B N 1
ATOM 2816 C CA . SER B 1 39 ? 6.348 -19.156 -19.25 1 95.12 39 SER B CA 1
ATOM 2817 C C . SER B 1 39 ? 6.418 -19.984 -17.969 1 95.12 39 SER B C 1
ATOM 2819 O O . SER B 1 39 ? 7.508 -20.266 -17.469 1 95.12 39 SER B O 1
ATOM 2821 N N . LEU B 1 40 ? 5.297 -20.391 -17.406 1 96.94 40 LEU B N 1
ATOM 2822 C CA . LEU B 1 40 ? 5.234 -21.141 -16.156 1 96.94 40 LEU B CA 1
ATOM 2823 C C . LEU B 1 40 ? 6.078 -22.406 -16.25 1 96.94 40 LEU B C 1
ATOM 2825 O O . LEU B 1 40 ? 6.781 -22.766 -15.297 1 96.94 40 LEU B O 1
ATOM 2829 N N . PRO B 1 41 ? 6.156 -23.109 -17.406 1 96.38 41 PRO B N 1
ATOM 2830 C CA . PRO B 1 41 ? 6.938 -24.344 -17.5 1 96.38 41 PRO B CA 1
ATOM 2831 C C . PRO B 1 41 ? 8.43 -24.109 -17.281 1 96.38 41 PRO B C 1
ATOM 2833 O O . PRO B 1 41 ? 9.164 -25.062 -16.984 1 96.38 41 PRO B O 1
ATOM 2836 N N . THR B 1 42 ? 8.883 -22.875 -17.469 1 96.44 42 THR B N 1
ATOM 2837 C CA . THR B 1 42 ? 10.297 -22.562 -17.297 1 96.44 42 THR B CA 1
ATOM 2838 C C . THR B 1 42 ? 10.734 -22.75 -15.852 1 96.44 42 THR B C 1
ATOM 2840 O O . THR B 1 42 ? 11.922 -22.906 -15.57 1 96.44 42 THR B O 1
ATOM 2843 N N . TYR B 1 43 ? 9.836 -22.812 -14.914 1 97.69 43 TYR B N 1
ATOM 2844 C CA . TYR B 1 43 ? 10.141 -22.906 -13.492 1 97.69 43 TYR B CA 1
ATOM 2845 C C . TYR B 1 43 ? 10.031 -24.344 -13.008 1 97.69 43 TYR B C 1
ATOM 2847 O O . TYR B 1 43 ? 10.188 -24.625 -11.82 1 97.69 43 TYR B O 1
ATOM 2855 N N . LEU B 1 44 ? 9.68 -25.219 -13.906 1 97.19 44 LEU B N 1
ATOM 2856 C CA . LEU B 1 44 ? 9.516 -26.641 -13.609 1 97.19 44 LEU B CA 1
ATOM 2857 C C . LEU B 1 44 ? 10.773 -27.422 -13.984 1 97.19 44 LEU B C 1
ATOM 2859 O O . LEU B 1 44 ? 11.203 -27.391 -15.141 1 97.19 44 LEU B O 1
ATOM 2863 N N . ASP B 1 45 ? 11.375 -28.031 -13.008 1 94.44 45 ASP B N 1
ATOM 2864 C CA . ASP B 1 45 ? 12.438 -29.016 -13.242 1 94.44 45 ASP B CA 1
ATOM 2865 C C . ASP B 1 45 ? 11.914 -30.438 -13.094 1 94.44 45 ASP B C 1
ATOM 2867 O O . ASP B 1 45 ? 11.734 -30.938 -11.977 1 94.44 45 ASP B O 1
ATOM 2871 N N . LYS B 1 46 ? 11.781 -31.062 -14.109 1 86.12 46 LYS B N 1
ATOM 2872 C CA . LYS B 1 46 ? 11.172 -32.406 -14.133 1 86.12 46 LYS B CA 1
ATOM 2873 C C . LYS B 1 46 ? 12.094 -33.438 -13.492 1 86.12 46 LYS B C 1
ATOM 2875 O O . LYS B 1 46 ? 11.633 -34.469 -13 1 86.12 46 LYS B O 1
ATOM 2880 N N . THR B 1 47 ? 13.344 -33.125 -13.484 1 89.44 47 THR B N 1
ATOM 2881 C CA . THR B 1 47 ? 14.305 -34.094 -12.938 1 89.44 47 THR B CA 1
ATOM 2882 C C . THR B 1 47 ? 14.32 -34.031 -11.406 1 89.44 47 THR B C 1
ATOM 2884 O O . THR B 1 47 ? 14.25 -35.062 -10.734 1 89.44 47 THR B O 1
ATOM 2887 N N . LYS B 1 48 ? 14.258 -32.875 -10.828 1 88.44 48 LYS B N 1
ATOM 2888 C CA . LYS B 1 48 ? 14.352 -32.656 -9.383 1 88.44 48 LYS B CA 1
ATOM 2889 C C . LYS B 1 48 ? 12.969 -32.688 -8.734 1 88.44 48 LYS B C 1
ATOM 2891 O O . LYS B 1 48 ? 12.836 -32.969 -7.539 1 88.44 48 LYS B O 1
ATOM 2896 N N . GLY B 1 49 ? 11.961 -32.406 -9.555 1 93.88 49 GLY B N 1
ATOM 2897 C CA . GLY B 1 49 ? 10.625 -32.281 -9 1 93.88 49 GLY B CA 1
ATOM 2898 C C . GLY B 1 49 ? 10.383 -30.953 -8.32 1 93.88 49 GLY B C 1
ATOM 2899 O O . GLY B 1 49 ? 10.391 -30.875 -7.09 1 93.88 49 GLY B O 1
ATOM 2900 N N . SER B 1 50 ? 9.953 -30 -8.977 1 96.94 50 SER B N 1
ATOM 2901 C CA . SER B 1 50 ? 9.766 -28.641 -8.461 1 96.94 50 SER B CA 1
ATOM 2902 C C . SER B 1 50 ? 8.492 -28.547 -7.625 1 96.94 50 SER B C 1
ATOM 2904 O O . SER B 1 50 ? 7.469 -29.125 -7.973 1 96.94 50 SER B O 1
ATOM 2906 N N . TYR B 1 51 ? 8.625 -27.828 -6.531 1 98.62 51 TYR B N 1
ATOM 2907 C CA . TYR B 1 51 ? 7.477 -27.578 -5.668 1 98.62 51 TYR B CA 1
ATOM 2908 C C . TYR B 1 51 ? 6.98 -26.141 -5.82 1 98.62 51 TYR B C 1
ATOM 2910 O O . TYR B 1 51 ? 7.773 -25.219 -6.027 1 98.62 51 TYR B O 1
ATOM 2918 N N . ALA B 1 52 ? 5.648 -26.016 -5.711 1 98.81 52 ALA B N 1
ATOM 2919 C CA . ALA B 1 52 ? 4.988 -24.719 -5.574 1 98.81 52 ALA B CA 1
ATOM 2920 C C . ALA B 1 52 ? 4.277 -24.609 -4.23 1 98.81 52 ALA B C 1
ATOM 2922 O O . ALA B 1 52 ? 3.551 -25.516 -3.826 1 98.81 52 ALA B O 1
ATOM 2923 N N . LEU B 1 53 ? 4.559 -23.547 -3.523 1 98.88 53 LEU B N 1
ATOM 2924 C CA . LEU B 1 53 ? 3.826 -23.25 -2.299 1 98.88 53 LEU B CA 1
ATOM 2925 C C . LEU B 1 53 ? 2.67 -22.297 -2.576 1 98.88 53 LEU B C 1
ATOM 2927 O O . LEU B 1 53 ? 2.871 -21.219 -3.137 1 98.88 53 LEU B O 1
ATOM 2931 N N . VAL B 1 54 ? 1.47 -22.672 -2.24 1 98.75 54 VAL B N 1
ATOM 2932 C CA . VAL B 1 54 ? 0.284 -21.828 -2.355 1 98.75 54 VAL B CA 1
ATOM 2933 C C . VAL B 1 54 ? -0.277 -21.531 -0.967 1 98.75 54 VAL B C 1
ATOM 2935 O O . VAL B 1 54 ? -0.741 -22.438 -0.272 1 98.75 54 VAL B O 1
ATOM 2938 N N . THR B 1 55 ? -0.226 -20.281 -0.588 1 98.19 55 THR B N 1
ATOM 2939 C CA . THR B 1 55 ? -0.766 -19.938 0.722 1 98.19 55 THR B CA 1
ATOM 2940 C C . THR B 1 55 ? -2.285 -19.797 0.662 1 98.19 55 THR B C 1
ATOM 2942 O O . THR B 1 55 ? -2.832 -19.344 -0.34 1 98.19 55 THR B O 1
ATOM 2945 N N . GLY B 1 56 ? -2.975 -20.141 1.762 1 95.38 56 GLY B N 1
ATOM 2946 C CA . GLY B 1 56 ? -4.43 -20.125 1.77 1 95.38 56 GLY B CA 1
ATOM 2947 C C . GLY B 1 56 ? -5.039 -21.094 0.772 1 95.38 56 GLY B C 1
ATOM 2948 O O . GLY B 1 56 ? -5.914 -20.719 -0.01 1 95.38 56 GLY B O 1
ATOM 2949 N N . SER B 1 57 ? -4.641 -22.312 0.787 1 95.06 57 SER B N 1
ATOM 2950 C CA . SER B 1 57 ? -4.973 -23.266 -0.269 1 95.06 57 SER B CA 1
ATOM 2951 C C . SER B 1 57 ? -6.16 -24.141 0.124 1 95.06 57 SER B C 1
ATOM 2953 O O . SER B 1 57 ? -6.484 -25.109 -0.569 1 95.06 57 SER B O 1
ATOM 2955 N N . THR B 1 58 ? -6.863 -23.812 1.208 1 92.12 58 THR B N 1
ATOM 2956 C CA . THR B 1 58 ? -7.891 -24.719 1.716 1 92.12 58 THR B CA 1
ATOM 2957 C C . THR B 1 58 ? -9.25 -24.391 1.102 1 92.12 58 THR B C 1
ATOM 2959 O O . THR B 1 58 ? -10.219 -25.125 1.3 1 92.12 58 THR B O 1
ATOM 2962 N N . GLU B 1 59 ? -9.367 -23.266 0.398 1 86.31 59 GLU B N 1
ATOM 2963 C CA . GLU B 1 59 ? -10.633 -22.938 -0.243 1 86.31 59 GLU B CA 1
ATOM 2964 C C . GLU B 1 59 ? -10.438 -21.922 -1.364 1 86.31 59 GLU B C 1
ATOM 2966 O O . GLU B 1 59 ? -9.375 -21.312 -1.482 1 86.31 59 GLU B O 1
ATOM 2971 N N . GLY B 1 60 ? -11.375 -21.906 -2.215 1 89.62 60 GLY B N 1
ATOM 2972 C CA . GLY B 1 60 ? -11.5 -20.828 -3.186 1 89.62 60 GLY B CA 1
ATOM 2973 C C . GLY B 1 60 ? -10.367 -20.797 -4.195 1 89.62 60 GLY B C 1
ATOM 2974 O O . GLY B 1 60 ? -10.047 -21.828 -4.805 1 89.62 60 GLY B O 1
ATOM 2975 N N . THR B 1 61 ? -9.891 -19.641 -4.363 1 92 61 THR B N 1
ATOM 2976 C CA . THR B 1 61 ? -8.883 -19.391 -5.387 1 92 61 THR B CA 1
ATOM 2977 C C . THR B 1 61 ? -7.59 -20.125 -5.066 1 92 61 THR B C 1
ATOM 2979 O O . THR B 1 61 ? -6.895 -20.594 -5.973 1 92 61 THR B O 1
ATOM 2982 N N . GLY B 1 62 ? -7.297 -20.328 -3.797 1 95.75 62 GLY B N 1
ATOM 2983 C CA . GLY B 1 62 ? -6.082 -21.016 -3.393 1 95.75 62 GLY B CA 1
ATOM 2984 C C . GLY B 1 62 ? -6.062 -22.484 -3.809 1 95.75 62 GLY B C 1
ATOM 2985 O O . GLY B 1 62 ? -5.047 -22.969 -4.309 1 95.75 62 GLY B O 1
ATOM 2986 N N . THR B 1 63 ? -7.172 -23.125 -3.594 1 96.69 63 THR B N 1
ATOM 2987 C CA . THR B 1 63 ? -7.285 -24.516 -3.998 1 96.69 63 THR B CA 1
ATOM 2988 C C . THR B 1 63 ? -7.133 -24.656 -5.512 1 96.69 63 THR B C 1
ATOM 2990 O O . THR B 1 63 ? -6.461 -25.578 -5.988 1 96.69 63 THR B O 1
ATOM 2993 N N . GLU B 1 64 ? -7.73 -23.734 -6.215 1 97.25 64 GLU B N 1
ATOM 2994 C CA . GLU B 1 64 ? -7.699 -23.812 -7.672 1 97.25 64 GLU B CA 1
ATOM 2995 C C . GLU B 1 64 ? -6.305 -23.5 -8.211 1 97.25 64 GLU B C 1
ATOM 2997 O O . GLU B 1 64 ? -5.895 -24.047 -9.227 1 97.25 64 GLU B O 1
ATOM 3002 N N . PHE B 1 65 ? -5.566 -22.609 -7.562 1 98.12 65 PHE B N 1
ATOM 3003 C CA . PHE B 1 65 ? -4.168 -22.406 -7.926 1 98.12 65 PHE B CA 1
ATOM 3004 C C . PHE B 1 65 ? -3.367 -23.688 -7.77 1 98.12 65 PHE B C 1
ATOM 3006 O O . PHE B 1 65 ? -2.594 -24.062 -8.656 1 98.12 65 PHE B O 1
ATOM 3013 N N . ALA B 1 66 ? -3.564 -24.328 -6.613 1 98.62 66 ALA B N 1
ATOM 3014 C CA . ALA B 1 66 ? -2.869 -25.594 -6.375 1 98.62 66 ALA B CA 1
ATOM 3015 C C . ALA B 1 66 ? -3.203 -26.625 -7.453 1 98.62 66 ALA B C 1
ATOM 3017 O O . ALA B 1 66 ? -2.311 -27.281 -7.996 1 98.62 66 ALA B O 1
ATOM 3018 N N . ARG B 1 67 ? -4.457 -26.75 -7.789 1 98.5 67 ARG B N 1
ATOM 3019 C CA . ARG B 1 67 ? -4.93 -27.688 -8.797 1 98.5 67 ARG B CA 1
ATOM 3020 C C . ARG B 1 67 ? -4.285 -27.406 -10.156 1 98.5 67 ARG B C 1
ATOM 3022 O O . ARG B 1 67 ? -3.77 -28.328 -10.805 1 98.5 67 ARG B O 1
ATOM 3029 N N . GLU B 1 68 ? -4.336 -26.125 -10.562 1 98.38 68 GLU B N 1
ATOM 3030 C CA . GLU B 1 68 ? -3.795 -25.75 -11.867 1 98.38 68 GLU B CA 1
ATOM 3031 C C . GLU B 1 68 ? -2.287 -25.984 -11.922 1 98.38 68 GLU B C 1
ATOM 3033 O O . GLU B 1 68 ? -1.757 -26.406 -12.953 1 98.38 68 GLU B O 1
ATOM 3038 N N . LEU B 1 69 ? -1.581 -25.734 -10.844 1 98.56 69 LEU B N 1
ATOM 3039 C CA . LEU B 1 69 ? -0.141 -25.969 -10.789 1 98.56 69 LEU B CA 1
ATOM 3040 C C . LEU B 1 69 ? 0.177 -27.453 -10.883 1 98.56 69 LEU B C 1
ATOM 3042 O O . LEU B 1 69 ? 1.157 -27.844 -11.523 1 98.56 69 LEU B O 1
ATOM 3046 N N . CYS B 1 70 ? -0.662 -28.328 -10.289 1 98 70 CYS B N 1
ATOM 3047 C CA . CYS B 1 70 ? -0.527 -29.781 -10.461 1 98 70 CYS B CA 1
ATOM 3048 C C . CYS B 1 70 ? -0.638 -30.172 -11.93 1 98 70 CYS B C 1
ATOM 3050 O O . CYS B 1 70 ? 0.119 -31.016 -12.406 1 98 70 CYS B O 1
ATOM 3052 N N . ARG B 1 71 ? -1.558 -29.516 -12.578 1 97.44 71 ARG B N 1
ATOM 3053 C CA . ARG B 1 71 ? -1.775 -29.812 -13.992 1 97.44 71 ARG B CA 1
ATOM 3054 C C . ARG B 1 71 ? -0.521 -29.531 -14.812 1 97.44 71 ARG B C 1
ATOM 3056 O O . ARG B 1 71 ? -0.242 -30.219 -15.789 1 97.44 71 ARG B O 1
ATOM 3063 N N . TYR B 1 72 ? 0.225 -28.5 -14.422 1 96.81 72 TYR B N 1
ATOM 3064 C CA . TYR B 1 72 ? 1.456 -28.141 -15.117 1 96.81 72 TYR B CA 1
ATOM 3065 C C . TYR B 1 72 ? 2.6 -29.062 -14.719 1 96.81 72 TYR B C 1
ATOM 3067 O O . TYR B 1 72 ? 3.672 -29.031 -15.328 1 96.81 72 TYR B O 1
ATOM 3075 N N . GLY B 1 73 ? 2.414 -29.875 -13.578 1 97.44 73 GLY B N 1
ATOM 3076 C CA . GLY B 1 73 ? 3.402 -30.875 -13.219 1 97.44 73 GLY B CA 1
ATOM 3077 C C . GLY B 1 73 ? 4.133 -30.562 -11.93 1 97.44 73 GLY B C 1
ATOM 3078 O O . GLY B 1 73 ? 5.035 -31.297 -11.523 1 97.44 73 GLY B O 1
ATOM 3079 N N . PHE B 1 74 ? 3.746 -29.531 -11.227 1 98.44 74 PHE B N 1
ATOM 3080 C CA . PHE B 1 74 ? 4.422 -29.156 -9.984 1 98.44 74 PHE B CA 1
ATOM 3081 C C . PHE B 1 74 ? 3.959 -30.047 -8.836 1 98.44 74 PHE B C 1
ATOM 3083 O O . PHE B 1 74 ? 2.797 -30.453 -8.781 1 98.44 74 PHE B O 1
ATOM 3090 N N . ASN B 1 75 ? 4.883 -30.375 -7.93 1 98.56 75 ASN B N 1
ATOM 3091 C CA . ASN B 1 75 ? 4.484 -30.781 -6.586 1 98.56 75 ASN B CA 1
ATOM 3092 C C . ASN B 1 75 ? 3.988 -29.594 -5.766 1 98.56 75 ASN B C 1
ATOM 3094 O O . ASN B 1 75 ? 4.312 -28.438 -6.074 1 98.56 75 ASN B O 1
ATOM 3098 N N . ILE B 1 76 ? 3.156 -29.875 -4.727 1 98.75 76 ILE B N 1
ATOM 3099 C CA . ILE B 1 76 ? 2.477 -28.734 -4.109 1 98.75 76 ILE B CA 1
ATOM 3100 C C . ILE B 1 76 ? 2.719 -28.75 -2.602 1 98.75 76 ILE B C 1
ATOM 3102 O O . ILE B 1 76 ? 2.631 -29.797 -1.96 1 98.75 76 ILE B O 1
ATOM 3106 N N . VAL B 1 77 ? 3.08 -27.594 -2.047 1 98.88 77 VAL B N 1
ATOM 3107 C CA . VAL B 1 77 ? 2.971 -27.328 -0.616 1 98.88 77 VAL B CA 1
ATOM 3108 C C . VAL B 1 77 ? 1.672 -26.578 -0.33 1 98.88 77 VAL B C 1
ATOM 3110 O O . VAL B 1 77 ? 1.486 -25.438 -0.79 1 98.88 77 VAL B O 1
ATOM 3113 N N . LEU B 1 78 ? 0.771 -27.219 0.389 1 98.69 78 LEU B N 1
ATOM 3114 C CA . LEU B 1 78 ? -0.51 -26.625 0.768 1 98.69 78 LEU B CA 1
ATOM 3115 C C . LEU B 1 78 ? -0.399 -25.891 2.102 1 98.69 78 LEU B C 1
ATOM 3117 O O . LEU B 1 78 ? 0.037 -26.469 3.098 1 98.69 78 LEU B O 1
ATOM 3121 N N . HIS B 1 79 ? -0.785 -24.656 2.119 1 98.38 79 HIS B N 1
ATOM 3122 C CA . HIS B 1 79 ? -0.73 -23.875 3.354 1 98.38 79 HIS B CA 1
ATOM 3123 C C . HIS B 1 79 ? -2.131 -23.578 3.879 1 98.38 79 HIS B C 1
ATOM 3125 O O . HIS B 1 79 ? -3.041 -23.281 3.102 1 98.38 79 HIS B O 1
ATOM 3131 N N . GLY B 1 80 ? -2.305 -23.578 5.152 1 95.94 80 GLY B N 1
ATOM 3132 C CA . GLY B 1 80 ? -3.502 -23.203 5.887 1 95.94 80 GLY B CA 1
ATOM 3133 C C . GLY B 1 80 ? -3.328 -23.281 7.391 1 95.94 80 GLY B C 1
ATOM 3134 O O . GLY B 1 80 ? -2.252 -23.625 7.879 1 95.94 80 GLY B O 1
ATOM 3135 N N . ARG B 1 81 ? -4.375 -22.969 8.078 1 94.25 81 ARG B N 1
ATOM 3136 C CA . ARG B 1 81 ? -4.285 -23 9.539 1 94.25 81 ARG B CA 1
ATOM 3137 C C . ARG B 1 81 ? -4.973 -24.234 10.109 1 94.25 81 ARG B C 1
ATOM 3139 O O . ARG B 1 81 ? -4.715 -24.609 11.25 1 94.25 81 ARG B O 1
ATOM 3146 N N . ASN B 1 82 ? -5.832 -24.891 9.328 1 95 82 ASN B N 1
ATOM 3147 C CA . ASN B 1 82 ? -6.613 -26.047 9.773 1 95 82 ASN B CA 1
ATOM 3148 C C . ASN B 1 82 ? -6.105 -27.344 9.156 1 95 82 ASN B C 1
ATOM 3150 O O . ASN B 1 82 ? -6.281 -27.578 7.957 1 95 82 ASN B O 1
ATOM 3154 N N . PRO B 1 83 ? -5.594 -28.172 9.953 1 96.69 83 PRO B N 1
ATOM 3155 C CA . PRO B 1 83 ? -5.008 -29.406 9.406 1 96.69 83 PRO B CA 1
ATOM 3156 C C . PRO B 1 83 ? -6.043 -30.297 8.734 1 96.69 83 PRO B C 1
ATOM 3158 O O . PRO B 1 83 ? -5.738 -30.953 7.727 1 96.69 83 PRO B O 1
ATOM 3161 N N . GLU B 1 84 ? -7.219 -30.344 9.25 1 97.25 84 GLU B N 1
ATOM 3162 C CA . GLU B 1 84 ? -8.258 -31.188 8.68 1 97.25 84 GLU B CA 1
ATOM 3163 C C . GLU B 1 84 ? -8.656 -30.703 7.285 1 97.25 84 GLU B C 1
ATOM 3165 O O . GLU B 1 84 ? -8.797 -31.516 6.359 1 97.25 84 GLU B O 1
ATOM 3170 N N . LYS B 1 85 ? -8.852 -29.422 7.137 1 96.31 85 LYS B N 1
ATOM 3171 C CA . LYS B 1 85 ? -9.195 -28.875 5.832 1 96.31 85 LYS B CA 1
ATOM 3172 C C . LYS B 1 85 ? -8.07 -29.094 4.824 1 96.31 85 LYS B C 1
ATOM 3174 O O . LYS B 1 85 ? -8.328 -29.422 3.664 1 96.31 85 LYS B O 1
ATOM 3179 N N . LEU B 1 86 ? -6.867 -29 5.277 1 97.75 86 LEU B N 1
ATOM 3180 C CA . LEU B 1 86 ? -5.711 -29.219 4.418 1 97.75 86 LEU B CA 1
ATOM 3181 C C . LEU B 1 86 ? -5.668 -30.672 3.936 1 97.75 86 LEU B C 1
ATOM 3183 O O . LEU B 1 86 ? -5.434 -30.922 2.752 1 97.75 86 LEU B O 1
ATOM 3187 N N . SER B 1 87 ? -5.906 -31.578 4.816 1 97.88 87 SER B N 1
ATOM 3188 C CA . SER B 1 87 ? -5.879 -33 4.473 1 97.88 87 SER B CA 1
ATOM 3189 C C . SER B 1 87 ? -6.969 -33.344 3.465 1 97.88 87 SER B C 1
ATOM 3191 O O . SER B 1 87 ? -6.754 -34.156 2.564 1 97.88 87 SER B O 1
ATOM 3193 N N . ASN B 1 88 ? -8.078 -32.719 3.654 1 97.81 88 ASN B N 1
ATOM 3194 C CA . ASN B 1 88 ? -9.18 -32.938 2.721 1 97.81 88 ASN B CA 1
ATOM 3195 C C . ASN B 1 88 ? -8.828 -32.438 1.317 1 97.81 88 ASN B C 1
ATOM 3197 O O . ASN B 1 88 ? -9.086 -33.156 0.332 1 97.81 88 ASN B O 1
ATOM 3201 N N . VAL B 1 89 ? -8.273 -31.281 1.237 1 98 89 VAL B N 1
ATOM 3202 C CA . VAL B 1 89 ? -7.879 -30.719 -0.049 1 98 89 VAL B CA 1
ATOM 3203 C C . VAL B 1 89 ? -6.777 -31.562 -0.671 1 98 89 VAL B C 1
ATOM 3205 O O . VAL B 1 89 ? -6.812 -31.859 -1.868 1 98 89 VAL B O 1
ATOM 3208 N N . GLU B 1 90 ? -5.844 -31.953 0.132 1 98.5 90 GLU B N 1
ATOM 3209 C CA . GLU B 1 90 ? -4.758 -32.812 -0.345 1 98.5 90 GLU B CA 1
ATOM 3210 C C . GLU B 1 90 ? -5.293 -34.125 -0.917 1 98.5 90 GLU B C 1
ATOM 3212 O O . GLU B 1 90 ? -4.863 -34.562 -1.986 1 98.5 90 GLU B O 1
ATOM 3217 N N . ALA B 1 91 ? -6.215 -34.719 -0.216 1 98.25 91 ALA B N 1
ATOM 3218 C CA . ALA B 1 91 ? -6.793 -36 -0.663 1 98.25 91 ALA B CA 1
ATOM 3219 C C . ALA B 1 91 ? -7.492 -35.844 -2.01 1 98.25 91 ALA B C 1
ATOM 3221 O O . ALA B 1 91 ? -7.352 -36.688 -2.895 1 98.25 91 ALA B O 1
ATOM 3222 N N . SER B 1 92 ? -8.211 -34.781 -2.092 1 97.94 92 SER B N 1
ATOM 3223 C CA . SER B 1 92 ? -8.914 -34.531 -3.338 1 97.94 92 SER B CA 1
ATOM 3224 C C . SER B 1 92 ? -7.941 -34.312 -4.496 1 97.94 92 SER B C 1
ATOM 3226 O O . SER B 1 92 ? -8.133 -34.875 -5.574 1 97.94 92 SER B O 1
ATOM 3228 N N . LEU B 1 93 ? -6.891 -33.594 -4.316 1 98.38 93 LEU B N 1
ATOM 3229 C CA . LEU B 1 93 ? -5.902 -33.312 -5.355 1 98.38 93 LEU B CA 1
ATOM 3230 C C . LEU B 1 93 ? -5.113 -34.594 -5.695 1 98.38 93 LEU B C 1
ATOM 3232 O O . LEU B 1 93 ? -4.777 -34.812 -6.859 1 98.38 93 LEU B O 1
ATOM 3236 N N . ARG B 1 94 ? -4.848 -35.406 -4.711 1 98.12 94 ARG B N 1
ATOM 3237 C CA . ARG B 1 94 ? -4.121 -36.656 -4.938 1 98.12 94 ARG B CA 1
ATOM 3238 C C . ARG B 1 94 ? -4.91 -37.594 -5.852 1 98.12 94 ARG B C 1
ATOM 3240 O O . ARG B 1 94 ? -4.324 -38.344 -6.648 1 98.12 94 ARG B O 1
ATOM 3247 N N . ARG B 1 95 ? -6.18 -37.562 -5.676 1 98.19 95 ARG B N 1
ATOM 3248 C CA . ARG B 1 95 ? -7.027 -38.375 -6.535 1 98.19 95 ARG B CA 1
ATOM 3249 C C . ARG B 1 95 ? -6.957 -37.906 -7.984 1 98.19 95 ARG B C 1
ATOM 3251 O O . ARG B 1 95 ? -6.945 -38.75 -8.906 1 98.19 95 ARG B O 1
ATOM 3258 N N . GLU B 1 96 ? -6.922 -36.656 -8.141 1 98 96 GLU B N 1
ATOM 3259 C CA . GLU B 1 96 ? -6.906 -36.062 -9.477 1 98 96 GLU B CA 1
ATOM 3260 C C . GLU B 1 96 ? -5.516 -36.125 -10.102 1 98 96 GLU B C 1
ATOM 3262 O O . GLU B 1 96 ? -5.383 -36.312 -11.312 1 98 96 GLU B O 1
ATOM 3267 N N . PHE B 1 97 ? -4.5 -36.031 -9.258 1 98.19 97 PHE B N 1
ATOM 3268 C CA . PHE B 1 97 ? -3.113 -36 -9.711 1 98.19 97 PHE B CA 1
ATOM 3269 C C . PHE B 1 97 ? -2.27 -37 -8.914 1 98.19 97 PHE B C 1
ATOM 3271 O O . PHE B 1 97 ? -1.439 -36.594 -8.094 1 98.19 97 PHE B O 1
ATOM 3278 N N . PRO B 1 98 ? -2.24 -38.219 -9.203 1 97.25 98 PRO B N 1
ATOM 3279 C CA . PRO B 1 98 ? -1.625 -39.281 -8.391 1 97.25 98 PRO B CA 1
ATOM 3280 C C . PRO B 1 98 ? -0.099 -39.219 -8.391 1 97.25 98 PRO B C 1
ATOM 3282 O O . PRO B 1 98 ? 0.546 -39.719 -7.473 1 97.25 98 PRO B O 1
ATOM 3285 N N . LEU B 1 99 ? 0.493 -38.625 -9.336 1 96 99 LEU B N 1
ATOM 3286 C CA . LEU B 1 99 ? 1.948 -38.562 -9.438 1 96 99 LEU B CA 1
ATOM 3287 C C . LEU B 1 99 ? 2.512 -37.375 -8.703 1 96 99 LEU B C 1
ATOM 3289 O O . LEU B 1 99 ? 3.717 -37.281 -8.453 1 96 99 LEU B O 1
ATOM 3293 N N . ALA B 1 100 ? 1.676 -36.406 -8.383 1 97.38 100 ALA B N 1
ATOM 3294 C CA . ALA B 1 100 ? 2.119 -35.219 -7.699 1 97.38 100 ALA B CA 1
ATOM 3295 C C . ALA B 1 100 ? 2.408 -35.5 -6.227 1 97.38 100 ALA B C 1
ATOM 3297 O O . ALA B 1 100 ? 1.7 -36.281 -5.586 1 97.38 100 ALA B O 1
ATOM 3298 N N . LYS B 1 101 ? 3.418 -34.906 -5.664 1 98.12 101 LYS B N 1
ATOM 3299 C CA . LYS B 1 101 ? 3.715 -34.969 -4.234 1 98.12 101 LYS B CA 1
ATOM 3300 C C . LYS B 1 101 ? 3.168 -33.75 -3.506 1 98.12 101 LYS B C 1
ATOM 3302 O O . LYS B 1 101 ? 3.1 -32.656 -4.078 1 98.12 101 LYS B O 1
ATOM 3307 N N . PHE B 1 102 ? 2.756 -33.969 -2.301 1 98.38 102 PHE B N 1
ATOM 3308 C CA . PHE B 1 102 ? 2.148 -32.906 -1.52 1 98.38 102 PHE B CA 1
ATOM 3309 C C . PHE B 1 102 ? 2.83 -32.75 -0.163 1 98.38 102 PHE B C 1
ATOM 3311 O O . PHE B 1 102 ? 3.295 -33.75 0.405 1 98.38 102 PHE B O 1
ATOM 3318 N N . ARG B 1 103 ? 2.955 -31.609 0.337 1 98.06 103 ARG B N 1
ATOM 3319 C CA . ARG B 1 103 ? 3.387 -31.25 1.683 1 98.06 103 ARG B CA 1
ATOM 3320 C C . ARG B 1 103 ? 2.459 -30.203 2.293 1 98.06 103 ARG B C 1
ATOM 3322 O O . ARG B 1 103 ? 1.894 -29.375 1.577 1 98.06 103 ARG B O 1
ATOM 3329 N N . GLN B 1 104 ? 2.273 -30.328 3.602 1 98.44 104 GLN B N 1
ATOM 3330 C CA . GLN B 1 104 ? 1.433 -29.359 4.293 1 98.44 104 GLN B CA 1
ATOM 3331 C C . GLN B 1 104 ? 2.277 -28.375 5.09 1 98.44 104 GLN B C 1
ATOM 3333 O O . GLN B 1 104 ? 3.217 -28.766 5.785 1 98.44 104 GLN B O 1
ATOM 3338 N N . PHE B 1 105 ? 2.027 -27.125 4.961 1 98.44 105 PHE B N 1
ATOM 3339 C CA . PHE B 1 105 ? 2.619 -26.062 5.754 1 98.44 105 PHE B CA 1
ATOM 3340 C C . PHE B 1 105 ? 1.566 -25.375 6.625 1 98.44 105 PHE B C 1
ATOM 3342 O O . PHE B 1 105 ? 0.771 -24.578 6.133 1 98.44 105 PHE B O 1
ATOM 3349 N N . ILE B 1 106 ? 1.562 -25.719 7.898 1 97.69 106 ILE B N 1
ATOM 3350 C CA . ILE B 1 106 ? 0.533 -25.234 8.812 1 97.69 106 ILE B CA 1
ATOM 3351 C C . ILE B 1 106 ? 1.034 -24 9.547 1 97.69 106 ILE B C 1
ATOM 3353 O O . ILE B 1 106 ? 1.988 -24.078 10.328 1 97.69 106 ILE B O 1
ATOM 3357 N N . PHE B 1 107 ? 0.387 -22.875 9.305 1 97.06 107 PHE B N 1
ATOM 3358 C CA . PHE B 1 107 ? 0.711 -21.609 9.945 1 97.06 107 PHE B CA 1
ATOM 3359 C C . PHE B 1 107 ? -0.476 -20.656 9.891 1 97.06 107 PHE B C 1
ATOM 3361 O O . PHE B 1 107 ? -1.091 -20.484 8.836 1 97.06 107 PHE B O 1
ATOM 3368 N N . ASP B 1 108 ? -0.845 -20.094 10.977 1 95.94 108 ASP B N 1
ATOM 3369 C CA . ASP B 1 108 ? -1.922 -19.109 11.016 1 95.94 108 ASP B CA 1
ATOM 3370 C C . ASP B 1 108 ? -1.423 -17.734 10.578 1 95.94 108 ASP B C 1
ATOM 3372 O O . ASP B 1 108 ? -0.739 -17.047 11.344 1 95.94 108 ASP B O 1
ATOM 3376 N N . ALA B 1 109 ? -1.865 -17.297 9.391 1 95.44 109 ALA B N 1
ATOM 3377 C CA . ALA B 1 109 ? -1.382 -16.062 8.773 1 95.44 109 ALA B CA 1
ATOM 3378 C C . ALA B 1 109 ? -1.808 -14.844 9.578 1 95.44 109 ALA B C 1
ATOM 3380 O O . ALA B 1 109 ? -1.274 -13.75 9.391 1 95.44 109 ALA B O 1
ATOM 3381 N N . SER B 1 110 ? -2.795 -14.961 10.461 1 93.25 110 SER B N 1
ATOM 3382 C CA . SER B 1 110 ? -3.297 -13.828 11.234 1 93.25 110 SER B CA 1
ATOM 3383 C C . SER B 1 110 ? -2.43 -13.57 12.461 1 93.25 110 SER B C 1
ATOM 3385 O O . SER B 1 110 ? -2.551 -12.523 13.109 1 93.25 110 SER B O 1
ATOM 3387 N N . GLN B 1 111 ? -1.521 -14.469 12.75 1 90.94 111 GLN B N 1
ATOM 3388 C CA . GLN B 1 111 ? -0.731 -14.406 13.977 1 90.94 111 GLN B CA 1
ATOM 3389 C C . GLN B 1 111 ? 0.622 -13.742 13.727 1 90.94 111 GLN B C 1
ATOM 3391 O O . GLN B 1 111 ? 1.04 -13.594 12.578 1 90.94 111 GLN B O 1
ATOM 3396 N N . PRO B 1 112 ? 1.292 -13.359 14.844 1 91.06 112 PRO B N 1
ATOM 3397 C CA . PRO B 1 112 ? 2.654 -12.844 14.68 1 91.06 112 PRO B CA 1
ATOM 3398 C C . PRO B 1 112 ? 3.576 -13.836 13.969 1 91.06 112 PRO B C 1
ATOM 3400 O O . PRO B 1 112 ? 3.371 -15.047 14.055 1 91.06 112 PRO B O 1
ATOM 3403 N N . THR B 1 113 ? 4.59 -13.32 13.312 1 95.25 113 THR B N 1
ATOM 3404 C CA . THR B 1 113 ? 5.391 -14.125 12.398 1 95.25 113 THR B CA 1
ATOM 3405 C C . THR B 1 113 ? 6.742 -14.469 13.023 1 95.25 113 THR B C 1
ATOM 3407 O O . THR B 1 113 ? 7.676 -14.859 12.32 1 95.25 113 THR B O 1
ATOM 3410 N N . HIS B 1 114 ? 6.879 -14.398 14.328 1 94.5 114 HIS B N 1
ATOM 3411 C CA . HIS B 1 114 ? 8.164 -14.617 14.984 1 94.5 114 HIS B CA 1
ATOM 3412 C C . HIS B 1 114 ? 8.648 -16.047 14.781 1 94.5 114 HIS B C 1
ATOM 3414 O O . HIS B 1 114 ? 9.852 -16.297 14.719 1 94.5 114 HIS B O 1
ATOM 3420 N N . SER B 1 115 ? 7.758 -17 14.633 1 96.12 115 SER B N 1
ATOM 3421 C CA . SER B 1 115 ? 8.125 -18.406 14.516 1 96.12 115 SER B CA 1
ATOM 3422 C C . SER B 1 115 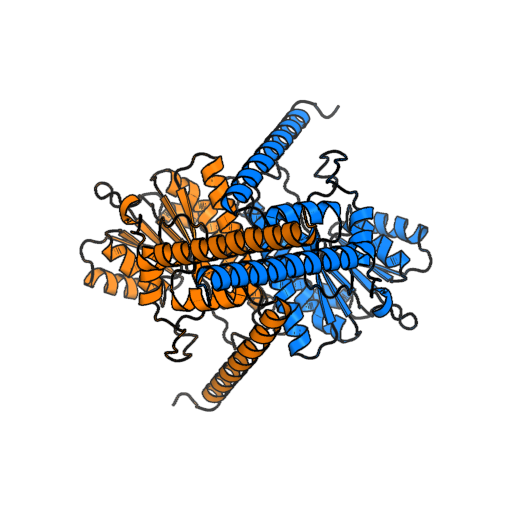? 8.141 -18.859 13.055 1 96.12 115 SER B C 1
ATOM 3424 O O . SER B 1 115 ? 8.328 -20.047 12.773 1 96.12 115 SER B O 1
ATOM 3426 N N . LEU B 1 116 ? 7.965 -17.953 12.18 1 97.06 116 LEU B N 1
ATOM 3427 C CA . LEU B 1 116 ? 7.77 -18.297 10.773 1 97.06 116 LEU B CA 1
ATOM 3428 C C . LEU B 1 116 ? 9.039 -18.891 10.172 1 97.06 116 LEU B C 1
ATOM 3430 O O . LEU B 1 116 ? 8.977 -19.891 9.445 1 97.06 116 LEU B O 1
ATOM 3434 N N . GLU B 1 117 ? 10.156 -18.312 10.453 1 96.88 117 GLU B N 1
ATOM 3435 C CA . GLU B 1 117 ? 11.422 -18.797 9.906 1 96.88 117 GLU B CA 1
ATOM 3436 C C . GLU B 1 117 ? 11.688 -20.25 10.328 1 96.88 117 GLU B C 1
ATOM 3438 O O . GLU B 1 117 ? 12.102 -21.062 9.508 1 96.88 117 GLU B O 1
ATOM 3443 N N . GLU B 1 118 ? 11.477 -20.5 11.547 1 97.12 118 GLU B N 1
ATOM 3444 C CA . GLU B 1 118 ? 11.648 -21.875 12.039 1 97.12 118 GLU B CA 1
ATOM 3445 C C . GLU B 1 118 ? 10.68 -22.828 11.367 1 97.12 118 GLU B C 1
ATOM 3447 O O . GLU B 1 118 ? 11.055 -23.953 11 1 97.12 118 GLU B O 1
ATOM 3452 N N . ALA B 1 119 ? 9.461 -22.438 11.242 1 97.62 119 ALA B N 1
ATOM 3453 C CA . ALA B 1 119 ? 8.445 -23.266 10.602 1 97.62 119 ALA B CA 1
ATOM 3454 C C . ALA B 1 119 ? 8.836 -23.594 9.164 1 97.62 119 ALA B C 1
ATOM 3456 O O . ALA B 1 119 ? 8.703 -24.734 8.719 1 97.62 119 ALA B O 1
ATOM 3457 N N . VAL B 1 120 ? 9.328 -22.609 8.453 1 97.94 120 VAL B N 1
ATOM 3458 C CA . VAL B 1 120 ? 9.742 -22.766 7.059 1 97.94 120 VAL B CA 1
ATOM 3459 C C . VAL B 1 120 ? 10.93 -23.734 6.98 1 97.94 120 VAL B C 1
ATOM 3461 O O . VAL B 1 120 ? 10.93 -24.656 6.168 1 97.94 120 VAL B O 1
ATOM 3464 N N . THR B 1 121 ? 11.883 -23.531 7.809 1 96.62 121 THR B N 1
ATOM 3465 C CA . THR B 1 121 ? 13.078 -24.375 7.809 1 96.62 121 THR B CA 1
ATOM 3466 C C . THR B 1 121 ? 12.711 -25.828 8.086 1 96.62 121 THR B C 1
ATOM 3468 O O . THR B 1 121 ? 13.195 -26.734 7.398 1 96.62 121 THR B O 1
ATOM 3471 N N . ARG B 1 122 ? 11.875 -26 8.984 1 97 122 ARG B N 1
ATOM 3472 C CA . ARG B 1 122 ? 11.477 -27.344 9.391 1 97 122 ARG B CA 1
ATOM 3473 C C . ARG B 1 122 ? 10.688 -28.047 8.281 1 97 122 ARG B C 1
ATOM 3475 O O . ARG B 1 122 ? 10.82 -29.25 8.086 1 97 122 ARG B O 1
ATOM 3482 N N . THR B 1 123 ? 9.953 -27.312 7.523 1 97.56 123 THR B N 1
ATOM 3483 C CA . THR B 1 123 ? 8.961 -27.922 6.645 1 97.56 123 THR B CA 1
ATOM 3484 C C . THR B 1 123 ? 9.43 -27.891 5.195 1 97.56 123 THR B C 1
ATOM 3486 O O . THR B 1 123 ? 9.094 -28.781 4.414 1 97.56 123 THR B O 1
ATOM 3489 N N . LEU B 1 124 ? 10.305 -26.906 4.793 1 97.94 124 LEU B N 1
ATOM 3490 C CA . LEU B 1 124 ? 10.453 -26.656 3.365 1 97.94 124 LEU B CA 1
ATOM 3491 C C . LEU B 1 124 ? 11.922 -26.719 2.951 1 97.94 124 LEU B C 1
ATOM 3493 O O . LEU B 1 124 ? 12.234 -26.719 1.758 1 97.94 124 LEU B O 1
ATOM 3497 N N . ASN B 1 125 ? 12.789 -26.859 3.863 1 96.19 125 ASN B N 1
ATOM 3498 C CA . ASN B 1 125 ? 14.211 -26.719 3.562 1 96.19 125 ASN B CA 1
ATOM 3499 C C . ASN B 1 125 ? 14.711 -27.859 2.684 1 96.19 125 ASN B C 1
ATOM 3501 O O . ASN B 1 125 ? 15.734 -27.719 2.002 1 96.19 125 ASN B O 1
ATOM 3505 N N . ASP B 1 126 ? 14.07 -28.984 2.623 1 96.38 126 ASP B N 1
ATOM 3506 C CA . ASP B 1 126 ? 14.578 -30.172 1.954 1 96.38 126 ASP B CA 1
ATOM 3507 C C . ASP B 1 126 ? 13.906 -30.375 0.596 1 96.38 126 ASP B C 1
ATOM 3509 O O . ASP B 1 126 ? 14.094 -31.406 -0.053 1 96.38 126 ASP B O 1
ATOM 3513 N N . ILE B 1 127 ? 13.125 -29.438 0.186 1 97.19 127 ILE B N 1
ATOM 3514 C CA . ILE B 1 127 ? 12.445 -29.609 -1.092 1 97.19 127 ILE B CA 1
ATOM 3515 C C . ILE B 1 127 ? 12.875 -28.516 -2.061 1 97.19 127 ILE B C 1
ATOM 3517 O O . ILE B 1 127 ? 13.242 -27.406 -1.638 1 97.19 127 ILE B O 1
ATOM 3521 N N . PRO B 1 128 ? 12.836 -28.781 -3.332 1 97.62 128 PRO B N 1
ATOM 3522 C CA . PRO B 1 128 ? 13.188 -27.797 -4.348 1 97.62 128 PRO B CA 1
ATOM 3523 C C . PRO B 1 128 ? 12.039 -26.844 -4.668 1 97.62 128 PRO B C 1
ATOM 3525 O O . PRO B 1 128 ? 11.383 -26.984 -5.703 1 97.62 128 PRO B O 1
ATOM 3528 N N . LEU B 1 129 ? 11.898 -25.844 -3.871 1 98.38 129 LEU B N 1
ATOM 3529 C CA . LEU B 1 129 ? 10.859 -24.844 -4.055 1 98.38 129 LEU B CA 1
ATOM 3530 C C . LEU B 1 129 ? 11.227 -23.875 -5.172 1 98.38 129 LEU B C 1
ATOM 3532 O O . LEU B 1 129 ? 12.297 -23.266 -5.141 1 98.38 129 LEU B O 1
ATOM 3536 N N . SER B 1 130 ? 10.297 -23.75 -6.188 1 98.44 130 SER B N 1
ATOM 3537 C CA . SER B 1 130 ? 10.609 -22.844 -7.293 1 98.44 130 SER B CA 1
ATOM 3538 C C . SER B 1 130 ? 9.484 -21.844 -7.531 1 98.44 130 SER B C 1
ATOM 3540 O O . SER B 1 130 ? 9.664 -20.859 -8.25 1 98.44 130 SER B O 1
ATOM 3542 N N . VAL B 1 131 ? 8.281 -22.062 -6.922 1 98.81 131 VAL B N 1
ATOM 3543 C CA . VAL B 1 131 ? 7.16 -21.156 -7.117 1 98.81 131 VAL B CA 1
ATOM 3544 C C . VAL B 1 131 ? 6.504 -20.844 -5.773 1 98.81 131 VAL B C 1
ATOM 3546 O O . VAL B 1 131 ? 6.285 -21.75 -4.961 1 98.81 131 VAL B O 1
ATOM 3549 N N . LEU B 1 132 ? 6.289 -19.641 -5.496 1 98.88 132 LEU B N 1
ATOM 3550 C CA . LEU B 1 132 ? 5.508 -19.156 -4.359 1 98.88 132 LEU B CA 1
ATOM 3551 C C . LEU B 1 132 ? 4.293 -18.359 -4.824 1 98.88 132 LEU B C 1
ATOM 3553 O O . LEU B 1 132 ? 4.438 -17.375 -5.551 1 98.88 132 LEU B O 1
ATOM 3557 N N . VAL B 1 133 ? 3.094 -18.844 -4.504 1 98.75 133 VAL B N 1
ATOM 3558 C CA . VAL B 1 133 ? 1.866 -18.078 -4.73 1 98.75 133 VAL B CA 1
ATOM 3559 C C . VAL B 1 133 ? 1.325 -17.578 -3.396 1 98.75 133 VAL B C 1
ATOM 3561 O O . VAL B 1 133 ? 0.729 -18.328 -2.627 1 98.75 133 VAL B O 1
ATOM 3564 N N . ASN B 1 134 ? 1.569 -16.328 -3.146 1 98.38 134 ASN B N 1
ATOM 3565 C CA . ASN B 1 134 ? 0.966 -15.656 -2 1 98.38 134 ASN B CA 1
ATOM 3566 C C . ASN B 1 134 ? -0.499 -15.312 -2.256 1 98.38 134 ASN B C 1
ATOM 3568 O O . ASN B 1 134 ? -0.809 -14.227 -2.758 1 98.38 134 ASN B O 1
ATOM 3572 N N . ASN B 1 135 ? -1.371 -16.188 -1.802 1 96.19 135 ASN B N 1
ATOM 3573 C CA . ASN B 1 135 ? -2.791 -16.078 -2.121 1 96.19 135 ASN B CA 1
ATOM 3574 C C . ASN B 1 135 ? -3.619 -15.758 -0.879 1 96.19 135 ASN B C 1
ATOM 3576 O O . ASN B 1 135 ? -4.723 -15.219 -0.984 1 96.19 135 ASN B O 1
ATOM 3580 N N . VAL B 1 136 ? -3.047 -16.156 0.277 1 92.38 136 VAL B N 1
ATOM 3581 C CA . VAL B 1 136 ? -3.84 -16.016 1.493 1 92.38 136 VAL B CA 1
ATOM 3582 C C . VAL B 1 136 ? -4.211 -14.547 1.696 1 92.38 136 VAL B C 1
ATOM 3584 O O . VAL B 1 136 ? -3.393 -13.648 1.467 1 92.38 136 VAL B O 1
ATOM 3587 N N . GLY B 1 137 ? -5.391 -14.25 1.91 1 87.31 137 GLY B N 1
ATOM 3588 C CA . GLY B 1 137 ? -5.891 -12.898 2.148 1 87.31 137 GLY B CA 1
ATOM 3589 C C . GLY B 1 137 ? -7.363 -12.867 2.512 1 87.31 137 GLY B C 1
ATOM 3590 O O . GLY B 1 137 ? -7.938 -13.891 2.896 1 87.31 137 GLY B O 1
ATOM 3591 N N . GLY B 1 138 ? -7.914 -11.703 2.389 1 76.44 138 GLY B N 1
ATOM 3592 C CA . GLY B 1 138 ? -9.328 -11.516 2.68 1 76.44 138 GLY B CA 1
ATOM 3593 C C . GLY B 1 138 ? -9.57 -10.758 3.971 1 76.44 138 GLY B C 1
ATOM 3594 O O . GLY B 1 138 ? -8.648 -10.172 4.539 1 76.44 138 GLY B O 1
ATOM 3595 N N . THR B 1 139 ? -10.82 -10.602 4.203 1 62.41 139 THR B N 1
ATOM 3596 C CA . THR B 1 139 ? -11.203 -9.773 5.34 1 62.41 139 THR B CA 1
ATOM 3597 C C . THR B 1 139 ? -11.031 -10.531 6.652 1 62.41 139 THR B C 1
ATOM 3599 O O . THR B 1 139 ? -11.508 -10.094 7.699 1 62.41 139 THR B O 1
ATOM 3602 N N . GLY B 1 140 ? -9.906 -11.516 6.711 1 51.88 140 GLY B N 1
ATOM 3603 C CA . GLY B 1 140 ? -9.281 -12.086 7.895 1 51.88 140 GLY B CA 1
ATOM 3604 C C . GLY B 1 140 ? -10.258 -12.844 8.773 1 51.88 140 GLY B C 1
ATOM 3605 O O . GLY B 1 140 ? -10.164 -12.797 10 1 51.88 140 GLY B O 1
ATOM 3606 N N . GLY B 1 141 ? -11.242 -13.477 8.125 1 49.88 141 GLY B N 1
ATOM 3607 C CA . GLY B 1 141 ? -12.141 -14.172 9.031 1 49.88 141 GLY B CA 1
ATOM 3608 C C . GLY B 1 141 ? -13.156 -13.242 9.68 1 49.88 141 GLY B C 1
ATOM 3609 O O . GLY B 1 141 ? -13.641 -13.516 10.781 1 49.88 141 GLY B O 1
ATOM 3610 N N . GLN B 1 142 ? -13.266 -12.023 9.141 1 51.28 142 GLN B N 1
ATOM 3611 C CA . GLN B 1 142 ? -14.188 -11.055 9.727 1 51.28 142 GLN B CA 1
ATOM 3612 C C . GLN B 1 142 ? -15.586 -11.656 9.883 1 51.28 142 GLN B C 1
ATOM 3614 O O . GLN B 1 142 ? -16.078 -12.328 8.984 1 51.28 142 GLN B O 1
ATOM 3619 N N . ILE B 1 143 ? -15.984 -11.867 11.094 1 47.56 143 ILE B N 1
ATOM 3620 C CA . ILE B 1 143 ? -17.25 -12.398 11.562 1 47.56 143 ILE B CA 1
ATOM 3621 C C . ILE B 1 143 ? -18.406 -11.508 11.086 1 47.56 143 ILE B C 1
ATOM 3623 O O . ILE B 1 143 ? -19.562 -11.93 11.055 1 47.56 143 ILE B O 1
ATOM 3627 N N . ARG B 1 144 ? -18.094 -10.25 11.023 1 56 144 ARG B N 1
ATOM 3628 C CA . ARG B 1 144 ? -19.125 -9.312 10.641 1 56 144 ARG B CA 1
ATOM 3629 C C . ARG B 1 144 ? -18.984 -8.898 9.18 1 56 144 ARG B C 1
ATOM 3631 O O . ARG B 1 144 ? -18.062 -9.352 8.484 1 56 144 ARG B O 1
ATOM 3638 N N . SER B 1 145 ? -19.922 -8.102 8.734 1 61.91 145 SER B N 1
ATOM 3639 C CA . SER B 1 145 ? -19.906 -7.559 7.379 1 61.91 145 SER B CA 1
ATOM 3640 C C . SER B 1 145 ? -18.5 -7.086 6.988 1 61.91 145 SER B C 1
ATOM 3642 O O . SER B 1 145 ? -17.797 -6.488 7.805 1 61.91 145 SER B O 1
ATOM 3644 N N . GLN B 1 146 ? -18.156 -7.461 5.812 1 72 146 GLN B N 1
ATOM 3645 C CA . GLN B 1 146 ? -16.844 -7.105 5.285 1 72 146 GLN B CA 1
ATOM 3646 C C . GLN B 1 146 ? -16.703 -5.598 5.098 1 72 146 GLN B C 1
ATOM 3648 O O . GLN B 1 146 ? -15.602 -5.051 5.148 1 72 146 GLN B O 1
ATOM 3653 N N . TYR B 1 147 ? -17.891 -4.98 4.941 1 83.56 147 TYR B N 1
ATOM 3654 C CA . TYR B 1 147 ? -17.891 -3.535 4.734 1 83.56 147 TYR B CA 1
ATOM 3655 C C . TYR B 1 147 ? -18.125 -2.797 6.043 1 83.56 147 TYR B C 1
ATOM 3657 O O . TYR B 1 147 ? -19.266 -2.713 6.508 1 83.56 147 TYR B O 1
ATOM 3665 N N . THR B 1 148 ? -17.156 -2.285 6.641 1 89.38 148 THR B N 1
ATOM 3666 C CA . THR B 1 148 ? -17.188 -1.62 7.941 1 89.38 148 THR B CA 1
ATOM 3667 C C . THR B 1 148 ? -16.422 -0.307 7.895 1 89.38 148 THR B C 1
ATOM 3669 O O . THR B 1 148 ? -15.359 -0.228 7.273 1 89.38 148 THR B O 1
ATOM 3672 N N . THR B 1 149 ? -17.062 0.713 8.492 1 93.31 149 THR B N 1
ATOM 3673 C CA . THR B 1 149 ? -16.328 1.969 8.609 1 93.31 149 THR B CA 1
ATOM 3674 C C . THR B 1 149 ? -15.031 1.768 9.391 1 93.31 149 THR B C 1
ATOM 3676 O O . THR B 1 149 ? -14.922 0.841 10.195 1 93.31 149 THR B O 1
ATOM 3679 N N . LEU B 1 150 ? -14.008 2.592 9.172 1 95.62 150 LEU B N 1
ATOM 3680 C CA . LEU B 1 150 ? -12.742 2.475 9.883 1 95.62 150 LEU B CA 1
ATOM 3681 C C . LEU B 1 150 ? -12.953 2.547 11.391 1 95.62 150 LEU B C 1
ATOM 3683 O O . LEU B 1 150 ? -12.391 1.741 12.141 1 95.62 150 LEU B O 1
ATOM 3687 N N . LYS B 1 151 ? -13.797 3.492 11.852 1 94.94 151 LYS B N 1
ATOM 3688 C CA . LYS B 1 151 ? -14.023 3.68 13.281 1 94.94 151 LYS B CA 1
ATOM 3689 C C . LYS B 1 151 ? -14.773 2.49 13.883 1 94.94 151 LYS B C 1
ATOM 3691 O O . LYS B 1 151 ? -14.773 2.305 15.102 1 94.94 151 LYS B O 1
ATOM 3696 N N . GLY B 1 152 ? -15.375 1.719 13.055 1 92.94 152 GLY B N 1
ATOM 3697 C CA . GLY B 1 152 ? -16.156 0.581 13.523 1 92.94 152 GLY B CA 1
ATOM 3698 C C . GLY B 1 152 ? -15.305 -0.645 13.805 1 92.94 152 GLY B C 1
ATOM 3699 O O . GLY B 1 152 ? -15.758 -1.587 14.453 1 92.94 152 GLY B O 1
ATOM 3700 N N . HIS B 1 153 ? -14.078 -0.655 13.375 1 93.38 153 HIS B N 1
ATOM 3701 C CA . HIS B 1 153 ? -13.172 -1.771 13.625 1 93.38 153 HIS B CA 1
ATOM 3702 C C . HIS B 1 153 ? -12.641 -1.744 15.055 1 93.38 153 HIS B C 1
ATOM 3704 O O . HIS B 1 153 ? -12.438 -0.67 15.625 1 93.38 153 HIS B O 1
ATOM 3710 N N . THR B 1 154 ? -12.484 -2.953 15.625 1 93.19 154 THR B N 1
ATOM 3711 C CA . THR B 1 154 ? -11.648 -3.062 16.812 1 93.19 154 THR B CA 1
ATOM 3712 C C . THR B 1 154 ? -10.172 -3.113 16.438 1 93.19 154 THR B C 1
ATOM 3714 O O . THR B 1 154 ? -9.828 -3.305 15.266 1 93.19 154 THR B O 1
ATOM 3717 N N . ASN B 1 155 ? -9.328 -2.891 17.469 1 94.94 155 ASN B N 1
ATOM 3718 C CA . ASN B 1 155 ? -7.895 -3.018 17.234 1 94.94 155 ASN B CA 1
ATOM 3719 C C . ASN B 1 155 ? -7.539 -4.375 16.641 1 94.94 155 ASN B C 1
ATOM 3721 O O . ASN B 1 155 ? -6.805 -4.449 15.648 1 94.94 155 ASN B O 1
ATOM 3725 N N . ASP B 1 156 ? -8.117 -5.367 17.172 1 93.25 156 ASP B N 1
ATOM 3726 C CA . ASP B 1 156 ? -7.805 -6.73 16.75 1 93.25 156 ASP B CA 1
ATOM 3727 C C . ASP B 1 156 ? -8.289 -7 15.328 1 93.25 156 ASP B C 1
ATOM 3729 O O . ASP B 1 156 ? -7.617 -7.688 14.555 1 93.25 156 ASP B O 1
ATOM 3733 N N . GLU B 1 157 ? -9.422 -6.5 14.984 1 91.75 157 GLU B N 1
ATOM 3734 C CA . GLU B 1 157 ? -9.961 -6.707 13.648 1 91.75 157 GLU B CA 1
ATOM 3735 C C . GLU B 1 157 ? -9.078 -6.059 12.586 1 91.75 157 GLU B C 1
ATOM 3737 O O . GLU B 1 157 ? -8.75 -6.688 11.578 1 91.75 157 GLU B O 1
ATOM 3742 N N . ALA B 1 158 ? -8.727 -4.801 12.812 1 94.25 158 ALA B N 1
ATOM 3743 C CA . ALA B 1 158 ? -7.848 -4.109 11.867 1 94.25 158 ALA B CA 1
ATOM 3744 C C . ALA B 1 158 ? -6.496 -4.812 11.766 1 94.25 158 ALA B C 1
ATOM 3746 O O . ALA B 1 158 ? -5.961 -4.98 10.664 1 94.25 158 ALA B O 1
ATOM 3747 N N . ASP B 1 159 ? -5.988 -5.266 12.883 1 94.12 159 ASP B N 1
ATOM 3748 C CA . ASP B 1 159 ? -4.703 -5.953 12.898 1 94.12 159 ASP B CA 1
ATOM 3749 C C . ASP B 1 159 ? -4.777 -7.277 12.133 1 94.12 159 ASP B C 1
ATOM 3751 O O . ASP B 1 159 ? -3.822 -7.66 11.461 1 94.12 159 ASP B O 1
ATOM 3755 N N . ARG B 1 160 ? -5.816 -7.93 12.32 1 93.12 160 ARG B N 1
ATOM 3756 C CA . ARG B 1 160 ? -5.992 -9.203 11.633 1 93.12 160 ARG B CA 1
ATOM 3757 C C . ARG B 1 160 ? -5.961 -9.016 10.117 1 93.12 160 ARG B C 1
ATOM 3759 O O . ARG B 1 160 ? -5.344 -9.805 9.406 1 93.12 160 ARG B O 1
ATOM 3766 N N . ILE B 1 161 ? -6.629 -7.996 9.602 1 93.69 161 ILE B N 1
ATOM 3767 C CA . ILE B 1 161 ? -6.637 -7.695 8.18 1 93.69 161 ILE B CA 1
ATOM 3768 C C . ILE B 1 161 ? -5.211 -7.41 7.703 1 93.69 161 ILE B C 1
ATOM 3770 O O . ILE B 1 161 ? -4.777 -7.938 6.676 1 93.69 161 ILE B O 1
ATOM 3774 N N . ILE B 1 162 ? -4.48 -6.652 8.492 1 95.5 162 ILE B N 1
ATOM 3775 C CA . ILE B 1 162 ? -3.109 -6.281 8.164 1 95.5 162 ILE B CA 1
ATOM 3776 C C . ILE B 1 162 ? -2.219 -7.523 8.18 1 95.5 162 ILE B C 1
ATOM 3778 O O . ILE B 1 162 ? -1.414 -7.73 7.27 1 95.5 162 ILE B O 1
ATOM 3782 N N . ASN B 1 163 ? -2.396 -8.344 9.148 1 95.31 163 ASN B N 1
ATOM 3783 C CA . ASN B 1 163 ? -1.548 -9.523 9.312 1 95.31 163 ASN B CA 1
ATOM 3784 C C . ASN B 1 163 ? -1.779 -10.539 8.188 1 95.31 163 ASN B C 1
ATOM 3786 O O . ASN B 1 163 ? -0.832 -10.969 7.531 1 95.31 163 ASN B O 1
ATOM 3790 N N . VAL B 1 164 ? -2.979 -10.836 7.906 1 94.88 164 VAL B N 1
ATOM 3791 C CA . VAL B 1 164 ? -3.32 -11.914 6.984 1 94.88 164 VAL B CA 1
ATOM 3792 C C . VAL B 1 164 ? -2.98 -11.5 5.555 1 94.88 164 VAL B C 1
ATOM 3794 O O . VAL B 1 164 ? -2.488 -12.305 4.766 1 94.88 164 VAL B O 1
ATOM 3797 N N . ASN B 1 165 ? -3.186 -10.234 5.246 1 94.62 165 ASN B N 1
ATOM 3798 C CA . ASN B 1 165 ? -3.1 -9.812 3.852 1 94.62 165 ASN B CA 1
ATOM 3799 C C . ASN B 1 165 ? -1.691 -9.352 3.488 1 94.62 165 ASN B C 1
ATOM 3801 O O . ASN B 1 165 ? -1.288 -9.43 2.326 1 94.62 165 ASN B O 1
ATOM 3805 N N . MET B 1 166 ? -0.968 -8.891 4.449 1 94.94 166 MET B N 1
ATOM 3806 C CA . MET B 1 166 ? 0.258 -8.25 3.986 1 94.94 166 MET B CA 1
ATOM 3807 C C . MET B 1 166 ? 1.449 -8.664 4.84 1 94.94 166 MET B C 1
ATOM 3809 O O . MET B 1 166 ? 2.514 -8.992 4.312 1 94.94 166 MET B O 1
ATOM 3813 N N . ARG B 1 167 ? 1.312 -8.586 6.234 1 96.62 167 ARG B N 1
ATOM 3814 C CA . ARG B 1 167 ? 2.457 -8.898 7.086 1 96.62 167 ARG B CA 1
ATOM 3815 C C . ARG B 1 167 ? 2.947 -10.32 6.836 1 96.62 167 ARG B C 1
ATOM 3817 O O . ARG B 1 167 ? 4.145 -10.547 6.645 1 96.62 167 ARG B O 1
ATOM 3824 N N . PHE B 1 168 ? 2.08 -11.289 6.875 1 97.44 168 PHE B N 1
ATOM 3825 C CA . PHE B 1 168 ? 2.432 -12.688 6.652 1 97.44 168 PHE B CA 1
ATOM 3826 C C . PHE B 1 168 ? 3.115 -12.867 5.305 1 97.44 168 PHE B C 1
ATOM 3828 O O . PHE B 1 168 ? 4.184 -13.477 5.219 1 97.44 168 PHE B O 1
ATOM 3835 N N . MET B 1 169 ? 2.537 -12.328 4.246 1 97.88 169 MET B N 1
ATOM 3836 C CA . MET B 1 169 ? 3.107 -12.414 2.904 1 97.88 169 MET B CA 1
ATOM 3837 C C . MET B 1 169 ? 4.523 -11.852 2.875 1 97.88 169 MET B C 1
ATOM 3839 O O . MET B 1 169 ? 5.426 -12.445 2.287 1 97.88 169 MET B O 1
ATOM 3843 N N . THR B 1 170 ? 4.703 -10.672 3.486 1 98.44 170 THR B N 1
ATOM 3844 C CA . THR B 1 170 ? 6 -10 3.516 1 98.44 170 THR B CA 1
ATOM 3845 C C . THR B 1 170 ? 7.051 -10.883 4.18 1 98.44 170 THR B C 1
ATOM 3847 O O . THR B 1 170 ? 8.117 -11.133 3.605 1 98.44 170 THR B O 1
ATOM 3850 N N . GLN B 1 171 ? 6.727 -11.352 5.352 1 98.56 171 GLN B N 1
ATOM 3851 C CA . GLN B 1 171 ? 7.676 -12.125 6.145 1 98.56 171 GLN B CA 1
ATOM 3852 C C . GLN B 1 171 ? 7.93 -13.492 5.516 1 98.56 171 GLN B C 1
ATOM 3854 O O . GLN B 1 171 ? 9.062 -13.977 5.512 1 98.56 171 GLN B O 1
ATOM 3859 N N . LEU B 1 172 ? 6.895 -14.117 4.996 1 98.62 172 LEU B N 1
ATOM 3860 C CA . LEU B 1 172 ? 7.066 -15.414 4.336 1 98.62 172 LEU B CA 1
ATOM 3861 C C . LEU B 1 172 ? 7.988 -15.289 3.129 1 98.62 172 LEU B C 1
ATOM 3863 O O . LEU B 1 172 ? 8.891 -16.109 2.945 1 98.62 172 LEU B O 1
ATOM 3867 N N . THR B 1 173 ? 7.715 -14.266 2.275 1 98.75 173 THR B N 1
ATOM 3868 C CA . THR B 1 173 ? 8.555 -14.039 1.104 1 98.75 173 THR B CA 1
ATOM 3869 C C . THR B 1 173 ? 10.008 -13.812 1.516 1 98.75 173 THR B C 1
ATOM 3871 O O . THR B 1 173 ? 10.922 -14.398 0.925 1 98.75 173 THR B O 1
ATOM 3874 N N . ARG B 1 174 ? 10.18 -13 2.551 1 98.19 174 ARG B N 1
ATOM 3875 C CA . ARG B 1 174 ? 11.516 -12.719 3.072 1 98.19 174 ARG B CA 1
ATOM 3876 C C . ARG B 1 174 ? 12.242 -14.016 3.436 1 98.19 174 ARG B C 1
ATOM 3878 O O . ARG B 1 174 ? 13.383 -14.227 3.02 1 98.19 174 ARG B O 1
ATOM 3885 N N . VAL B 1 175 ? 11.602 -14.883 4.176 1 98.19 175 VAL B N 1
ATOM 3886 C CA . VAL B 1 175 ? 12.211 -16.094 4.723 1 98.19 175 VAL B CA 1
ATOM 3887 C C . VAL B 1 175 ? 12.43 -17.109 3.605 1 98.19 175 VAL B C 1
ATOM 3889 O O . VAL B 1 175 ? 13.367 -17.922 3.662 1 98.19 175 VAL B O 1
ATOM 3892 N N . LEU B 1 176 ? 11.648 -17.094 2.531 1 98.56 176 LEU B N 1
ATOM 3893 C CA . LEU B 1 176 ? 11.688 -18.109 1.486 1 98.56 176 LEU B CA 1
ATOM 3894 C C . LEU B 1 176 ? 12.688 -17.734 0.397 1 98.56 176 LEU B C 1
ATOM 3896 O O . LEU B 1 176 ? 13.062 -18.578 -0.426 1 98.56 176 LEU B O 1
ATOM 3900 N N . LEU B 1 177 ? 13.102 -16.453 0.338 1 98.44 177 LEU B N 1
ATOM 3901 C CA . LEU B 1 177 ? 13.953 -15.977 -0.747 1 98.44 177 LEU B CA 1
ATOM 3902 C C . LEU B 1 177 ? 15.227 -16.812 -0.842 1 98.44 177 LEU B C 1
ATOM 3904 O O . LEU B 1 177 ? 15.594 -17.281 -1.926 1 98.44 177 LEU B O 1
ATOM 3908 N N . PRO B 1 178 ? 15.914 -17.125 0.313 1 97.31 178 PRO B N 1
ATOM 3909 C CA . PRO B 1 178 ? 17.125 -17.969 0.21 1 97.31 178 PRO B CA 1
ATOM 3910 C C . PRO B 1 178 ? 16.828 -19.344 -0.352 1 97.31 178 PRO B C 1
ATOM 3912 O O . PRO B 1 178 ? 17.641 -19.906 -1.09 1 97.31 178 PRO B O 1
ATOM 3915 N N . LEU B 1 179 ? 15.695 -19.906 -0.016 1 97.31 179 LEU B N 1
ATOM 3916 C CA . LEU B 1 179 ? 15.305 -21.219 -0.529 1 97.31 179 LEU B CA 1
ATOM 3917 C C . LEU B 1 179 ? 15.016 -21.141 -2.023 1 97.31 179 LEU B C 1
ATOM 3919 O O . LEU B 1 179 ? 15.43 -22.031 -2.783 1 97.31 179 LEU B O 1
ATOM 3923 N N . LEU B 1 180 ? 14.328 -20.094 -2.471 1 98.25 180 LEU B N 1
ATOM 3924 C CA . LEU B 1 180 ? 14.008 -19.906 -3.879 1 98.25 180 LEU B CA 1
ATOM 3925 C C . LEU B 1 180 ? 15.266 -19.688 -4.703 1 98.25 180 LEU B C 1
ATOM 3927 O O . LEU B 1 180 ? 15.352 -20.125 -5.855 1 98.25 180 LEU B O 1
ATOM 3931 N N . GLU B 1 181 ? 16.234 -19.062 -4.121 1 97.31 181 GLU B N 1
ATOM 3932 C CA . GLU B 1 181 ? 17.5 -18.781 -4.797 1 97.31 181 GLU B CA 1
ATOM 3933 C C . GLU B 1 181 ? 18.266 -20.062 -5.078 1 97.31 181 GLU B C 1
ATOM 3935 O O . GLU B 1 181 ? 19.078 -20.109 -6.004 1 97.31 181 GLU B O 1
ATOM 3940 N N . ARG B 1 182 ? 18.031 -21.109 -4.32 1 95.69 182 ARG B N 1
ATOM 3941 C CA . ARG B 1 182 ? 18.719 -22.391 -4.488 1 95.69 182 ARG B CA 1
ATOM 3942 C C . ARG B 1 182 ? 18.188 -23.141 -5.703 1 95.69 182 ARG B C 1
ATOM 3944 O O . ARG B 1 182 ? 18.875 -24.031 -6.227 1 95.69 182 ARG B O 1
ATOM 3951 N N . HIS B 1 183 ? 17.031 -22.812 -6.121 1 95.25 183 HIS B N 1
ATOM 3952 C CA . HIS B 1 183 ? 16.375 -23.516 -7.223 1 95.25 183 HIS B CA 1
ATOM 3953 C C . HIS B 1 183 ? 15.836 -22.531 -8.258 1 95.25 183 HIS B C 1
ATOM 3955 O O . HIS B 1 183 ? 14.625 -22.328 -8.344 1 95.25 183 HIS B O 1
ATOM 3961 N N . THR B 1 184 ? 16.703 -22.016 -9.031 1 95.94 184 THR B N 1
ATOM 3962 C CA . THR B 1 184 ? 16.344 -21 -10.016 1 95.94 184 THR B CA 1
ATOM 3963 C C . THR B 1 184 ? 16.266 -21.609 -11.414 1 95.94 184 THR B C 1
ATOM 3965 O O . THR B 1 184 ? 16.922 -22.609 -11.703 1 95.94 184 THR B O 1
ATOM 3968 N N . PRO B 1 185 ? 15.445 -21.094 -12.297 1 97.56 185 PRO B N 1
ATOM 3969 C CA . PRO B 1 185 ? 14.625 -19.891 -12.102 1 97.56 185 PRO B CA 1
ATOM 3970 C C . PRO B 1 185 ? 13.445 -20.125 -11.164 1 97.56 185 PRO B C 1
ATOM 3972 O O . PRO B 1 185 ? 12.906 -21.234 -11.109 1 97.56 185 PRO B O 1
ATOM 3975 N N . ALA B 1 186 ? 13.086 -19.078 -10.406 1 98.5 186 ALA B N 1
ATOM 3976 C CA . ALA B 1 186 ? 11.961 -19.156 -9.469 1 98.5 186 ALA B CA 1
ATOM 3977 C C . ALA B 1 186 ? 10.953 -18.047 -9.727 1 98.5 186 ALA B C 1
ATOM 3979 O O . ALA B 1 186 ? 11.242 -17.094 -10.461 1 98.5 186 ALA B O 1
ATOM 3980 N N . LEU B 1 187 ? 9.711 -18.25 -9.195 1 98.62 187 LEU B N 1
ATOM 3981 C CA . LEU B 1 187 ? 8.594 -17.344 -9.445 1 98.62 187 LEU B CA 1
ATOM 3982 C C . LEU B 1 187 ? 7.824 -17.062 -8.164 1 98.62 187 LEU B C 1
ATOM 3984 O O . LEU B 1 187 ? 7.547 -17.969 -7.383 1 98.62 187 LEU B O 1
ATOM 3988 N N . ILE B 1 188 ? 7.625 -15.812 -7.934 1 98.81 188 ILE B N 1
ATOM 3989 C CA . ILE B 1 188 ? 6.734 -15.383 -6.863 1 98.81 188 ILE B CA 1
ATOM 3990 C C . ILE B 1 188 ? 5.516 -14.68 -7.457 1 98.81 188 ILE B C 1
ATOM 3992 O O . ILE B 1 188 ? 5.652 -13.742 -8.25 1 98.81 188 ILE B O 1
ATOM 3996 N N . ILE B 1 189 ? 4.324 -15.141 -7.137 1 98.69 189 ILE B N 1
ATOM 3997 C CA . ILE B 1 189 ? 3.066 -14.516 -7.531 1 98.69 189 ILE B CA 1
ATOM 3998 C C . ILE B 1 189 ? 2.354 -13.969 -6.297 1 98.69 189 ILE B C 1
ATOM 4000 O O . ILE B 1 189 ? 2.051 -14.719 -5.363 1 98.69 189 ILE B O 1
ATOM 4004 N N . ASN B 1 190 ? 2.139 -12.711 -6.211 1 98.38 190 ASN B N 1
ATOM 4005 C CA . ASN B 1 190 ? 1.356 -12.062 -5.172 1 98.38 190 ASN B CA 1
ATOM 4006 C C . ASN B 1 190 ? -0.038 -11.688 -5.668 1 98.38 190 ASN B C 1
ATOM 4008 O O . ASN B 1 190 ? -0.181 -11.07 -6.723 1 98.38 190 ASN B O 1
ATOM 4012 N N . ILE B 1 191 ? -1.042 -12.008 -4.957 1 96.44 191 ILE B N 1
ATOM 4013 C CA . ILE B 1 191 ? -2.408 -11.703 -5.367 1 96.44 191 ILE B CA 1
ATOM 4014 C C . ILE B 1 191 ? -2.814 -10.336 -4.824 1 96.44 191 ILE B C 1
ATOM 4016 O O . ILE B 1 191 ? -2.857 -10.125 -3.609 1 96.44 191 ILE B O 1
ATOM 4020 N N . SER B 1 192 ? -3.031 -9.43 -5.684 1 95 192 SER B N 1
ATOM 4021 C CA . SER B 1 192 ? -3.514 -8.094 -5.348 1 95 192 SER B CA 1
ATOM 4022 C C . SER B 1 192 ? -4.938 -7.879 -5.855 1 95 192 SER B C 1
ATOM 4024 O O . SER B 1 192 ? -5.668 -8.836 -6.102 1 95 192 SER B O 1
ATOM 4026 N N . SER B 1 193 ? -5.387 -6.582 -5.848 1 90.88 193 SER B N 1
ATOM 4027 C CA . SER B 1 193 ? -6.773 -6.277 -6.184 1 90.88 193 SER B CA 1
ATOM 4028 C C . SER B 1 193 ? -6.898 -4.891 -6.809 1 90.88 193 SER B C 1
ATOM 4030 O O . SER B 1 193 ? -6.055 -4.02 -6.574 1 90.88 193 SER B O 1
ATOM 4032 N N . VAL B 1 194 ? -7.98 -4.746 -7.516 1 88.81 194 VAL B N 1
ATOM 4033 C CA . VAL B 1 194 ? -8.312 -3.438 -8.07 1 88.81 194 VAL B CA 1
ATOM 4034 C C . VAL B 1 194 ? -8.648 -2.469 -6.934 1 88.81 194 VAL B C 1
ATOM 4036 O O . VAL B 1 194 ? -8.633 -1.25 -7.125 1 88.81 194 VAL B O 1
ATOM 4039 N N . THR B 1 195 ? -8.914 -2.959 -5.801 1 87.19 195 THR B N 1
ATOM 4040 C CA . THR B 1 195 ? -9.273 -2.135 -4.652 1 87.19 195 THR B CA 1
ATOM 4041 C C . THR B 1 195 ? -8.07 -1.336 -4.164 1 87.19 195 THR B C 1
ATOM 4043 O O . THR B 1 195 ? -8.211 -0.443 -3.326 1 87.19 195 THR B O 1
ATOM 4046 N N . SER B 1 196 ? -6.926 -1.557 -4.734 1 90.25 196 SER B N 1
ATOM 4047 C CA . SER B 1 196 ? -5.695 -0.9 -4.301 1 90.25 196 SER B CA 1
ATOM 4048 C C . SER B 1 196 ? -5.785 0.612 -4.477 1 90.25 196 SER B C 1
ATOM 4050 O O . SER B 1 196 ? -5.004 1.358 -3.881 1 90.25 196 SER B O 1
ATOM 4052 N N . VAL B 1 197 ? -6.738 1.038 -5.227 1 87.88 197 VAL B N 1
ATOM 4053 C CA . VAL B 1 197 ? -6.918 2.465 -5.465 1 87.88 197 VAL B CA 1
ATOM 4054 C C . VAL B 1 197 ? -7.516 3.127 -4.227 1 87.88 197 VAL B C 1
ATOM 4056 O O . VAL B 1 197 ? -7.5 4.355 -4.102 1 87.88 197 VAL B O 1
ATOM 4059 N N . GLY B 1 198 ? -8.023 2.381 -3.361 1 92.38 198 GLY B N 1
ATOM 4060 C CA . GLY B 1 198 ? -8.758 2.863 -2.199 1 92.38 198 GLY B CA 1
ATOM 4061 C C . GLY B 1 198 ? -10.25 2.602 -2.281 1 92.38 198 GLY B C 1
ATOM 4062 O O . GLY B 1 198 ? -10.859 2.775 -3.338 1 92.38 198 GLY B O 1
ATOM 4063 N N . MET B 1 199 ? -10.797 2.139 -1.18 1 92.38 199 MET B N 1
ATOM 4064 C CA . MET B 1 199 ? -12.219 1.813 -1.133 1 92.38 199 MET B CA 1
ATOM 4065 C C . MET B 1 199 ? -12.828 2.219 0.206 1 92.38 199 MET B C 1
ATOM 4067 O O . MET B 1 199 ? -12.281 1.897 1.263 1 92.38 199 MET B O 1
ATOM 4071 N N . PRO B 1 200 ? -13.961 2.918 0.11 1 95 200 PRO B N 1
ATOM 4072 C CA . PRO B 1 200 ? -14.664 3.154 1.376 1 95 200 PRO B CA 1
ATOM 4073 C C . PRO B 1 200 ? -15.18 1.866 2.014 1 95 200 PRO B C 1
ATOM 4075 O O . PRO B 1 200 ? -15.547 0.927 1.306 1 95 200 PRO B O 1
ATOM 4078 N N . TYR B 1 201 ? -15.156 1.748 3.373 1 92.75 201 TYR B N 1
ATOM 4079 C CA . TYR B 1 201 ? -15.656 0.637 4.176 1 92.75 201 TYR B CA 1
ATOM 4080 C C . TYR B 1 201 ? -14.727 -0.567 4.078 1 92.75 201 TYR B C 1
ATOM 4082 O O . TYR B 1 201 ? -14.938 -1.578 4.754 1 92.75 201 TYR B O 1
ATOM 4090 N N . LEU B 1 202 ? -13.758 -0.485 3.219 1 93.06 202 LEU B N 1
ATOM 4091 C CA . LEU B 1 202 ? -12.688 -1.469 3.078 1 93.06 202 LEU B CA 1
ATOM 4092 C C . LEU B 1 202 ? -11.32 -0.797 3.127 1 93.06 202 LEU B C 1
ATOM 4094 O O . LEU B 1 202 ? -10.398 -1.202 2.414 1 93.06 202 LEU B O 1
ATOM 4098 N N . THR B 1 203 ? -11.289 0.209 3.883 1 95.44 203 THR B N 1
ATOM 4099 C CA . THR B 1 203 ? -10.148 1.117 3.877 1 95.44 203 THR B CA 1
ATOM 4100 C C . THR B 1 203 ? -8.859 0.369 4.207 1 95.44 203 THR B C 1
ATOM 4102 O O . THR B 1 203 ? -7.863 0.491 3.49 1 95.44 203 THR B O 1
ATOM 4105 N N . VAL B 1 204 ? -8.852 -0.46 5.289 1 96.12 204 VAL B N 1
ATOM 4106 C CA . VAL B 1 204 ? -7.66 -1.194 5.707 1 96.12 204 VAL B CA 1
ATOM 4107 C C . VAL B 1 204 ? -7.328 -2.268 4.672 1 96.12 204 VAL B C 1
ATOM 4109 O O . VAL B 1 204 ? -6.18 -2.383 4.234 1 96.12 204 VAL B O 1
ATOM 4112 N N . TYR B 1 205 ? -8.289 -2.984 4.195 1 94.06 205 TYR B N 1
ATOM 4113 C CA . TYR B 1 205 ? -8.109 -4.039 3.209 1 94.06 205 TYR B CA 1
ATOM 4114 C C . TYR B 1 205 ? -7.512 -3.486 1.921 1 94.06 205 TYR B C 1
ATOM 4116 O O . TYR B 1 205 ? -6.52 -4.012 1.411 1 94.06 205 TYR B O 1
ATOM 4124 N N . ALA B 1 206 ? -8.148 -2.406 1.414 1 95 206 ALA B N 1
ATOM 4125 C CA . ALA B 1 206 ? -7.668 -1.773 0.189 1 95 206 ALA B CA 1
ATOM 4126 C C . ALA B 1 206 ? -6.223 -1.311 0.343 1 95 206 ALA B C 1
ATOM 4128 O O . ALA B 1 206 ? -5.418 -1.448 -0.582 1 95 206 ALA B O 1
ATOM 4129 N N . GLY B 1 207 ? -5.938 -0.771 1.516 1 97.12 207 GLY B N 1
ATOM 4130 C CA . GLY B 1 207 ? -4.562 -0.388 1.798 1 97.12 207 GLY B CA 1
ATOM 4131 C C . GLY B 1 207 ? -3.584 -1.54 1.67 1 97.12 207 GLY B C 1
ATOM 4132 O O . GLY B 1 207 ? -2.502 -1.383 1.098 1 97.12 207 GLY B O 1
ATOM 4133 N N . THR B 1 208 ? -3.912 -2.703 2.152 1 97 208 THR B N 1
ATOM 4134 C CA . THR B 1 208 ? -3.023 -3.859 2.092 1 97 208 THR B CA 1
ATOM 4135 C C . THR B 1 208 ? -2.795 -4.289 0.645 1 97 208 THR B C 1
ATOM 4137 O O . THR B 1 208 ? -1.7 -4.73 0.289 1 97 208 THR B O 1
ATOM 4140 N N . LYS B 1 209 ? -3.797 -4.18 -0.157 1 96.25 209 LYS B N 1
ATOM 4141 C CA . LYS B 1 209 ? -3.652 -4.57 -1.557 1 96.25 209 LYS B CA 1
ATOM 4142 C C . LYS B 1 209 ? -2.752 -3.596 -2.311 1 96.25 209 LYS B C 1
ATOM 4144 O O . LYS B 1 209 ? -2.01 -3.998 -3.211 1 96.25 209 LYS B O 1
ATOM 4149 N N . ALA B 1 210 ? -2.82 -2.328 -1.957 1 97.38 210 ALA B N 1
ATOM 4150 C CA . ALA B 1 210 ? -1.873 -1.362 -2.506 1 97.38 210 ALA B CA 1
ATOM 4151 C C . ALA B 1 210 ? -0.448 -1.679 -2.061 1 97.38 210 ALA B C 1
ATOM 4153 O O . ALA B 1 210 ? 0.493 -1.573 -2.852 1 97.38 210 ALA B O 1
ATOM 4154 N N . TYR B 1 211 ? -0.316 -2.061 -0.775 1 98.12 211 TYR B N 1
ATOM 4155 C CA . TYR B 1 211 ? 0.977 -2.494 -0.258 1 98.12 211 TYR B CA 1
ATOM 4156 C C . TYR B 1 211 ? 1.552 -3.623 -1.104 1 98.12 211 TYR B C 1
ATOM 4158 O O . TYR B 1 211 ? 2.723 -3.586 -1.487 1 98.12 211 TYR B O 1
ATOM 4166 N N . ILE B 1 212 ? 0.77 -4.559 -1.456 1 98.25 212 ILE B N 1
ATOM 4167 C CA . ILE B 1 212 ? 1.184 -5.742 -2.197 1 98.25 212 ILE B CA 1
ATOM 4168 C C . ILE B 1 212 ? 1.712 -5.336 -3.57 1 98.25 212 ILE B C 1
ATOM 4170 O O . ILE B 1 212 ? 2.736 -5.848 -4.027 1 98.25 212 ILE B O 1
ATOM 4174 N N . GLN B 1 213 ? 1.062 -4.438 -4.191 1 96.88 213 GLN B N 1
ATOM 4175 C CA . GLN B 1 213 ? 1.486 -4.004 -5.516 1 96.88 213 GLN B CA 1
ATOM 4176 C C . GLN B 1 213 ? 2.85 -3.32 -5.461 1 96.88 213 GLN B C 1
ATOM 4178 O O . GLN B 1 213 ? 3.742 -3.639 -6.25 1 96.88 213 GLN B O 1
ATOM 4183 N N . SER B 1 214 ? 3.008 -2.396 -4.559 1 97.19 214 SER B N 1
ATOM 4184 C CA . SER B 1 214 ? 4.277 -1.693 -4.402 1 97.19 214 SER B CA 1
ATOM 4185 C C . SER B 1 214 ? 5.395 -2.652 -4.008 1 97.19 214 SER B C 1
ATOM 4187 O O . SER B 1 214 ? 6.492 -2.596 -4.566 1 97.19 214 SER B O 1
ATOM 4189 N N . PHE B 1 215 ? 5.094 -3.553 -3.027 1 98.19 215 PHE B N 1
ATOM 4190 C CA . PHE B 1 215 ? 6.027 -4.578 -2.584 1 98.19 215 PHE B CA 1
ATOM 4191 C C . PHE B 1 215 ? 6.492 -5.43 -3.758 1 98.19 215 PHE B C 1
ATOM 4193 O O . PHE B 1 215 ? 7.688 -5.703 -3.902 1 98.19 215 PHE B O 1
ATOM 4200 N N . THR B 1 216 ? 5.566 -5.789 -4.633 1 98.31 216 THR B N 1
ATOM 4201 C CA . THR B 1 216 ? 5.852 -6.613 -5.801 1 98.31 216 THR B CA 1
ATOM 4202 C C . THR B 1 216 ? 6.793 -5.891 -6.754 1 98.31 216 THR B C 1
ATOM 4204 O O . THR B 1 216 ? 7.812 -6.449 -7.172 1 98.31 216 THR B O 1
ATOM 4207 N N . ASN B 1 217 ? 6.461 -4.656 -7.059 1 96.44 217 ASN B N 1
ATOM 4208 C CA . ASN B 1 217 ? 7.289 -3.861 -7.961 1 96.44 217 ASN B CA 1
ATOM 4209 C C . ASN B 1 217 ? 8.703 -3.688 -7.414 1 96.44 217 ASN B C 1
ATOM 4211 O O . ASN B 1 217 ? 9.68 -3.879 -8.141 1 96.44 217 ASN B O 1
ATOM 4215 N N . GLY B 1 218 ? 8.766 -3.342 -6.141 1 96.88 218 GLY B N 1
ATOM 4216 C CA . GLY B 1 218 ? 10.062 -3.146 -5.504 1 96.88 218 GLY B CA 1
ATOM 4217 C C . GLY B 1 218 ? 10.906 -4.402 -5.477 1 96.88 218 GLY B C 1
ATOM 4218 O O . GLY B 1 218 ? 12.102 -4.359 -5.781 1 96.88 218 GLY B O 1
ATOM 4219 N N . LEU B 1 219 ? 10.312 -5.484 -5.129 1 98.12 219 LEU B N 1
ATOM 4220 C CA . LEU B 1 219 ? 11.047 -6.742 -5.031 1 98.12 219 LEU B CA 1
ATOM 4221 C C . LEU B 1 219 ? 11.5 -7.215 -6.41 1 98.12 219 LEU B C 1
ATOM 4223 O O . LEU B 1 219 ? 12.609 -7.742 -6.559 1 98.12 219 LEU B O 1
ATOM 4227 N N . ASN B 1 220 ? 10.609 -7.082 -7.434 1 97.44 220 ASN B N 1
ATOM 4228 C CA . ASN B 1 220 ? 11.008 -7.426 -8.797 1 97.44 220 ASN B CA 1
ATOM 4229 C C . ASN B 1 220 ? 12.25 -6.664 -9.227 1 97.44 220 ASN B C 1
ATOM 4231 O O . ASN B 1 220 ? 13.195 -7.254 -9.766 1 97.44 220 ASN B O 1
ATOM 4235 N N . MET B 1 221 ? 12.273 -5.371 -8.984 1 96.38 221 MET B N 1
ATOM 4236 C CA . MET B 1 221 ? 13.43 -4.547 -9.328 1 96.38 221 MET B CA 1
ATOM 4237 C C . MET B 1 221 ? 14.664 -4.973 -8.531 1 96.38 221 MET B C 1
ATOM 4239 O O . MET B 1 221 ? 15.773 -4.973 -9.055 1 96.38 221 MET B O 1
ATOM 4243 N N . GLU B 1 222 ? 14.438 -5.301 -7.273 1 96.56 222 GLU B N 1
ATOM 4244 C CA . GLU B 1 222 ? 15.539 -5.738 -6.422 1 96.56 222 GLU B CA 1
ATOM 4245 C C . GLU B 1 222 ? 16.172 -7.023 -6.949 1 96.56 222 GLU B C 1
ATOM 4247 O O . GLU B 1 222 ? 17.391 -7.145 -7.008 1 96.56 222 GLU B O 1
ATOM 4252 N N . MET B 1 223 ? 15.312 -7.992 -7.312 1 96.75 223 MET B N 1
ATOM 4253 C CA . MET B 1 223 ? 15.82 -9.242 -7.867 1 96.75 223 MET B CA 1
ATOM 4254 C C . MET B 1 223 ? 16.641 -8.992 -9.117 1 96.75 223 MET B C 1
ATOM 4256 O O . MET B 1 223 ? 17.719 -9.57 -9.289 1 96.75 223 MET B O 1
ATOM 4260 N N . LYS B 1 224 ? 16.156 -8.117 -9.938 1 93.56 224 LYS B N 1
ATOM 4261 C CA . LYS B 1 224 ? 16.875 -7.777 -11.164 1 93.56 224 LYS B CA 1
ATOM 4262 C C . LYS B 1 224 ? 18.188 -7.062 -10.852 1 93.56 224 LYS B C 1
ATOM 4264 O O . LYS B 1 224 ? 19.234 -7.383 -11.438 1 93.56 224 LYS B O 1
ATOM 4269 N N . ALA B 1 225 ? 18.125 -6.145 -9.961 1 93.19 225 ALA B N 1
ATOM 4270 C CA . ALA B 1 225 ? 19.312 -5.375 -9.578 1 93.19 225 ALA B CA 1
ATOM 4271 C C . ALA B 1 225 ? 20.375 -6.281 -8.984 1 93.19 225 ALA B C 1
ATOM 4273 O O . ALA B 1 225 ? 21.578 -6.043 -9.172 1 93.19 225 ALA B O 1
ATOM 4274 N N . GLU B 1 226 ? 19.953 -7.332 -8.281 1 94.38 226 GLU B N 1
ATOM 4275 C CA . GLU B 1 226 ? 20.875 -8.258 -7.621 1 94.38 226 GLU B CA 1
ATOM 4276 C C . GLU B 1 226 ? 21.297 -9.375 -8.562 1 94.38 226 GLU B C 1
ATOM 4278 O O . GLU B 1 226 ? 22.078 -10.25 -8.188 1 94.38 226 GLU B O 1
ATOM 4283 N N . GLY B 1 227 ? 20.734 -9.414 -9.758 1 94.88 227 GLY B N 1
ATOM 4284 C CA . GLY B 1 227 ? 21.062 -10.43 -10.734 1 94.88 227 GLY B CA 1
ATOM 4285 C C . GLY B 1 227 ? 20.484 -11.797 -10.391 1 94.88 227 GLY B C 1
ATOM 4286 O O . GLY B 1 227 ? 21.062 -12.828 -10.742 1 94.88 227 GLY B O 1
ATOM 4287 N N . LYS B 1 228 ? 19.422 -11.781 -9.57 1 97.19 228 LYS B N 1
ATOM 4288 C CA . LYS B 1 228 ? 18.781 -13.039 -9.211 1 97.19 228 LYS B CA 1
ATOM 4289 C C . LYS B 1 228 ? 17.75 -13.453 -10.258 1 97.19 228 LYS B C 1
ATOM 4291 O O . LYS B 1 228 ? 17.047 -12.609 -10.812 1 97.19 228 LYS B O 1
ATOM 4296 N N . LYS B 1 229 ? 17.688 -14.727 -10.562 1 97.5 229 LYS B N 1
ATOM 4297 C CA . LYS B 1 229 ? 16.719 -15.25 -11.523 1 97.5 229 LYS B CA 1
ATOM 4298 C C . LYS B 1 229 ? 15.406 -15.609 -10.844 1 97.5 229 LYS B C 1
ATOM 4300 O O . LYS B 1 229 ? 14.938 -16.75 -10.945 1 97.5 229 LYS B O 1
ATOM 4305 N N . ILE B 1 230 ? 14.867 -14.719 -10.164 1 98.19 230 ILE B N 1
ATOM 4306 C CA . ILE B 1 230 ? 13.57 -14.828 -9.508 1 98.19 230 ILE B CA 1
ATOM 4307 C C . ILE B 1 230 ? 12.625 -13.766 -10.07 1 98.19 230 ILE B C 1
ATOM 4309 O O . ILE B 1 230 ? 12.875 -12.57 -9.945 1 98.19 230 ILE B O 1
ATOM 4313 N N . ASP B 1 231 ? 11.555 -14.203 -10.734 1 97.88 231 ASP B N 1
ATOM 4314 C CA . ASP B 1 231 ? 10.516 -13.297 -11.227 1 97.88 231 ASP B CA 1
ATOM 4315 C C . ASP B 1 231 ? 9.453 -13.047 -10.164 1 97.88 231 ASP B C 1
ATOM 4317 O O . ASP B 1 231 ? 9.055 -13.969 -9.445 1 97.88 231 ASP B O 1
ATOM 4321 N N . VAL B 1 232 ? 9.109 -11.836 -9.977 1 98.19 232 VAL B N 1
ATOM 4322 C CA . VAL B 1 232 ? 8.086 -11.438 -9.023 1 98.19 232 VAL B CA 1
ATOM 4323 C C . VAL B 1 232 ? 6.957 -10.703 -9.75 1 98.19 232 VAL B C 1
ATOM 4325 O O . VAL B 1 232 ? 7.203 -9.734 -10.477 1 98.19 232 VAL B O 1
ATOM 4328 N N . MET B 1 233 ? 5.711 -11.18 -9.586 1 97.38 233 MET B N 1
ATOM 4329 C CA . MET B 1 233 ? 4.57 -10.578 -10.266 1 97.38 233 MET B CA 1
ATOM 4330 C C . MET B 1 233 ? 3.367 -10.484 -9.328 1 97.38 233 MET B C 1
ATOM 4332 O O . MET B 1 233 ? 3.305 -11.18 -8.32 1 97.38 233 MET B O 1
ATOM 4336 N N . SER B 1 234 ? 2.516 -9.594 -9.672 1 97.38 234 SER B N 1
ATOM 4337 C CA . SER B 1 234 ? 1.235 -9.531 -8.969 1 97.38 234 SER B CA 1
ATOM 4338 C C . SER B 1 234 ? 0.07 -9.727 -9.938 1 97.38 234 SER B C 1
ATOM 4340 O O . SER B 1 234 ? 0.137 -9.32 -11.094 1 97.38 234 SER B O 1
ATOM 4342 N N . MET B 1 235 ? -0.925 -10.445 -9.516 1 97.12 235 MET B N 1
ATOM 4343 C CA . MET B 1 235 ? -2.197 -10.586 -10.219 1 97.12 235 MET B CA 1
ATOM 4344 C C . MET B 1 235 ? -3.27 -9.703 -9.594 1 97.12 235 MET B C 1
ATOM 4346 O O . MET B 1 235 ? -3.619 -9.875 -8.422 1 97.12 235 MET B O 1
ATOM 4350 N N . VAL B 1 236 ? -3.742 -8.766 -10.32 1 95.5 236 VAL B N 1
ATOM 4351 C CA . VAL B 1 236 ? -4.734 -7.809 -9.844 1 95.5 236 VAL B CA 1
ATOM 4352 C C . VAL B 1 236 ? -6.137 -8.32 -10.148 1 95.5 236 VAL B C 1
ATOM 4354 O O . VAL B 1 236 ? -6.555 -8.375 -11.305 1 95.5 236 VAL B O 1
ATOM 4357 N N . LEU B 1 237 ? -6.824 -8.648 -9.086 1 92.56 237 LEU B N 1
ATOM 4358 C CA . LEU B 1 237 ? -8.156 -9.234 -9.227 1 92.56 237 LEU B CA 1
ATOM 4359 C C . LEU B 1 237 ? -9.234 -8.242 -8.812 1 92.56 237 LEU B C 1
ATOM 4361 O O . LEU B 1 237 ? -8.961 -7.305 -8.055 1 92.56 237 LEU B O 1
ATOM 4365 N N . ALA B 1 238 ? -10.359 -8.406 -9.398 1 88.81 238 ALA B N 1
ATOM 4366 C CA . ALA B 1 238 ? -11.57 -7.77 -8.883 1 88.81 238 ALA B CA 1
ATOM 4367 C C . ALA B 1 238 ? -12.422 -8.766 -8.102 1 88.81 238 ALA B C 1
ATOM 4369 O O . ALA B 1 238 ? -11.906 -9.57 -7.332 1 88.81 238 ALA B O 1
ATOM 4370 N N . SER B 1 239 ? -13.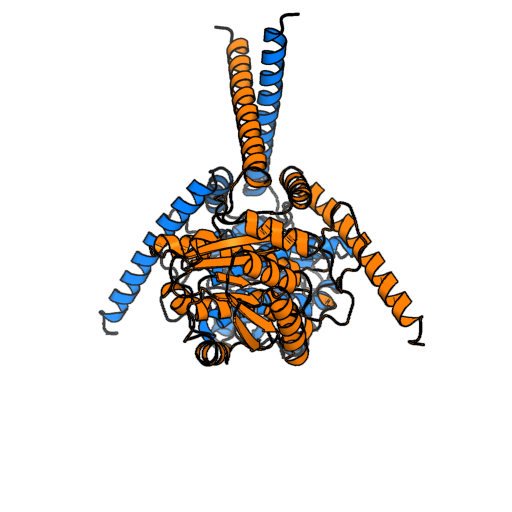711 -8.656 -8.156 1 82.25 239 SER B N 1
ATOM 4371 C CA . SER B 1 239 ? -14.586 -9.539 -7.391 1 82.25 239 SER B CA 1
ATOM 4372 C C . SER B 1 239 ? -14.523 -10.969 -7.918 1 82.25 239 SER B C 1
ATOM 4374 O O . SER B 1 239 ? -14.586 -11.188 -9.125 1 82.25 239 SER B O 1
ATOM 4376 N N . VAL B 1 240 ? -14.258 -11.82 -7.043 1 81.06 240 VAL B N 1
ATOM 4377 C CA . VAL B 1 240 ? -14.227 -13.242 -7.359 1 81.06 240 VAL B CA 1
ATOM 4378 C C . VAL B 1 240 ? -15.25 -13.984 -6.504 1 81.06 240 VAL B C 1
ATOM 4380 O O . VAL B 1 240 ? -15.5 -13.609 -5.359 1 81.06 240 VAL B O 1
ATOM 4383 N N . GLN B 1 241 ? -15.766 -14.984 -7 1 76.88 241 GLN B N 1
ATOM 4384 C CA . GLN B 1 241 ? -16.719 -15.789 -6.238 1 76.88 241 GLN B CA 1
ATOM 4385 C C . GLN B 1 241 ? -16.031 -16.516 -5.086 1 76.88 241 GLN B C 1
ATOM 4387 O O . GLN B 1 241 ? -14.969 -17.125 -5.27 1 76.88 241 GLN B O 1
ATOM 4392 N N . THR B 1 242 ? -16.422 -16.203 -3.906 1 68 242 THR B N 1
ATOM 4393 C CA . THR B 1 242 ? -15.883 -16.891 -2.742 1 68 242 THR B CA 1
ATOM 4394 C C . THR B 1 242 ? -17 -17.344 -1.814 1 68 242 THR B C 1
ATOM 4396 O O . THR B 1 242 ? -18.172 -17.031 -2.047 1 68 242 THR B O 1
ATOM 4399 N N . ALA B 1 243 ? -16.625 -18.234 -0.92 1 58.31 243 ALA B N 1
ATOM 4400 C CA . ALA B 1 243 ? -17.609 -18.609 0.098 1 58.31 243 ALA B CA 1
ATOM 4401 C C . ALA B 1 243 ? -18.172 -17.375 0.799 1 58.31 243 ALA B C 1
ATOM 4403 O O . ALA B 1 243 ? -19.344 -17.328 1.146 1 58.31 243 ALA B O 1
ATOM 4404 N N . GLY B 1 244 ? -17.344 -16.406 1.015 1 54.47 244 GLY B N 1
ATOM 4405 C CA . GLY B 1 244 ? -17.75 -15.203 1.729 1 54.47 244 GLY B CA 1
ATOM 4406 C C . GLY B 1 244 ? -18.438 -14.18 0.839 1 54.47 244 GLY B C 1
ATOM 4407 O O . GLY B 1 244 ? -19 -13.203 1.33 1 54.47 244 GLY B O 1
ATOM 4408 N N . ASN B 1 245 ? -18.25 -14.25 -0.448 1 56.91 245 ASN B N 1
ATOM 4409 C CA . ASN B 1 245 ? -18.875 -13.344 -1.404 1 56.91 245 ASN B CA 1
ATOM 4410 C C . ASN B 1 245 ? -19.812 -14.086 -2.354 1 56.91 245 ASN B C 1
ATOM 4412 O O . ASN B 1 245 ? -19.469 -14.32 -3.516 1 56.91 245 ASN B O 1
ATOM 4416 N N . PRO B 1 246 ? -20.922 -14.523 -1.689 1 50.41 246 PRO B N 1
ATOM 4417 C CA . PRO B 1 246 ? -21.844 -15.219 -2.59 1 50.41 246 PRO B CA 1
ATOM 4418 C C . PRO B 1 246 ? -22.391 -14.312 -3.688 1 50.41 246 PRO B C 1
ATOM 4420 O O . PRO B 1 246 ? -23.438 -14.617 -4.273 1 50.41 246 PRO B O 1
ATOM 4423 N N . LEU B 1 247 ? -21.844 -13.086 -3.676 1 54.31 247 LEU B N 1
ATOM 4424 C CA . LEU B 1 247 ? -22.484 -12.32 -4.738 1 54.31 247 LEU B CA 1
ATOM 4425 C C . LEU B 1 247 ? -22.516 -13.117 -6.039 1 54.31 247 LEU B C 1
ATOM 4427 O O . LEU B 1 247 ? -21.578 -13.852 -6.348 1 54.31 247 LEU B O 1
ATOM 4431 N N . GLY B 1 248 ? -23.625 -13.516 -6.359 1 55.97 248 GLY B N 1
ATOM 4432 C CA . GLY B 1 248 ? -23.984 -14.352 -7.496 1 55.97 248 GLY B CA 1
ATOM 4433 C C . GLY B 1 248 ? -23.062 -14.156 -8.688 1 55.97 248 GLY B C 1
ATOM 4434 O O . GLY B 1 248 ? -22.219 -13.258 -8.695 1 55.97 248 GLY B O 1
ATOM 4435 N N . ARG B 1 249 ? -23.109 -15.156 -9.57 1 62.34 249 ARG B N 1
ATOM 4436 C CA . ARG B 1 249 ? -22.562 -15.328 -10.914 1 62.34 249 ARG B CA 1
ATOM 4437 C C . ARG B 1 249 ? -22.875 -14.125 -11.789 1 62.34 249 ARG B C 1
ATOM 4439 O O . ARG B 1 249 ? -24.031 -13.828 -12.055 1 62.34 249 ARG B O 1
ATOM 4446 N N . GLY B 1 250 ? -22.047 -12.977 -11.539 1 67.5 250 GLY B N 1
ATOM 4447 C CA . GLY B 1 250 ? -22.266 -11.883 -12.469 1 67.5 250 GLY B CA 1
ATOM 4448 C C . GLY B 1 250 ? -21.188 -11.781 -13.531 1 67.5 250 GLY B C 1
ATOM 4449 O O . GLY B 1 250 ? -20.203 -12.516 -13.5 1 67.5 250 GLY B O 1
ATOM 4450 N N . PHE B 1 251 ? -21.484 -11.086 -14.523 1 77.44 251 PHE B N 1
ATOM 4451 C CA . PHE B 1 251 ? -20.625 -10.875 -15.688 1 77.44 251 PHE B CA 1
ATOM 4452 C C . PHE B 1 251 ? -19.219 -10.508 -15.25 1 77.44 251 PHE B C 1
ATOM 4454 O O . PHE B 1 251 ? -18.234 -10.938 -15.867 1 77.44 251 PHE B O 1
ATOM 4461 N N . PHE B 1 252 ? -19.047 -9.977 -14.086 1 81.75 252 PHE B N 1
ATOM 4462 C CA . PHE B 1 252 ? -17.75 -9.492 -13.656 1 81.75 252 PHE B CA 1
ATOM 4463 C C . PHE B 1 252 ? -17.234 -10.297 -12.469 1 81.75 252 PHE B C 1
ATOM 4465 O O . PHE B 1 252 ? -16.219 -9.938 -11.852 1 81.75 252 PHE B O 1
ATOM 4472 N N . VAL B 1 253 ? -17.891 -11.43 -12.125 1 85.88 253 VAL B N 1
ATOM 4473 C CA . VAL B 1 253 ? -17.469 -12.227 -10.977 1 85.88 253 VAL B CA 1
ATOM 4474 C C . VAL B 1 253 ? -17.125 -13.641 -11.422 1 85.88 253 VAL B C 1
ATOM 4476 O O . VAL B 1 253 ? -17.969 -14.531 -11.398 1 85.88 253 VAL B O 1
ATOM 4479 N N . PRO B 1 254 ? -15.914 -13.883 -11.781 1 88.88 254 PRO B N 1
ATOM 4480 C CA . PRO B 1 254 ? -15.484 -15.211 -12.227 1 88.88 254 PRO B CA 1
ATOM 4481 C C . PRO B 1 254 ? -15.383 -16.219 -11.078 1 88.88 254 PRO B C 1
ATOM 4483 O O . PRO B 1 254 ? -15.367 -15.82 -9.906 1 88.88 254 PRO B O 1
ATOM 4486 N N . THR B 1 255 ? -15.398 -17.469 -11.492 1 90.56 255 THR B N 1
ATOM 4487 C CA . THR B 1 255 ? -15.148 -18.531 -10.531 1 90.56 255 THR B CA 1
ATOM 4488 C C . THR B 1 255 ? -13.656 -18.625 -10.203 1 90.56 255 THR B C 1
ATOM 4490 O O . THR B 1 255 ? -12.82 -18.156 -10.969 1 90.56 255 THR B O 1
ATOM 4493 N N . PRO B 1 256 ? -13.352 -19.234 -9.07 1 92.75 256 PRO B N 1
ATOM 4494 C CA . PRO B 1 256 ? -11.953 -19.344 -8.656 1 92.75 256 PRO B CA 1
ATOM 4495 C C . PRO B 1 256 ? -11.094 -20.078 -9.68 1 92.75 256 PRO B C 1
ATOM 4497 O O . PRO B 1 256 ? -9.93 -19.719 -9.891 1 92.75 256 PRO B O 1
ATOM 4500 N N . ASP B 1 257 ? -11.633 -21.078 -10.344 1 94.56 257 ASP B N 1
ATOM 4501 C CA . ASP B 1 257 ? -10.875 -21.844 -11.328 1 94.56 257 ASP B CA 1
ATOM 4502 C C . ASP B 1 257 ? -10.469 -20.969 -12.516 1 94.56 257 ASP B C 1
ATOM 4504 O O . ASP B 1 257 ? -9.344 -21.078 -13.016 1 94.56 257 ASP B O 1
ATOM 4508 N N . LYS B 1 258 ? -11.375 -20.094 -12.93 1 94.06 258 LYS B N 1
ATOM 4509 C CA . LYS B 1 258 ? -11.078 -19.188 -14.039 1 94.06 258 LYS B CA 1
ATOM 4510 C C . LYS B 1 258 ? -9.969 -18.219 -13.672 1 94.06 258 LYS B C 1
ATOM 4512 O O . LYS B 1 258 ? -9.102 -17.906 -14.5 1 94.06 258 LYS B O 1
ATOM 4517 N N . ILE B 1 259 ? -9.969 -17.781 -12.453 1 94 259 ILE B N 1
ATOM 4518 C CA . ILE B 1 259 ? -8.961 -16.828 -11.984 1 94 259 ILE B CA 1
ATOM 4519 C C . ILE B 1 259 ? -7.594 -17.516 -11.922 1 94 259 ILE B C 1
ATOM 4521 O O . ILE B 1 259 ? -6.602 -16.969 -12.414 1 94 259 ILE B O 1
ATOM 4525 N N . ALA B 1 260 ? -7.551 -18.703 -11.336 1 96.75 260 ALA B N 1
ATOM 4526 C CA . ALA B 1 260 ? -6.289 -19.422 -11.227 1 96.75 260 ALA B CA 1
ATOM 4527 C C . ALA B 1 260 ? -5.703 -19.703 -12.609 1 96.75 260 ALA B C 1
ATOM 4529 O O . ALA B 1 260 ? -4.523 -19.438 -12.852 1 96.75 260 ALA B O 1
ATOM 4530 N N . ARG B 1 261 ? -6.535 -20.172 -13.539 1 96.12 261 ARG B N 1
ATOM 4531 C CA . ARG B 1 261 ? -6.094 -20.484 -14.898 1 96.12 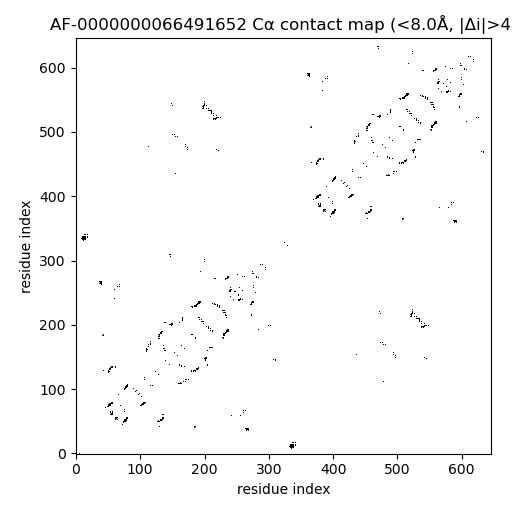261 ARG B CA 1
ATOM 4532 C C . ARG B 1 261 ? -5.613 -19.234 -15.625 1 96.12 261 ARG B C 1
ATOM 4534 O O . ARG B 1 261 ? -4.539 -19.25 -16.234 1 96.12 261 ARG B O 1
ATOM 4541 N N . SER B 1 262 ? -6.449 -18.219 -15.555 1 95.56 262 SER B N 1
ATOM 4542 C CA . SER B 1 262 ? -6.086 -16.984 -16.25 1 95.56 262 SER B CA 1
ATOM 4543 C C . SER B 1 262 ? -4.805 -16.375 -15.68 1 95.56 262 SER B C 1
ATOM 4545 O O . SER B 1 262 ? -3.984 -15.836 -16.422 1 95.56 262 SER B O 1
ATOM 4547 N N . SER B 1 263 ? -4.605 -16.438 -14.391 1 96.75 263 SER B N 1
ATOM 4548 C CA . SER B 1 263 ? -3.416 -15.891 -13.734 1 96.75 263 SER B CA 1
ATOM 4549 C C . SER B 1 263 ? -2.156 -16.625 -14.18 1 96.75 263 SER B C 1
ATOM 4551 O O . SER B 1 263 ? -1.186 -16 -14.609 1 96.75 263 SER B O 1
ATOM 4553 N N . LEU B 1 264 ? -2.184 -17.953 -14.156 1 97.69 264 LEU B N 1
ATOM 4554 C CA . LEU B 1 264 ? -1.003 -18.75 -14.484 1 97.69 264 LEU B CA 1
ATOM 4555 C C . LEU B 1 264 ? -0.678 -18.656 -15.969 1 97.69 264 LEU B C 1
ATOM 4557 O O . LEU B 1 264 ? 0.486 -18.766 -16.359 1 97.69 264 LEU B O 1
ATOM 4561 N N . ARG B 1 265 ? -1.675 -18.375 -16.781 1 96.06 265 ARG B N 1
ATOM 4562 C CA . ARG B 1 265 ? -1.466 -18.219 -18.219 1 96.06 265 ARG B CA 1
ATOM 4563 C C . ARG B 1 265 ? -0.753 -16.906 -18.516 1 96.06 265 ARG B C 1
ATOM 4565 O O . ARG B 1 265 ? -0.215 -16.734 -19.609 1 96.06 265 ARG B O 1
ATOM 4572 N N . ARG B 1 266 ? -0.76 -15.977 -17.578 1 95.88 266 ARG B N 1
ATOM 4573 C CA . ARG B 1 266 ? -0.166 -14.672 -17.828 1 95.88 266 ARG B CA 1
ATOM 4574 C C . ARG B 1 266 ? 1.281 -14.625 -17.344 1 95.88 266 ARG B C 1
ATOM 4576 O O . ARG B 1 266 ? 1.972 -13.617 -17.531 1 95.88 266 ARG B O 1
ATOM 4583 N N . VAL B 1 267 ? 1.727 -15.695 -16.719 1 96.44 267 VAL B N 1
ATOM 4584 C CA . VAL B 1 267 ? 3.104 -15.727 -16.234 1 96.44 267 VAL B CA 1
ATOM 4585 C C . VAL B 1 267 ? 4.062 -15.477 -17.391 1 96.44 267 VAL B C 1
ATOM 4587 O O . VAL B 1 267 ? 3.943 -16.094 -18.453 1 96.44 267 VAL B O 1
ATOM 4590 N N . GLY B 1 268 ? 4.988 -14.477 -17.234 1 92.5 268 GLY B N 1
ATOM 4591 C CA . GLY B 1 268 ? 6 -14.195 -18.25 1 92.5 268 GLY B CA 1
ATOM 4592 C C . GLY B 1 268 ? 5.531 -13.219 -19.312 1 92.5 268 GLY B C 1
ATOM 4593 O O . GLY B 1 268 ? 6.188 -13.055 -20.344 1 92.5 268 GLY B O 1
ATOM 4594 N N . CYS B 1 269 ? 4.41 -12.516 -19.109 1 89.94 269 CYS B N 1
ATOM 4595 C CA . CYS B 1 269 ? 3.83 -11.633 -20.109 1 89.94 269 CYS B CA 1
ATOM 4596 C C . CYS B 1 269 ? 4.602 -10.32 -20.188 1 89.94 269 CYS B C 1
ATOM 4598 O O . CYS B 1 269 ? 4.273 -9.453 -21 1 89.94 269 CYS B O 1
ATOM 4600 N N . GLY B 1 270 ? 5.582 -10.156 -19.359 1 86.56 270 GLY B N 1
ATOM 4601 C CA . GLY B 1 270 ? 6.395 -8.953 -19.406 1 86.56 270 GLY B CA 1
ATOM 4602 C C . GLY B 1 270 ? 5.906 -7.871 -18.469 1 86.56 270 GLY B C 1
ATOM 4603 O O . GLY B 1 270 ? 6.539 -6.824 -18.328 1 86.56 270 GLY B O 1
ATOM 4604 N N . CYS B 1 271 ? 4.832 -8.102 -17.828 1 89.06 271 CYS B N 1
ATOM 4605 C CA . CYS B 1 271 ? 4.285 -7.16 -16.859 1 89.06 271 CYS B CA 1
ATOM 4606 C C . CYS B 1 271 ? 4.602 -7.594 -15.43 1 89.06 271 CYS B C 1
ATOM 4608 O O . CYS B 1 271 ? 4.574 -8.781 -15.117 1 89.06 271 CYS B O 1
ATOM 4610 N N . VAL B 1 272 ? 4.902 -6.637 -14.625 1 92.75 272 VAL B N 1
ATOM 4611 C CA . VAL B 1 272 ? 5.117 -6.934 -13.211 1 92.75 272 VAL B CA 1
ATOM 4612 C C . VAL B 1 272 ? 3.77 -7.086 -12.5 1 92.75 272 VAL B C 1
ATOM 4614 O O . VAL B 1 272 ? 3.619 -7.926 -11.617 1 92.75 272 VAL B O 1
ATOM 4617 N N . SER B 1 273 ? 2.84 -6.266 -12.898 1 93.19 273 SER B N 1
ATOM 4618 C CA . SER B 1 273 ? 1.463 -6.348 -12.422 1 93.19 273 SER B CA 1
ATOM 4619 C C . SER B 1 273 ? 0.487 -6.523 -13.578 1 93.19 273 SER B C 1
ATOM 4621 O O . SER B 1 273 ? 0.518 -5.758 -14.547 1 93.19 273 SER B O 1
ATOM 4623 N N . VAL B 1 274 ? -0.452 -7.543 -13.445 1 93.62 274 VAL B N 1
ATOM 4624 C CA . VAL B 1 274 ? -1.347 -7.805 -14.562 1 93.62 274 VAL B CA 1
ATOM 4625 C C . VAL B 1 274 ? -2.738 -8.164 -14.047 1 93.62 274 VAL B C 1
ATOM 4627 O O . VAL B 1 274 ? -2.871 -8.797 -12.992 1 93.62 274 VAL B O 1
ATOM 4630 N N . THR B 1 275 ? -3.74 -7.609 -14.656 1 94.31 275 THR B N 1
ATOM 4631 C CA . THR B 1 275 ? -5.105 -8.086 -14.469 1 94.31 275 THR B CA 1
ATOM 4632 C C . THR B 1 275 ? -5.395 -9.266 -15.391 1 94.31 275 THR B C 1
ATOM 4634 O O . THR B 1 275 ? -5.723 -9.086 -16.562 1 94.31 275 THR B O 1
ATOM 4637 N N . PRO B 1 276 ? -5.355 -10.438 -14.844 1 94.31 276 PRO B N 1
ATOM 4638 C CA . PRO B 1 276 ? -5.262 -11.609 -15.711 1 94.31 276 PRO B CA 1
ATOM 4639 C C . PRO B 1 276 ? -6.594 -11.984 -16.359 1 94.31 276 PRO B C 1
ATOM 4641 O O . PRO B 1 276 ? -6.621 -12.641 -17.391 1 94.31 276 PRO B O 1
ATOM 4644 N N . TYR B 1 277 ? -7.68 -11.664 -15.727 1 93.19 277 TYR B N 1
ATOM 4645 C CA . TYR B 1 277 ? -9 -11.977 -16.25 1 93.19 277 TYR B CA 1
ATOM 4646 C C . TYR B 1 277 ? -9.516 -10.836 -17.125 1 93.19 277 TYR B C 1
ATOM 4648 O O . TYR B 1 277 ? -9.594 -9.688 -16.672 1 93.19 277 TYR B O 1
ATOM 4656 N N . TRP B 1 278 ? -9.945 -11.109 -18.297 1 91.31 278 TRP B N 1
ATOM 4657 C CA . TRP B 1 278 ? -10.172 -10.078 -19.297 1 91.31 278 TRP B CA 1
ATOM 4658 C C . TRP B 1 278 ? -11.328 -9.172 -18.891 1 91.31 278 TRP B C 1
ATOM 4660 O O . TRP B 1 278 ? -11.305 -7.965 -19.172 1 91.31 278 TRP B O 1
ATOM 4670 N N . ARG B 1 279 ? -12.359 -9.734 -18.281 1 89.88 279 ARG B N 1
ATOM 4671 C CA . ARG B 1 279 ? -13.469 -8.875 -17.859 1 89.88 279 ARG B CA 1
ATOM 4672 C C . ARG B 1 279 ? -13.031 -7.918 -16.75 1 89.88 279 ARG B C 1
ATOM 4674 O O . ARG B 1 279 ? -13.484 -6.773 -16.703 1 89.88 279 ARG B O 1
ATOM 4681 N N . HIS B 1 280 ? -12.18 -8.422 -15.812 1 91.38 280 HIS B N 1
ATOM 4682 C CA . HIS B 1 280 ? -11.586 -7.547 -14.805 1 91.38 280 HIS B CA 1
ATOM 4683 C C . HIS B 1 280 ? -10.727 -6.465 -15.453 1 91.38 280 HIS B C 1
ATOM 4685 O O . HIS B 1 280 ? -10.703 -5.324 -14.977 1 91.38 280 HIS B O 1
ATOM 4691 N N . ARG B 1 281 ? -10.062 -6.848 -16.469 1 90.12 281 ARG B N 1
ATOM 4692 C CA . ARG B 1 281 ? -9.195 -5.898 -17.172 1 90.12 281 ARG B CA 1
ATOM 4693 C C . ARG B 1 281 ? -10.008 -4.762 -17.781 1 90.12 281 ARG B C 1
ATOM 4695 O O . ARG B 1 281 ? -9.57 -3.611 -17.797 1 90.12 281 ARG B O 1
ATOM 4702 N N . MET B 1 282 ? -11.141 -5.078 -18.328 1 86.31 282 MET B N 1
ATOM 4703 C CA . MET B 1 282 ? -12.023 -4.051 -18.875 1 86.31 282 MET B CA 1
ATOM 4704 C C . MET B 1 282 ? -12.43 -3.055 -17.797 1 86.31 282 MET B C 1
ATOM 4706 O O . MET B 1 282 ? -12.453 -1.846 -18.031 1 86.31 282 MET B O 1
ATOM 4710 N N . GLN B 1 283 ? -12.742 -3.586 -16.672 1 86.75 283 GLN B N 1
ATOM 4711 C CA . GLN B 1 283 ? -13.086 -2.725 -15.539 1 86.75 283 GLN B CA 1
ATOM 4712 C C . GLN B 1 283 ? -11.914 -1.821 -15.156 1 86.75 283 GLN B C 1
ATOM 4714 O O . GLN B 1 283 ? -12.094 -0.619 -14.953 1 86.75 283 GLN B O 1
ATOM 4719 N N . LYS B 1 284 ? -10.812 -2.424 -15.07 1 87.06 284 LYS B N 1
ATOM 4720 C CA . LYS B 1 284 ? -9.617 -1.667 -14.703 1 87.06 284 LYS B CA 1
ATOM 4721 C C . LYS B 1 284 ? -9.32 -0.584 -15.742 1 87.06 284 LYS B C 1
ATOM 4723 O O . LYS B 1 284 ? -8.953 0.536 -15.383 1 87.06 284 LYS B O 1
ATOM 4728 N N . LEU B 1 285 ? -9.461 -0.926 -17 1 83.19 285 LEU B N 1
ATOM 4729 C CA . LEU B 1 285 ? -9.219 0.034 -18.078 1 83.19 285 LEU B CA 1
ATOM 4730 C C . LEU B 1 285 ? -10.18 1.219 -17.969 1 83.19 285 LEU B C 1
ATOM 4732 O O . LEU B 1 285 ? -9.766 2.369 -18.141 1 83.19 285 LEU B O 1
ATOM 4736 N N . ALA B 1 286 ? -11.367 0.925 -17.703 1 82.31 286 ALA B N 1
ATOM 4737 C CA . ALA B 1 286 ? -12.352 1.99 -17.516 1 82.31 286 ALA B CA 1
ATOM 4738 C C . ALA B 1 286 ? -11.953 2.92 -16.375 1 82.31 286 ALA B C 1
ATOM 4740 O O . ALA B 1 286 ? -12.023 4.145 -16.516 1 82.31 286 ALA B O 1
ATOM 4741 N N . MET B 1 287 ? -11.453 2.381 -15.305 1 83.44 287 MET B N 1
ATOM 4742 C CA . MET B 1 287 ? -11.039 3.168 -14.148 1 83.44 287 MET B CA 1
ATOM 4743 C C . MET B 1 287 ? -9.805 4.004 -14.469 1 83.44 287 MET B C 1
ATOM 4745 O O . MET B 1 287 ? -9.641 5.102 -13.938 1 83.44 287 MET B O 1
ATOM 4749 N N . ASP B 1 288 ? -9 3.475 -15.344 1 78.5 288 ASP B N 1
ATOM 4750 C CA . ASP B 1 288 ? -7.758 4.152 -15.688 1 78.5 288 ASP B CA 1
ATOM 4751 C C . ASP B 1 288 ? -8.016 5.34 -16.609 1 78.5 288 ASP B C 1
ATOM 4753 O O . ASP B 1 288 ? -7.254 6.312 -16.609 1 78.5 288 ASP B O 1
ATOM 4757 N N . ILE B 1 289 ? -9.07 5.305 -17.359 1 77.12 289 ILE B N 1
ATOM 4758 C CA . ILE B 1 289 ? -9.312 6.305 -18.391 1 77.12 289 ILE B CA 1
ATOM 4759 C C . ILE B 1 289 ? -10.211 7.41 -17.828 1 77.12 289 ILE B C 1
ATOM 4761 O O . ILE B 1 289 ? -10.07 8.578 -18.203 1 77.12 289 ILE B O 1
ATOM 4765 N N . LEU B 1 290 ? -11.055 7.121 -16.906 1 81.19 290 LEU B N 1
ATOM 4766 C CA . LEU B 1 290 ? -12.008 8.086 -16.375 1 81.19 290 LEU B CA 1
ATOM 4767 C C . LEU B 1 290 ? -11.312 9.07 -15.438 1 81.19 290 LEU B C 1
ATOM 4769 O O . LEU B 1 290 ? -10.328 8.719 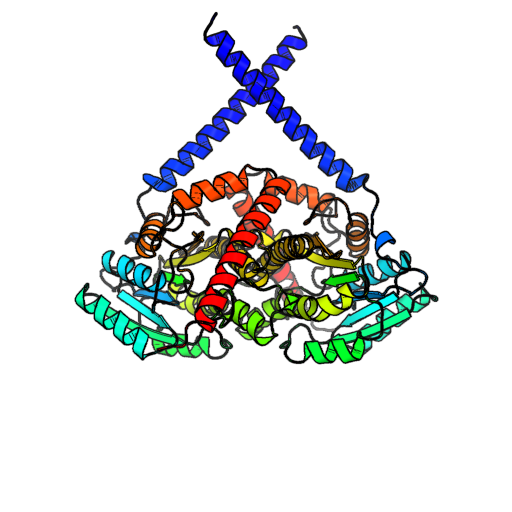-14.773 1 81.19 290 LEU B O 1
ATOM 4773 N N . PRO B 1 291 ? -11.797 10.312 -15.453 1 78.5 291 PRO B N 1
ATOM 4774 C CA . PRO B 1 291 ? -11.273 11.258 -14.461 1 78.5 291 PRO B CA 1
ATOM 4775 C C . PRO B 1 291 ? -11.391 10.742 -13.031 1 78.5 291 PRO B C 1
ATOM 4777 O O . PRO B 1 291 ? -12.383 10.094 -12.688 1 78.5 291 PRO B O 1
ATOM 4780 N N . ALA B 1 292 ? -10.422 11.055 -12.273 1 80.44 292 ALA B N 1
ATOM 4781 C CA . ALA B 1 292 ? -10.312 10.539 -10.914 1 80.44 292 ALA B CA 1
ATOM 4782 C C . ALA B 1 292 ? -11.57 10.836 -10.109 1 80.44 292 ALA B C 1
ATOM 4784 O O . ALA B 1 292 ? -12.023 10.008 -9.32 1 80.44 292 ALA B O 1
ATOM 4785 N N . ALA B 1 293 ? -12.141 12.008 -10.266 1 83.06 293 ALA B N 1
ATOM 4786 C CA . ALA B 1 293 ? -13.344 12.391 -9.523 1 83.06 293 ALA B CA 1
ATOM 4787 C C . ALA B 1 293 ? -14.508 11.469 -9.867 1 83.06 293 ALA B C 1
ATOM 4789 O O . ALA B 1 293 ? -15.297 11.102 -8.992 1 83.06 293 ALA B O 1
ATOM 4790 N N . LEU B 1 294 ? -14.578 11.109 -11.141 1 85.31 294 LEU B N 1
ATOM 4791 C CA . LEU B 1 294 ? -15.648 10.219 -11.578 1 85.31 294 LEU B CA 1
ATOM 4792 C C . LEU B 1 294 ? -15.43 8.805 -11.047 1 85.31 294 LEU B C 1
ATOM 4794 O O . LEU B 1 294 ? -16.375 8.141 -10.625 1 85.31 294 LEU B O 1
ATOM 4798 N N . VAL B 1 295 ? -14.211 8.406 -11.055 1 86.5 295 VAL B N 1
ATOM 4799 C CA . VAL B 1 295 ? -13.875 7.09 -10.523 1 86.5 295 VAL B CA 1
ATOM 4800 C C . VAL B 1 295 ? -14.266 7.016 -9.047 1 86.5 295 VAL B C 1
ATOM 4802 O O . VAL B 1 295 ? -14.898 6.055 -8.609 1 86.5 295 VAL B O 1
ATOM 4805 N N . ARG B 1 296 ? -13.922 8.039 -8.297 1 88.19 296 ARG B N 1
ATOM 4806 C CA . ARG B 1 296 ? -14.242 8.062 -6.875 1 88.19 296 ARG B CA 1
ATOM 4807 C C . ARG B 1 296 ? -15.75 7.988 -6.648 1 88.19 296 ARG B C 1
ATOM 4809 O O . ARG B 1 296 ? -16.219 7.273 -5.758 1 88.19 296 ARG B O 1
ATOM 4816 N N . ARG B 1 297 ? -16.5 8.664 -7.48 1 87.38 297 ARG B N 1
ATOM 4817 C CA . ARG B 1 297 ? -17.953 8.641 -7.363 1 87.38 297 ARG B CA 1
ATOM 4818 C C . ARG B 1 297 ? -18.5 7.254 -7.656 1 87.38 297 ARG B C 1
ATOM 4820 O O . ARG B 1 297 ? -19.406 6.781 -6.965 1 87.38 297 ARG B O 1
ATOM 4827 N N . LEU B 1 298 ? -17.953 6.688 -8.688 1 86.38 298 LEU B N 1
ATOM 4828 C CA . LEU B 1 298 ? -18.391 5.359 -9.078 1 86.38 298 LEU B CA 1
ATOM 4829 C C . LEU B 1 298 ? -18.062 4.328 -8.008 1 86.38 298 LEU B C 1
ATOM 4831 O O . LEU B 1 298 ? -18.859 3.43 -7.73 1 86.38 298 LEU B O 1
ATOM 4835 N N . VAL B 1 299 ? -16.906 4.461 -7.418 1 88.31 299 VAL B N 1
ATOM 4836 C CA . VAL B 1 299 ? -16.484 3.551 -6.359 1 88.31 299 VAL B CA 1
ATOM 4837 C C . VAL B 1 299 ? -17.422 3.672 -5.164 1 88.31 299 VAL B C 1
ATOM 4839 O O . VAL B 1 299 ? -17.906 2.664 -4.641 1 88.31 299 VAL B O 1
ATOM 4842 N N . VAL B 1 300 ? -17.734 4.875 -4.766 1 89 300 VAL B N 1
ATOM 4843 C CA . VAL B 1 300 ? -18.609 5.109 -3.629 1 89 300 VAL B CA 1
ATOM 4844 C C . VAL B 1 300 ? -19.984 4.523 -3.916 1 89 300 VAL B C 1
ATOM 4846 O O . VAL B 1 300 ? -20.578 3.854 -3.064 1 89 300 VAL B O 1
ATOM 4849 N N . TYR B 1 301 ? -20.422 4.73 -5.133 1 84.94 301 TYR B N 1
ATOM 4850 C CA . TYR B 1 301 ? -21.734 4.223 -5.531 1 84.94 301 TYR B CA 1
ATOM 4851 C C . TYR B 1 301 ? -21.781 2.701 -5.469 1 84.94 301 TYR B C 1
ATOM 4853 O O . TYR B 1 301 ? -22.688 2.121 -4.871 1 84.94 301 TYR B O 1
ATOM 4861 N N . ASN B 1 302 ? -20.812 2.086 -6.016 1 82.56 302 ASN B N 1
ATOM 4862 C CA . ASN B 1 302 ? -20.766 0.628 -6.078 1 82.56 302 ASN B CA 1
ATOM 4863 C C . ASN B 1 302 ? -20.625 0.012 -4.688 1 82.56 302 ASN B C 1
ATOM 4865 O O . ASN B 1 302 ? -21.266 -0.986 -4.379 1 82.56 302 ASN B O 1
ATOM 4869 N N . VAL B 1 303 ? -19.875 0.576 -3.889 1 84.31 303 VAL B N 1
ATOM 4870 C CA . VAL B 1 303 ? -19.609 -0.001 -2.574 1 84.31 303 VAL B CA 1
ATOM 4871 C C . VAL B 1 303 ? -20.844 0.16 -1.684 1 84.31 303 VAL B C 1
ATOM 4873 O O . VAL B 1 303 ? -21.125 -0.699 -0.846 1 84.31 303 VAL B O 1
ATOM 4876 N N . LYS B 1 304 ? -21.516 1.275 -1.822 1 82.69 304 LYS B N 1
ATOM 4877 C CA . LYS B 1 304 ? -22.75 1.461 -1.061 1 82.69 304 LYS B CA 1
ATOM 4878 C C . LYS B 1 304 ? -23.766 0.37 -1.384 1 82.69 304 LYS B C 1
ATOM 4880 O O . LYS B 1 304 ? -24.453 -0.129 -0.491 1 82.69 304 LYS B O 1
ATOM 4885 N N . PHE B 1 305 ? -23.797 0.068 -2.617 1 79.75 305 PHE B N 1
ATOM 4886 C CA . PHE B 1 305 ? -24.688 -0.996 -3.047 1 79.75 305 PHE B CA 1
ATOM 4887 C C . PHE B 1 305 ? -24.266 -2.336 -2.457 1 79.75 305 PHE B C 1
ATOM 4889 O O . PHE B 1 305 ? -25.094 -3.078 -1.929 1 79.75 305 PHE B O 1
ATOM 4896 N N . LEU B 1 306 ? -23.016 -2.604 -2.49 1 78.25 306 LEU B N 1
ATOM 4897 C CA . LEU B 1 306 ? -22.484 -3.857 -1.97 1 78.25 306 LEU B CA 1
ATOM 4898 C C . LEU B 1 306 ? -22.656 -3.936 -0.457 1 78.25 306 LEU B C 1
ATOM 4900 O O . LEU B 1 306 ? -23 -4.992 0.08 1 78.25 306 LEU B O 1
ATOM 4904 N N . LYS B 1 307 ? -22.453 -2.818 0.115 1 81.81 307 LYS B N 1
ATOM 4905 C CA . LYS B 1 307 ? -22.641 -2.754 1.562 1 81.81 307 LYS B CA 1
ATOM 4906 C C . LYS B 1 307 ? -24.094 -3.008 1.938 1 81.81 307 LYS B C 1
ATOM 4908 O O . LYS B 1 307 ? -24.375 -3.742 2.889 1 81.81 307 LYS B O 1
ATOM 4913 N N . ALA B 1 308 ? -25.016 -2.439 1.251 1 82.12 308 ALA B N 1
ATOM 4914 C CA . ALA B 1 308 ? -26.438 -2.633 1.507 1 82.12 308 ALA B CA 1
ATOM 4915 C C . ALA B 1 308 ? -26.828 -4.098 1.336 1 82.12 308 ALA B C 1
ATOM 4917 O O . ALA B 1 308 ? -27.594 -4.641 2.139 1 82.12 308 ALA B O 1
ATOM 4918 N N . GLU B 1 309 ? -26.266 -4.652 0.349 1 77.25 309 GLU B N 1
ATOM 4919 C CA . GLU B 1 309 ? -26.531 -6.062 0.102 1 77.25 309 GLU B CA 1
ATOM 4920 C C . GLU B 1 309 ? -25.969 -6.941 1.216 1 77.25 309 GLU B C 1
ATOM 4922 O O . GLU B 1 309 ? -26.625 -7.887 1.661 1 77.25 309 GLU B O 1
ATOM 4927 N N . ALA B 1 310 ? -24.797 -6.625 1.637 1 77.31 310 ALA B N 1
ATOM 4928 C CA . ALA B 1 310 ? -24.156 -7.387 2.705 1 77.31 310 ALA B CA 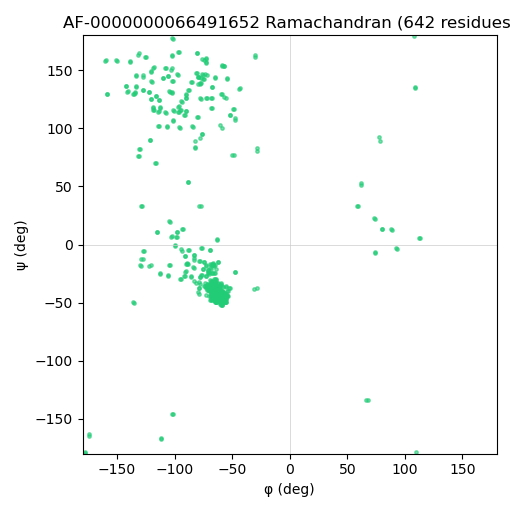1
ATOM 4929 C C . ALA B 1 310 ? -24.922 -7.238 4.02 1 77.31 310 ALA B C 1
ATOM 4931 O O . ALA B 1 310 ? -25.094 -8.211 4.754 1 77.31 310 ALA B O 1
ATOM 4932 N N . ASP B 1 311 ? -25.344 -6.043 4.246 1 79.38 311 ASP B N 1
ATOM 4933 C CA . ASP B 1 311 ? -26.125 -5.777 5.457 1 79.38 311 ASP B CA 1
ATOM 4934 C C . ASP B 1 311 ? -27.453 -6.535 5.438 1 79.38 311 ASP B C 1
ATOM 4936 O O . ASP B 1 311 ? -27.891 -7.039 6.469 1 79.38 311 ASP B O 1
ATOM 4940 N N . GLU B 1 312 ? -28.031 -6.582 4.305 1 79.5 312 GLU B N 1
ATOM 4941 C CA . GLU B 1 312 ? -29.297 -7.301 4.148 1 79.5 312 GLU B CA 1
ATOM 4942 C C . GLU B 1 312 ? -29.109 -8.805 4.348 1 79.5 312 GLU B C 1
ATOM 4944 O O . GLU B 1 312 ? -29.938 -9.461 4.969 1 79.5 312 GLU B O 1
ATOM 4949 N N . GLN B 1 313 ? -28.031 -9.281 3.871 1 75.06 313 GLN B N 1
ATOM 4950 C CA . GLN B 1 313 ? -27.734 -10.703 4.043 1 75.06 313 GLN B CA 1
ATOM 4951 C C . GLN B 1 313 ? -27.5 -11.039 5.512 1 75.06 313 GLN B C 1
ATOM 4953 O O . GLN B 1 313 ? -27.922 -12.094 5.988 1 75.06 313 GLN B O 1
ATOM 4958 N N . GLU B 1 314 ? -26.812 -10.18 6.207 1 75.38 314 GLU B N 1
ATOM 4959 C CA . GLU B 1 314 ? -26.562 -10.383 7.629 1 75.38 314 GLU B CA 1
ATOM 4960 C C . GLU B 1 314 ? -27.875 -10.352 8.43 1 75.38 314 GLU B C 1
ATOM 4962 O O . GLU B 1 314 ? -28.047 -11.125 9.367 1 75.38 314 GLU B O 1
ATOM 4967 N N . ARG B 1 315 ? -28.734 -9.461 8.047 1 76.88 315 ARG B N 1
ATOM 4968 C CA . ARG B 1 315 ? -30.031 -9.367 8.695 1 76.88 315 ARG B CA 1
ATOM 4969 C C . ARG B 1 315 ? -30.859 -10.617 8.438 1 76.88 315 ARG B C 1
ATOM 4971 O O . ARG B 1 315 ? -31.531 -11.117 9.344 1 76.88 315 ARG B O 1
ATOM 4978 N N . ARG B 1 316 ? -30.812 -11.125 7.27 1 73.69 316 ARG B N 1
ATOM 4979 C CA . ARG B 1 316 ? -31.547 -12.32 6.898 1 73.69 316 ARG B CA 1
ATOM 4980 C C . ARG B 1 316 ? -31.031 -13.547 7.652 1 73.69 316 ARG B C 1
ATOM 4982 O O . ARG B 1 316 ? -31.812 -14.398 8.07 1 73.69 316 ARG B O 1
ATOM 4989 N N . LYS B 1 317 ? -29.75 -13.648 7.809 1 68.62 317 LYS B N 1
ATOM 4990 C CA . LYS B 1 317 ? -29.156 -14.75 8.555 1 68.62 317 LYS B CA 1
ATOM 4991 C C . LYS B 1 317 ? -29.531 -14.688 10.031 1 68.62 317 LYS B C 1
ATOM 4993 O O . LYS B 1 317 ? -29.672 -15.719 10.688 1 68.62 317 LYS B O 1
ATOM 4998 N N . ALA B 1 318 ? -29.641 -13.438 10.492 1 66.69 318 ALA B N 1
ATOM 4999 C CA . ALA B 1 318 ? -29.969 -13.25 11.906 1 66.69 318 ALA B CA 1
ATOM 5000 C C . ALA B 1 318 ? -31.422 -13.57 12.18 1 66.69 318 ALA B C 1
ATOM 5002 O O . ALA B 1 318 ? -31.781 -13.992 13.281 1 66.69 318 ALA B O 1
ATOM 5003 N N . THR B 1 319 ? -32.25 -13.305 11.258 1 65.44 319 THR B N 1
ATOM 5004 C CA . THR B 1 319 ? -33.688 -13.586 11.422 1 65.44 319 THR B CA 1
ATOM 5005 C C . THR B 1 319 ? -34 -15.047 11.102 1 65.44 319 THR B C 1
ATOM 5007 O O . THR B 1 319 ? -35.031 -15.555 11.469 1 65.44 319 THR B O 1
ATOM 5010 N N . LYS B 1 320 ? -33.375 -15.828 10.234 1 58.53 320 LYS B N 1
ATOM 5011 C CA . LYS B 1 320 ? -33.625 -17.234 10.008 1 58.53 320 LYS B CA 1
ATOM 5012 C C . LYS B 1 320 ? -32.906 -18.109 11.023 1 58.53 320 LYS B C 1
ATOM 5014 O O . LYS B 1 320 ? -31.688 -18.328 10.898 1 58.53 320 LYS B O 1
ATOM 5019 N N . PRO B 1 321 ? -33.5 -18.422 12.172 1 48.94 321 PRO B N 1
ATOM 5020 C CA . PRO B 1 321 ? -32.906 -19.375 13.133 1 48.94 321 PRO B CA 1
ATOM 5021 C C . PRO B 1 321 ? -32.469 -20.672 12.469 1 48.94 321 PRO B C 1
ATOM 5023 O O . PRO B 1 321 ? -33 -21.062 11.43 1 48.94 321 PRO B O 1
ATOM 5026 N N . SER B 1 322 ? -31.016 -21.016 12.492 1 44.28 322 SER B N 1
ATOM 5027 C CA . SER B 1 322 ? -30.703 -22.391 12.148 1 44.28 322 SER B CA 1
ATOM 5028 C C . SER B 1 322 ? -31.844 -23.328 12.516 1 44.28 322 SER B C 1
ATOM 5030 O O . SER B 1 322 ? -32.25 -23.422 13.68 1 44.28 322 SER B O 1
ATOM 5032 N N . GLU B 1 323 ? -32.844 -23.438 11.672 1 34.91 323 GLU B N 1
ATOM 5033 C CA . GLU B 1 323 ? -33.5 -24.719 11.922 1 34.91 323 GLU B CA 1
ATOM 5034 C C . GLU B 1 323 ? -32.531 -25.891 11.797 1 34.91 323 GLU B C 1
ATOM 5036 O O . GLU B 1 323 ? -31.672 -25.891 10.922 1 34.91 323 GLU B O 1
#

Foldseek 3Di:
DDPVVVVVVVVVVVVVVVVVVVVVVVVLLCCLQPPFFFPLLVLADPVQAEEEEFAPCLFFLNVLLQLVVVVSPHAYEYEDADPVSSVVSVVVSCVVRVVHHYFYQHDQQLDDCPCVLVSCCVGPQPGQYAEYEADFADQQVPPAQLQAAPVRDDPSSLSSRLRRLAVSVVVNCVSCVVSNQVRPPHEYEYEAEPLCVPAHSNRSNSVSRVVRLVVLVVVQVVCVVVVGNYQGAYAYAYAEPTPLCPVDDDPRYYGSNQSSVQVSRSHPSPDRYDHRHVSRVVVSVVLVPDPVVVSVVVRNVVVVVVSVVRVVVVVVVVPPPPD/DDPVVVVVVVVVVVVVVVVVVVVVVVVLLCCLQPPFFFPLLVLADPVQAEEEEFAPCLFFLNVLLQLVVVVSPHAYEYEDADPVSSVVSVVVSCVVRVVHHYFYQHDQQLDDCPCVLVSCCVGPQPGQYAEYEADFADQQVPPAQLQAAPVRDDPSSLSSRLRRLAVSVVVNCVSCVVSNQVRPPHEYEYEAEPLCVPAHSNRSNSVSRVVRLVVLVVVQVVCVVVVGNYQGAYAYAYAEPTPLCPVDDDPRYYGSNQSSVQVSRSHPSPDRYDHRHVSRVVVSVVLVPDPVVVSVVVRNVVVVVVSVVSVVVVVVVVPDPPD

Sequence (646 aa):
MDSTKIVLSVFTAVGALALLHLLFIACQHIYTLFLHPSSLPTYLDKTKGSYALVTGSTEGTGTEFARELCRYGFNIVLHGRNPEKLSNVEASLRREFPLAKFRQFIFDASQPTHSLEEAVTRTLNDIPLSVLVNNVGGTGGQIRSQYTTLKGHTNDEADRIINVNMRFMTQLTRVLLPLLERHTPALIINISSVTSVGMPYLTVYAGTKAYIQSFTNGLNMEMKAEGKKIDVMSMVLASVQTAGNPLGRGFFVPTPDKIARSSLRRVGCGCVSVTPYWRHRMQKLAMDILPAALVRRLVVYNVKFLKAEADEQERRKATKPSEMDSTKIVLSVFTAVGALALLHLLFIACQHIYTLFLHPSSLPTYLDKTKGSYALVTGSTEGTGTEFARELCRYGFNIVLHGRNPEKLSNVEASLRREFPLAKFRQFIFDASQPTHSLEEAVTRTLNDIPLSVLVNNVGGTGGQIRSQYTTLKGHTNDEADRIINVNMRFMTQLTRVLLPLLERHTPALIINISSVTSVGMPYLTVYAGTKAYIQSFTNGLNMEMKAEGKKIDVMSMVLASVQTAGNPLGRGFFVPTPDKIARSSLRRVGCGCVSVTPYWRHRMQKLAMDILPAALVRRLVVYNVKFLKAEADEQERRKATKPSE